Protein AF-A0A1F7ZJE5-F1 (afdb_monomer_lite)

InterPro domains:
  IPR000971 Globin [PF00042] (288-391)
  IPR000971 Globin [PS01033] (261-398)
  IPR001287 Nitrite reductase, copper-type [PR00695] (32-48)
  IPR001287 Nitrite reductase, copper-type [PR00695] (50-67)
  IPR001287 Nitrite reductase, copper-type [PR00695] (67-86)
  IPR001287 Nitrite reductase, copper-type [PR00695] (92-107)
  IPR001287 Nitrite reductase, copper-type [PR00695] (109-125)
  IPR001433 Oxidoreductase FAD/NAD(P)-binding [PF00175] (507-615)
  IPR008972 Cupredoxin [G3DSA:2.60.40.420] (1-125)
  IPR008972 Cupredoxin [G3DSA:2.60.40.420] (126-265)
  IPR008972 Cupredoxin [SSF49503] (9-144)
  IPR008972 Cupredoxin [SSF49503] (128-263)
  IPR009050 Globin-like superfamily [SSF46458] (262-403)
  IPR011707 Multicopper oxidase-like, N-terminal [PF07732] (26-127)
  IPR012292 Globin/Protoglobin [G3DSA:1.10.490.10] (266-405)
  IPR017938 Riboflavin synthase-like beta-barrel [SSF63380] (410-495)
  IPR039261 Ferredoxin-NADP reductase (FNR), nucleotide-binding domain [G3DSA:3.40.50.80] (499-636)
  IPR039261 Ferredoxin-NADP reductase (FNR), nucleotide-binding domain [SSF52343] (497-635)

Radius of gyration: 34.37 Å; chains: 1; bounding box: 77×62×98 Å

Structure (mmCIF, N/CA/C/O backbone):
data_AF-A0A1F7ZJE5-F1
#
_entry.id   AF-A0A1F7ZJE5-F1
#
loop_
_atom_site.group_PDB
_atom_site.id
_atom_site.type_symbol
_atom_site.label_atom_id
_atom_site.label_alt_id
_atom_site.label_comp_id
_atom_site.label_asym_id
_atom_site.label_entity_id
_atom_site.label_seq_id
_atom_site.pdbx_PDB_ins_code
_atom_site.Cartn_x
_atom_site.Cartn_y
_atom_site.Cartn_z
_atom_site.occupancy
_atom_site.B_iso_or_equiv
_atom_site.auth_seq_id
_atom_site.auth_comp_id
_atom_site.auth_asym_id
_atom_site.auth_atom_id
_atom_site.pdbx_PDB_model_num
ATOM 1 N N . MET A 1 1 ? -39.476 -27.841 46.274 1.00 41.72 1 MET A N 1
ATOM 2 C CA . MET A 1 1 ? -38.457 -27.472 47.278 1.00 41.72 1 MET A CA 1
ATOM 3 C C . MET A 1 1 ? -37.090 -27.907 46.777 1.00 41.72 1 MET A C 1
ATOM 5 O O . MET A 1 1 ? -36.769 -29.074 46.918 1.00 41.72 1 MET A O 1
ATOM 9 N N . ASN A 1 2 ? -36.353 -27.003 46.124 1.00 31.95 2 ASN A N 1
ATOM 10 C CA . ASN A 1 2 ? -34.924 -26.750 46.360 1.00 31.95 2 ASN A CA 1
ATOM 11 C C . ASN A 1 2 ? -34.517 -25.512 45.534 1.00 31.95 2 ASN A C 1
ATOM 13 O O . ASN A 1 2 ? -33.763 -25.589 44.571 1.00 31.95 2 ASN A O 1
ATOM 17 N N . THR A 1 3 ? -35.102 -24.352 45.848 1.00 40.00 3 THR A N 1
ATOM 18 C CA . THR A 1 3 ? -34.646 -23.053 45.331 1.00 40.00 3 THR A CA 1
ATOM 19 C C . THR A 1 3 ? -33.412 -22.635 46.124 1.00 40.00 3 THR A C 1
ATOM 21 O O . THR A 1 3 ? -33.461 -21.704 46.925 1.00 40.00 3 THR A O 1
ATOM 24 N N . ALA A 1 4 ? -32.319 -23.377 45.962 1.00 42.41 4 ALA A N 1
ATOM 25 C CA . ALA A 1 4 ? -31.013 -22.858 46.320 1.00 42.41 4 ALA A CA 1
ATOM 26 C C . ALA A 1 4 ? -30.714 -21.743 45.313 1.00 42.41 4 ALA A C 1
ATOM 28 O O . ALA A 1 4 ? -30.684 -21.988 44.106 1.00 42.41 4 ALA A O 1
ATOM 29 N N . PHE A 1 5 ? -30.595 -20.508 45.796 1.00 44.56 5 PHE A N 1
ATOM 30 C CA . PHE A 1 5 ? -30.102 -19.400 44.989 1.00 44.56 5 PHE A CA 1
ATOM 31 C C . PHE A 1 5 ? -28.786 -19.843 44.331 1.00 44.56 5 PHE A C 1
ATOM 33 O O . PHE A 1 5 ? -27.850 -20.217 45.040 1.00 44.56 5 PHE A O 1
ATOM 40 N N . ARG A 1 6 ? -28.726 -19.843 42.989 1.00 61.62 6 ARG A N 1
ATOM 41 C CA . ARG A 1 6 ? -27.434 -19.831 42.293 1.00 61.62 6 ARG A CA 1
ATOM 42 C C . ARG A 1 6 ? -26.726 -18.543 42.747 1.00 61.62 6 ARG A C 1
ATOM 44 O O . ARG A 1 6 ? -27.387 -17.538 42.998 1.00 61.62 6 ARG A O 1
ATOM 51 N N . SER A 1 7 ? -25.440 -18.683 43.036 1.00 76.31 7 SER A N 1
ATOM 52 C CA . SER A 1 7 ? -24.510 -17.760 43.703 1.00 76.31 7 SER A CA 1
ATOM 53 C C . SER A 1 7 ? -24.896 -16.273 43.812 1.00 76.31 7 SER A C 1
ATOM 55 O O . SER A 1 7 ? -25.358 -15.641 42.864 1.00 76.31 7 SER A O 1
ATOM 57 N N . LEU A 1 8 ? -24.589 -15.674 44.969 1.00 86.69 8 LEU A N 1
ATOM 58 C CA . LEU A 1 8 ? -24.499 -14.218 45.100 1.00 86.69 8 LEU A CA 1
ATOM 59 C C . LEU A 1 8 ? -23.219 -13.750 44.389 1.00 86.69 8 LEU A C 1
ATOM 61 O O . LEU A 1 8 ? -22.121 -14.090 44.829 1.00 86.69 8 LEU A O 1
ATOM 65 N N . TYR A 1 9 ? -23.357 -13.001 43.297 1.00 91.00 9 TYR A N 1
ATOM 66 C CA . TYR A 1 9 ? -22.237 -12.474 42.517 1.00 91.00 9 TYR A CA 1
ATOM 67 C C . TYR A 1 9 ? -22.015 -11.000 42.858 1.00 91.00 9 TYR A C 1
ATOM 69 O O . TYR A 1 9 ? -22.922 -10.184 42.705 1.00 91.00 9 TYR A O 1
ATOM 77 N N . HIS A 1 10 ? -20.834 -10.650 43.358 1.00 95.00 10 HIS A N 1
ATOM 78 C CA . HIS A 1 10 ? -20.525 -9.284 43.776 1.00 95.00 10 HIS A CA 1
ATOM 79 C C . HIS A 1 10 ? -19.921 -8.489 42.621 1.00 95.00 10 HIS A C 1
ATOM 81 O O . HIS A 1 10 ? -18.966 -8.938 41.993 1.00 95.00 10 HIS A O 1
ATOM 87 N N . VAL A 1 11 ? -20.480 -7.307 42.367 1.00 96.38 11 VAL A N 1
ATOM 88 C CA . VAL A 1 11 ? -19.949 -6.343 41.400 1.00 96.38 11 VAL A CA 1
ATOM 89 C C . VAL A 1 11 ? -19.759 -5.031 42.136 1.00 96.38 11 VAL A C 1
ATOM 91 O O . VAL A 1 11 ? -20.735 -4.458 42.615 1.00 96.38 11 VAL A O 1
ATOM 94 N N . ASP A 1 12 ? -18.518 -4.570 42.225 1.00 97.12 12 ASP A N 1
ATOM 95 C CA . ASP A 1 12 ? -18.175 -3.279 42.807 1.00 97.12 12 ASP A CA 1
ATOM 96 C C . ASP A 1 12 ? -17.773 -2.320 41.680 1.00 97.12 12 ASP A C 1
ATOM 98 O O . ASP A 1 12 ? -16.834 -2.590 40.922 1.00 97.12 12 ASP A O 1
ATOM 102 N N . LEU A 1 13 ? -18.503 -1.212 41.564 1.00 97.56 13 LEU A N 1
ATOM 103 C CA . LEU A 1 13 ? -18.223 -0.134 40.624 1.00 97.56 13 LEU A CA 1
ATOM 104 C C . LEU A 1 13 ? -17.925 1.161 41.371 1.00 97.56 13 LEU A C 1
ATOM 106 O O . LEU A 1 13 ? -18.622 1.532 42.313 1.00 97.56 13 LEU A O 1
ATOM 110 N N . THR A 1 14 ? -16.921 1.877 40.896 1.00 97.75 14 THR A N 1
ATOM 111 C CA . THR A 1 14 ? -16.556 3.206 41.365 1.00 97.75 14 THR A CA 1
ATOM 112 C C . THR A 1 14 ? -16.645 4.162 40.189 1.00 97.75 14 THR A C 1
ATOM 114 O O . THR A 1 14 ? -16.024 3.898 39.157 1.00 97.75 14 THR A O 1
ATOM 117 N N . THR A 1 15 ? -17.402 5.248 40.329 1.00 97.50 15 THR A N 1
ATOM 118 C CA . THR A 1 15 ? -17.444 6.310 39.316 1.00 97.50 15 THR A CA 1
ATOM 119 C C . THR A 1 15 ? -16.413 7.377 39.622 1.00 97.50 15 THR A C 1
ATOM 121 O O . THR A 1 15 ? -16.245 7.748 40.782 1.00 97.50 15 THR A O 1
ATOM 124 N N . VAL A 1 16 ? -15.684 7.813 38.596 1.00 95.00 16 VAL A N 1
ATOM 125 C CA . VAL A 1 16 ? -14.618 8.816 38.713 1.00 95.00 16 VAL A CA 1
ATOM 126 C C . VAL A 1 16 ? -14.537 9.607 37.412 1.00 95.00 16 VAL A C 1
ATOM 128 O O . VAL A 1 16 ? -14.600 8.999 36.334 1.00 95.00 16 VAL A O 1
ATOM 131 N N . SER A 1 17 ? -14.331 10.918 37.521 1.00 93.81 17 SER A N 1
ATOM 132 C CA . SER A 1 17 ? -13.913 11.773 36.408 1.00 93.81 17 SER A CA 1
ATOM 133 C C . SER A 1 17 ? -12.407 11.688 36.218 1.00 93.81 17 SER A C 1
ATOM 135 O O . SER A 1 17 ? -11.637 11.693 37.182 1.00 93.81 17 SER A O 1
ATOM 137 N N . LYS A 1 18 ? -11.968 11.542 34.970 1.00 93.31 18 LYS A N 1
ATOM 138 C CA . LYS A 1 18 ? -10.559 11.354 34.649 1.00 93.31 18 LYS A CA 1
ATOM 139 C C . LYS A 1 18 ? -10.213 11.986 33.314 1.00 93.31 18 LYS A C 1
ATOM 141 O O . LYS A 1 18 ? -10.747 11.607 32.276 1.00 93.31 18 LYS A O 1
ATOM 146 N N . LEU A 1 19 ? -9.236 12.884 33.341 1.00 94.31 19 LEU A N 1
ATOM 147 C CA . LEU A 1 19 ? -8.637 13.427 32.132 1.00 94.31 19 LEU A CA 1
ATOM 148 C C . LEU A 1 19 ? -7.791 12.352 31.435 1.00 94.31 19 LEU A C 1
ATOM 150 O O . LEU A 1 19 ? -6.767 11.907 31.961 1.00 94.31 19 LEU A O 1
ATOM 154 N N . GLU A 1 20 ? -8.208 11.942 30.243 1.00 93.38 20 GLU A N 1
ATOM 155 C CA . GLU A 1 20 ? -7.522 10.933 29.437 1.00 93.38 20 GLU A CA 1
ATOM 156 C C . GLU A 1 20 ? -7.354 11.387 27.992 1.00 93.38 20 GLU A C 1
ATOM 158 O O . GLU A 1 20 ? -8.080 12.249 27.507 1.00 93.38 20 GLU A O 1
ATOM 163 N N . GLN A 1 21 ? -6.414 10.764 27.283 1.00 91.81 21 GLN A N 1
ATOM 164 C CA . GLN A 1 21 ? -6.278 10.957 25.844 1.00 91.81 21 GLN A CA 1
ATOM 165 C C . GLN A 1 21 ? -7.549 10.464 25.132 1.00 91.81 21 GLN A C 1
ATOM 167 O O . GLN A 1 21 ? -8.020 9.352 25.405 1.00 91.81 21 GLN A O 1
ATOM 172 N N . LEU A 1 22 ? -8.115 11.294 24.254 1.00 87.88 22 LEU A N 1
ATOM 173 C CA . LEU A 1 22 ? -9.284 10.956 23.439 1.00 87.88 22 LEU A CA 1
ATOM 174 C C . LEU A 1 22 ? -8.879 10.776 21.974 1.00 87.88 22 LEU A C 1
ATOM 176 O O . LEU A 1 22 ? -9.071 9.691 21.424 1.00 87.88 22 LEU A O 1
ATOM 180 N N . THR A 1 23 ? -8.271 11.808 21.392 1.00 83.00 23 THR A N 1
ATOM 181 C CA . THR A 1 23 ? -7.675 11.799 20.045 1.00 83.00 23 THR A CA 1
ATOM 182 C C . THR A 1 23 ? -6.157 11.864 20.153 1.00 83.00 23 THR A C 1
ATOM 184 O O . THR A 1 23 ? -5.635 12.018 21.253 1.00 83.00 23 THR A O 1
ATOM 187 N N . ASN A 1 24 ? -5.407 11.792 19.058 1.00 76.19 24 ASN A N 1
ATOM 188 C CA . ASN A 1 24 ? -3.957 12.047 19.112 1.00 76.19 24 ASN A CA 1
ATOM 189 C C . ASN A 1 24 ? -3.592 13.497 19.523 1.00 76.19 24 ASN A C 1
ATOM 191 O O . ASN A 1 24 ? -2.474 13.742 19.980 1.00 76.19 24 ASN A O 1
ATOM 195 N N . GLN A 1 25 ? -4.523 14.448 19.391 1.00 78.69 25 GLN A N 1
ATOM 196 C CA . GLN A 1 25 ? -4.305 15.861 19.706 1.00 78.69 25 GLN A CA 1
ATOM 197 C C . GLN A 1 25 ? -4.806 16.263 21.092 1.00 78.69 25 GLN A C 1
ATOM 199 O O . GLN A 1 25 ? -4.142 17.043 21.778 1.00 78.69 25 GLN A O 1
ATOM 204 N N . TYR A 1 26 ? -5.959 15.737 21.513 1.00 85.31 26 TYR A N 1
ATOM 205 C CA . TYR A 1 26 ? -6.689 16.275 22.655 1.00 85.31 26 TYR A CA 1
ATOM 206 C C . TYR A 1 26 ? -6.946 15.244 23.748 1.00 85.31 26 TYR A C 1
ATOM 208 O O . TYR A 1 26 ? -7.262 14.070 23.511 1.00 85.31 26 TYR A O 1
ATOM 216 N N . LYS A 1 27 ? -6.858 15.733 24.981 1.00 93.38 27 LYS A N 1
ATOM 217 C CA . LYS A 1 27 ? -7.378 15.077 26.171 1.00 93.38 27 LYS A CA 1
ATOM 218 C C . LYS A 1 27 ? -8.803 15.534 26.435 1.00 93.38 27 LYS A C 1
ATOM 220 O O . LYS A 1 27 ? -9.181 16.652 26.104 1.00 93.38 27 LYS A O 1
ATOM 225 N N . TYR A 1 28 ? -9.567 14.659 27.064 1.00 94.75 28 TYR A N 1
ATOM 226 C CA . TYR A 1 28 ? -10.968 14.867 27.381 1.00 94.75 28 TYR A CA 1
ATOM 227 C C . TYR A 1 28 ? -11.245 14.310 28.777 1.00 94.75 28 TYR A C 1
ATOM 229 O O . TYR A 1 28 ? -10.708 13.258 29.148 1.00 94.75 28 TYR A O 1
ATOM 237 N N . GLU A 1 29 ? -12.047 15.016 29.568 1.00 95.00 29 GLU A N 1
ATOM 238 C CA . GLU A 1 29 ? -12.470 14.526 30.877 1.00 95.00 29 GLU A CA 1
ATOM 239 C C . GLU A 1 29 ? -13.547 13.454 30.708 1.00 95.00 29 GLU A C 1
ATOM 241 O O . GLU A 1 29 ? -14.695 13.735 30.383 1.00 95.00 29 GLU A O 1
ATOM 246 N N . LYS A 1 30 ? -13.167 12.193 30.909 1.00 95.44 30 LYS A N 1
ATOM 247 C CA . LYS A 1 30 ? -14.076 11.054 30.795 1.00 95.44 30 LYS A CA 1
ATOM 248 C C . LYS A 1 30 ? -14.684 10.724 32.146 1.00 95.44 30 LYS A C 1
ATOM 250 O O . LYS A 1 30 ? -13.997 10.727 33.167 1.00 95.44 30 LYS A O 1
ATOM 255 N N . TRP A 1 31 ? -15.944 10.321 32.131 1.00 96.06 31 TRP A N 1
ATOM 256 C CA . TRP A 1 31 ? -16.635 9.753 33.280 1.00 96.06 31 TRP A CA 1
ATOM 257 C C . TRP A 1 31 ? -16.587 8.237 33.176 1.00 96.06 31 TRP A C 1
ATOM 259 O O . TRP A 1 31 ? -17.037 7.638 32.198 1.00 96.06 31 TRP A O 1
ATOM 269 N N . THR A 1 32 ? -15.997 7.599 34.178 1.00 96.44 32 THR A N 1
ATOM 270 C CA . THR A 1 32 ? -15.589 6.196 34.074 1.00 96.44 32 THR A CA 1
ATOM 271 C C . THR A 1 32 ? -16.292 5.318 35.092 1.00 96.44 32 THR A C 1
ATOM 273 O O . THR A 1 32 ? -16.620 5.761 36.189 1.00 96.44 32 THR A O 1
ATOM 276 N N . PHE A 1 33 ? -16.482 4.043 34.752 1.00 97.19 33 PHE A N 1
ATOM 277 C CA . PHE A 1 33 ? -16.673 2.994 35.750 1.00 97.19 33 PHE A CA 1
ATOM 278 C C . PHE A 1 33 ? -15.320 2.303 35.951 1.00 97.19 33 PHE A C 1
ATOM 280 O O . PHE A 1 33 ? -14.770 1.738 35.012 1.00 97.19 33 PHE A O 1
ATOM 287 N N . ASN A 1 34 ? -14.783 2.326 37.170 1.00 96.00 34 ASN A N 1
ATOM 288 C CA . ASN A 1 34 ? -13.498 1.720 37.544 1.00 96.00 34 ASN A CA 1
ATOM 289 C C . ASN A 1 34 ? -12.285 2.248 36.747 1.00 96.00 34 ASN A C 1
ATOM 291 O O . ASN A 1 34 ? -11.383 1.477 36.422 1.00 96.00 34 ASN A O 1
ATOM 295 N N . ASN A 1 35 ? -12.217 3.564 36.499 1.00 94.31 35 ASN A N 1
ATOM 296 C CA . ASN A 1 35 ? -11.089 4.240 35.835 1.00 94.31 35 ASN A CA 1
ATOM 297 C C . ASN A 1 35 ? -10.827 3.801 34.384 1.00 94.31 35 ASN A C 1
ATOM 299 O O . ASN A 1 35 ? -9.696 3.942 33.906 1.00 94.31 35 ASN A O 1
ATOM 303 N N . SER A 1 36 ? -11.835 3.260 33.696 1.00 94.50 36 SER A N 1
ATOM 304 C CA . SER A 1 36 ? -11.740 2.859 32.294 1.00 94.50 36 SER A CA 1
ATOM 305 C C . SER A 1 36 ? -12.967 3.266 31.485 1.00 94.50 36 SER A C 1
ATOM 307 O O . SER A 1 36 ? -14.086 3.317 32.003 1.00 94.50 36 SER A O 1
ATOM 309 N N . VAL A 1 37 ? -12.740 3.482 30.190 1.00 96.00 37 VAL A N 1
ATOM 310 C CA . VAL A 1 37 ? -13.779 3.556 29.161 1.00 96.00 37 VAL A CA 1
ATOM 311 C C . VAL A 1 37 ? -13.460 2.505 28.084 1.00 96.00 37 VAL A C 1
ATOM 313 O O . VAL A 1 37 ? -12.378 2.562 27.506 1.00 96.00 37 VAL A O 1
ATOM 316 N N . PRO A 1 38 ? -14.347 1.530 27.810 1.00 97.38 38 PRO A N 1
ATOM 317 C CA . PRO A 1 38 ? -15.589 1.271 28.527 1.00 97.38 38 PRO A CA 1
ATOM 318 C C . PRO A 1 38 ? -15.339 0.859 29.986 1.00 97.38 38 PRO A C 1
ATOM 320 O O . PRO A 1 38 ? -14.225 0.515 30.394 1.00 97.38 38 PRO A O 1
ATOM 323 N N . GLY A 1 39 ? -16.414 0.833 30.766 1.00 97.50 39 GLY A N 1
ATOM 324 C CA . GLY A 1 39 ? -16.443 0.189 32.070 1.00 97.50 39 GLY A CA 1
ATOM 325 C C . GLY A 1 39 ? -16.103 -1.309 32.000 1.00 97.50 39 GLY A C 1
ATOM 326 O O . GLY A 1 39 ? -16.094 -1.914 30.918 1.00 97.50 39 GLY A O 1
ATOM 327 N N . PRO A 1 40 ? -15.843 -1.944 33.155 1.00 97.44 40 PRO A N 1
ATOM 328 C CA . PRO A 1 40 ? -15.407 -3.334 33.232 1.00 97.44 40 PRO A CA 1
ATOM 329 C C . PRO A 1 40 ? -16.392 -4.303 32.567 1.00 97.44 40 PRO A C 1
ATOM 331 O O . PRO A 1 40 ? -17.608 -4.179 32.701 1.00 97.44 40 PRO A O 1
ATOM 334 N N . PHE A 1 41 ? -15.872 -5.327 31.893 1.00 98.06 41 PHE A N 1
ATOM 335 C CA . PHE A 1 41 ? -16.710 -6.408 31.380 1.00 98.06 41 PHE A CA 1
ATOM 336 C C . PHE A 1 41 ? -17.235 -7.259 32.541 1.00 98.06 41 PHE A C 1
ATOM 338 O O . PHE A 1 41 ? -16.449 -7.859 33.278 1.00 98.06 41 PHE A O 1
ATOM 345 N N . ILE A 1 42 ? -18.555 -7.335 32.705 1.00 97.62 42 ILE A N 1
ATOM 346 C CA . ILE A 1 42 ? -19.174 -8.113 33.781 1.00 97.62 42 ILE A CA 1
ATOM 347 C C . ILE A 1 42 ? -19.630 -9.460 33.222 1.00 97.62 42 ILE A C 1
ATOM 349 O O . ILE A 1 42 ? -20.339 -9.514 32.222 1.00 97.62 42 ILE A O 1
ATOM 353 N N . ARG A 1 43 ? -19.263 -10.569 33.872 1.00 96.00 43 ARG A N 1
ATOM 354 C CA . ARG A 1 43 ? -19.715 -11.912 33.481 1.00 96.00 43 ARG A CA 1
ATOM 355 C C . ARG A 1 43 ? -20.419 -12.595 34.642 1.00 96.00 43 ARG A C 1
ATOM 357 O O . ARG A 1 43 ? -19.831 -12.780 35.700 1.00 96.00 43 ARG A O 1
ATOM 364 N N . ALA A 1 44 ? -21.659 -13.003 34.414 1.00 95.69 44 ALA A N 1
ATOM 365 C CA . ALA A 1 44 ? -22.482 -13.724 35.380 1.00 95.69 44 ALA A CA 1
ATOM 366 C C . ALA A 1 44 ? -23.339 -14.771 34.658 1.00 95.69 44 ALA A C 1
ATOM 368 O O . ALA A 1 44 ? -23.306 -14.858 33.430 1.00 95.69 44 ALA A O 1
ATOM 369 N N . ARG A 1 45 ? -24.107 -15.581 35.390 1.00 95.38 45 ARG A N 1
ATOM 370 C CA . ARG A 1 45 ? -24.966 -16.617 34.804 1.00 95.38 45 ARG A CA 1
ATOM 371 C C . ARG A 1 45 ? -26.440 -16.341 35.051 1.00 95.38 45 ARG A C 1
ATOM 373 O O . ARG A 1 45 ? -26.834 -15.797 36.081 1.00 95.38 45 ARG A O 1
ATOM 380 N N . VAL A 1 46 ? -27.284 -16.784 34.121 1.00 95.75 46 VAL A N 1
ATOM 381 C CA . VAL A 1 46 ? -28.733 -16.778 34.322 1.00 95.75 46 VAL A CA 1
ATOM 382 C C . VAL A 1 46 ? -29.104 -17.505 35.625 1.00 95.75 46 VAL A C 1
ATOM 384 O O . VAL A 1 46 ? -28.656 -18.622 35.910 1.00 95.75 46 VAL A O 1
ATOM 387 N N . GLY A 1 47 ? -29.927 -16.848 36.437 1.00 94.31 47 GLY A N 1
ATOM 388 C CA . GLY A 1 47 ? -30.335 -17.302 37.762 1.00 94.31 47 GLY A CA 1
ATOM 389 C C . GLY A 1 47 ? -29.482 -16.781 38.923 1.00 94.31 47 GLY A C 1
ATOM 390 O O . GLY A 1 47 ? -29.970 -16.859 40.055 1.00 94.31 47 GLY A O 1
ATOM 391 N N . ASP A 1 48 ? -28.285 -16.233 38.676 1.00 95.12 48 ASP A N 1
ATOM 392 C CA . ASP A 1 48 ? -27.484 -15.577 39.716 1.00 95.12 48 ASP A CA 1
ATOM 393 C C . ASP A 1 48 ? -28.191 -14.327 40.255 1.00 95.12 48 ASP A C 1
ATOM 395 O O . ASP A 1 48 ? -29.023 -13.696 39.589 1.00 95.12 48 ASP A O 1
ATOM 399 N N . VAL A 1 49 ? -27.834 -13.951 41.483 1.00 96.25 49 VAL A N 1
ATOM 400 C CA . VAL A 1 49 ? -28.204 -12.658 42.061 1.00 96.25 49 VAL A CA 1
ATOM 401 C C . VAL A 1 49 ? -26.965 -11.777 42.090 1.00 96.25 49 VAL A C 1
ATOM 403 O O . VAL A 1 49 ? -26.040 -12.024 42.862 1.00 96.25 49 VAL A O 1
ATOM 406 N N . VAL A 1 50 ? -26.960 -10.729 41.272 1.00 96.31 50 VAL A N 1
ATOM 407 C CA . VAL A 1 50 ? -25.903 -9.719 41.250 1.00 96.31 50 VAL A CA 1
ATOM 408 C C . VAL A 1 50 ? -26.124 -8.759 42.408 1.00 96.31 50 VAL A C 1
ATOM 410 O O . VAL A 1 50 ? -27.138 -8.068 42.461 1.00 96.31 50 VAL A O 1
ATOM 413 N N . ASN A 1 51 ? -25.184 -8.719 43.345 1.00 96.50 51 ASN A N 1
ATOM 414 C CA . ASN A 1 51 ? -25.097 -7.720 44.399 1.00 96.50 51 ASN A CA 1
ATOM 415 C C . ASN A 1 51 ? -24.187 -6.586 43.923 1.00 96.50 51 ASN A C 1
ATOM 417 O O . ASN A 1 51 ? -22.978 -6.618 44.164 1.00 96.50 51 ASN A O 1
ATOM 421 N N . LEU A 1 52 ? -24.790 -5.616 43.239 1.00 97.19 52 LEU A N 1
ATOM 422 C CA . LEU A 1 52 ? -24.113 -4.449 42.697 1.00 97.19 52 LEU A CA 1
ATOM 423 C C . LEU A 1 52 ? -23.933 -3.405 43.796 1.00 97.19 52 LEU A C 1
ATOM 425 O O . LEU A 1 52 ? -24.917 -2.915 44.354 1.00 97.19 52 LEU A O 1
ATOM 429 N N . ARG A 1 53 ? -22.686 -3.051 44.083 1.00 98.00 53 ARG A N 1
ATOM 430 C CA . ARG A 1 53 ? -22.311 -1.908 44.905 1.00 98.00 53 ARG A CA 1
ATOM 431 C C . ARG A 1 53 ? -21.713 -0.845 43.995 1.00 98.00 53 ARG A C 1
ATOM 433 O O . ARG A 1 53 ? -20.799 -1.137 43.235 1.00 98.00 53 ARG A O 1
ATOM 440 N N . ILE A 1 54 ? -22.230 0.371 44.086 1.00 98.12 54 ILE A N 1
ATOM 441 C CA . ILE A 1 54 ? -21.711 1.524 43.357 1.00 98.12 54 ILE A CA 1
ATOM 442 C C . ILE A 1 54 ? -21.309 2.607 44.352 1.00 98.12 54 ILE A C 1
ATOM 444 O O . ILE A 1 54 ? -22.050 2.875 45.303 1.00 98.12 54 ILE A O 1
ATOM 448 N N . THR A 1 55 ? -20.137 3.190 44.137 1.00 98.25 55 THR A N 1
ATOM 449 C CA . THR A 1 55 ? -19.589 4.294 44.924 1.00 98.25 55 THR A CA 1
ATOM 450 C C . THR A 1 55 ? -19.241 5.441 43.987 1.00 98.25 55 THR A C 1
ATOM 452 O O . THR A 1 55 ? -18.572 5.209 42.982 1.00 98.25 55 THR A O 1
ATOM 455 N N . ASN A 1 56 ? -19.661 6.662 44.309 1.00 97.94 56 ASN A N 1
ATOM 456 C CA . ASN A 1 56 ? -19.344 7.822 43.483 1.00 97.94 56 ASN A CA 1
ATOM 457 C C . ASN A 1 56 ? -18.176 8.628 44.053 1.00 97.94 56 ASN A C 1
ATOM 459 O O . ASN A 1 56 ? -18.287 9.188 45.141 1.00 97.94 56 ASN A O 1
ATOM 463 N N . HIS A 1 57 ? -17.066 8.670 43.321 1.00 96.69 57 HIS A N 1
ATOM 464 C CA . HIS A 1 57 ? -15.888 9.493 43.602 1.00 96.69 57 HIS A CA 1
ATOM 465 C C . HIS A 1 57 ? -15.678 10.571 42.523 1.00 96.69 57 HIS A C 1
ATOM 467 O O . HIS A 1 57 ? -14.558 11.036 42.336 1.00 96.69 57 HIS A O 1
ATOM 473 N N . ASP A 1 58 ? -16.715 10.932 41.770 1.00 91.69 58 ASP A N 1
ATOM 474 C CA . ASP A 1 58 ? -16.652 12.065 40.856 1.00 91.69 58 ASP A CA 1
ATOM 475 C C . ASP A 1 58 ? -16.687 13.386 41.643 1.00 91.69 58 ASP A C 1
ATOM 477 O O . ASP A 1 58 ? -17.726 13.787 42.170 1.00 91.69 58 ASP A O 1
ATOM 481 N N . GLU A 1 59 ? -15.532 14.048 41.713 1.00 87.88 59 GLU A N 1
ATOM 482 C CA . GLU A 1 59 ? -15.319 15.314 42.429 1.00 87.88 59 GLU A CA 1
ATOM 483 C C . GLU A 1 59 ? -15.997 16.519 41.746 1.00 87.88 59 GLU A C 1
ATOM 485 O O . GLU A 1 59 ? -16.046 17.607 42.318 1.00 87.88 59 GLU A O 1
ATOM 490 N N . SER A 1 60 ? -16.559 16.349 40.539 1.00 84.88 60 SER A N 1
ATOM 491 C CA . SER A 1 60 ? -17.376 17.382 39.884 1.00 84.88 60 SER A CA 1
ATOM 492 C C . SER A 1 60 ? -18.743 17.582 40.559 1.00 84.88 60 SER A C 1
ATOM 494 O O . SER A 1 60 ? -19.467 18.533 40.250 1.00 84.88 60 SER A O 1
ATOM 496 N N . GLY A 1 61 ? -19.121 16.680 41.473 1.00 87.38 61 GLY A N 1
ATOM 497 C CA . GLY A 1 61 ? -20.427 16.659 42.126 1.00 87.38 61 GLY A CA 1
ATOM 498 C C . GLY A 1 61 ? -21.526 16.000 41.286 1.00 87.38 61 GLY A C 1
ATOM 499 O O . GLY A 1 61 ? -22.686 15.971 41.713 1.00 87.38 61 GLY A O 1
ATOM 500 N N . MET A 1 62 ? -21.198 15.459 40.106 1.00 93.75 62 MET A N 1
ATOM 501 C CA . MET A 1 62 ? -22.171 14.817 39.224 1.00 93.75 62 MET A CA 1
ATOM 502 C C . MET A 1 62 ? -22.697 13.496 39.815 1.00 93.75 62 MET A C 1
ATOM 504 O O . MET A 1 62 ? -21.922 12.604 40.170 1.00 93.75 62 MET A O 1
ATOM 508 N N . PRO A 1 63 ? -24.029 13.319 39.937 1.00 96.81 63 PRO A N 1
ATOM 509 C CA . PRO A 1 63 ? -24.599 12.048 40.361 1.00 96.81 63 PRO A CA 1
ATOM 510 C C . PRO A 1 63 ? -24.506 10.992 39.255 1.00 96.81 63 PRO A C 1
ATOM 512 O O . PRO A 1 63 ? -24.748 11.274 38.082 1.00 96.81 63 PRO A O 1
ATOM 515 N N . HIS A 1 64 ? -24.261 9.741 39.648 1.00 97.81 64 HIS A N 1
ATOM 516 C CA . HIS A 1 64 ? -24.186 8.599 38.733 1.00 97.81 64 HIS A CA 1
ATOM 517 C C . HIS A 1 64 ? -25.049 7.427 39.196 1.00 97.81 64 HIS A C 1
ATOM 519 O O . HIS A 1 64 ? -25.391 7.307 40.372 1.00 97.81 64 HIS A O 1
ATOM 525 N N . ASN A 1 65 ? -25.414 6.545 38.267 1.00 97.19 65 ASN A N 1
ATOM 526 C CA . ASN A 1 65 ? -26.134 5.304 38.548 1.00 97.19 65 ASN A CA 1
ATOM 527 C C . ASN A 1 65 ? -25.804 4.223 37.507 1.00 97.19 65 ASN A C 1
ATOM 529 O O . ASN A 1 65 ? -24.954 4.429 36.642 1.00 97.19 65 ASN A O 1
ATOM 533 N N . ILE A 1 66 ? -26.483 3.076 37.593 1.00 96.00 66 ILE A N 1
ATOM 534 C CA . ILE A 1 66 ? -26.489 2.070 36.532 1.00 96.00 66 ILE A CA 1
ATOM 535 C C . ILE A 1 66 ? -27.918 1.784 36.069 1.00 96.00 66 ILE A C 1
ATOM 537 O O . ILE A 1 66 ? -28.773 1.401 36.865 1.00 96.00 66 ILE A O 1
ATOM 541 N N . ASP A 1 67 ? -28.140 1.911 34.768 1.00 96.88 67 ASP A N 1
ATOM 542 C CA . ASP A 1 67 ? -29.173 1.211 34.013 1.00 96.88 67 ASP A CA 1
ATOM 543 C C . ASP A 1 67 ? -28.496 0.041 33.293 1.00 96.88 67 ASP A C 1
ATOM 545 O O . ASP A 1 67 ? -27.656 0.238 32.415 1.00 96.88 67 ASP A O 1
ATOM 549 N N . CYS A 1 68 ? -28.792 -1.186 33.717 1.00 97.06 68 CYS A N 1
ATOM 550 C CA . CYS A 1 68 ? -28.296 -2.393 33.070 1.00 97.06 68 CYS A CA 1
ATOM 551 C C . CYS A 1 68 ? -29.449 -3.118 32.395 1.00 97.06 68 CYS A C 1
ATOM 553 O O . CYS A 1 68 ? -30.403 -3.540 33.052 1.00 97.06 68 CYS A O 1
ATOM 555 N N . HIS A 1 69 ? -29.317 -3.369 31.093 1.00 96.31 69 HIS A N 1
ATOM 556 C CA . HIS A 1 69 ? -30.378 -3.998 30.305 1.00 96.31 69 HIS A CA 1
ATOM 557 C C . HIS A 1 69 ? -30.585 -5.484 30.656 1.00 96.31 69 HIS A C 1
ATOM 559 O O . HIS A 1 69 ? -31.586 -6.080 30.266 1.00 96.31 69 HIS A O 1
ATOM 565 N N . ALA A 1 70 ? -29.685 -6.079 31.451 1.00 96.31 70 ALA A N 1
ATOM 566 C CA . ALA A 1 70 ? -29.867 -7.405 32.044 1.00 96.31 70 ALA A CA 1
ATOM 567 C C . ALA A 1 70 ? -30.779 -7.401 33.290 1.00 96.31 70 ALA A C 1
ATOM 569 O O . ALA A 1 70 ? -31.242 -8.460 33.731 1.00 96.31 70 ALA A O 1
ATOM 570 N N . PHE A 1 71 ? -31.016 -6.237 33.907 1.00 96.25 71 PHE A N 1
ATOM 571 C CA . PHE A 1 71 ? -31.807 -6.112 35.128 1.00 96.25 71 PHE A CA 1
ATOM 572 C C . PHE A 1 71 ? -33.273 -5.849 34.783 1.00 96.25 71 PHE A C 1
ATOM 574 O O . PHE A 1 71 ? -33.649 -4.795 34.281 1.00 96.25 71 PHE A O 1
ATOM 581 N N . VAL A 1 72 ? -34.135 -6.815 35.101 1.00 88.50 72 VAL A N 1
ATOM 582 C CA . VAL A 1 72 ? -35.574 -6.702 34.841 1.00 88.50 72 VAL A CA 1
ATOM 583 C C . VAL A 1 72 ? -36.220 -5.771 35.871 1.00 88.50 72 VAL A C 1
ATOM 585 O O . VAL A 1 72 ? -36.442 -6.153 37.020 1.00 88.50 72 VAL A O 1
ATOM 588 N N . GLY A 1 73 ? -36.535 -4.548 35.451 1.00 86.00 73 GLY A N 1
ATOM 589 C CA . GLY A 1 73 ? -37.236 -3.542 36.245 1.00 86.00 73 GLY A CA 1
ATOM 590 C C . GLY A 1 73 ? -37.193 -2.160 35.580 1.00 86.00 73 GLY A C 1
ATOM 591 O O . GLY A 1 73 ? -36.429 -1.966 34.635 1.00 86.00 73 GLY A O 1
ATOM 592 N N . PRO A 1 74 ? -38.003 -1.189 36.038 1.00 86.19 74 PRO A N 1
ATOM 593 C CA . PRO A 1 74 ? -37.988 0.165 35.486 1.00 86.19 74 PRO A CA 1
ATOM 594 C C . PRO A 1 74 ? -36.590 0.797 35.548 1.00 86.19 74 PRO A C 1
ATOM 596 O O . PRO A 1 74 ? -35.958 0.803 36.607 1.00 86.19 74 PRO A O 1
ATOM 599 N N . GLY A 1 75 ? -36.121 1.314 34.407 1.00 87.88 75 GLY A N 1
ATOM 600 C CA . GLY A 1 75 ? -34.815 1.971 34.266 1.00 87.88 75 GLY A CA 1
ATOM 601 C C . GLY A 1 75 ? -33.612 1.090 34.624 1.00 87.88 75 GLY A C 1
ATOM 602 O O . GLY A 1 75 ? -32.626 1.624 35.126 1.00 87.88 75 GLY A O 1
ATOM 603 N N . GLY A 1 76 ? -33.742 -0.240 34.523 1.00 93.62 76 GLY A N 1
ATOM 604 C CA . GLY A 1 76 ? -32.649 -1.207 34.705 1.00 93.62 76 GLY A CA 1
ATOM 605 C C . GLY A 1 76 ? -31.855 -1.072 36.006 1.00 93.62 76 GLY A C 1
ATOM 606 O O . GLY A 1 76 ? -30.662 -1.356 36.036 1.00 93.62 76 GLY A O 1
ATOM 607 N N . GLY A 1 77 ? -32.504 -0.638 37.093 1.00 93.19 77 GLY A N 1
ATOM 608 C CA . GLY A 1 77 ? -31.878 -0.487 38.413 1.00 93.19 77 GLY A CA 1
ATOM 609 C C . GLY A 1 77 ? -31.337 0.910 38.739 1.00 93.19 77 GLY A C 1
ATOM 610 O O . GLY A 1 77 ? -30.881 1.122 39.867 1.00 93.19 77 GLY A O 1
ATOM 611 N N . SER A 1 78 ? -31.464 1.873 37.827 1.00 94.81 78 SER A N 1
ATOM 612 C CA . SER A 1 78 ? -30.970 3.254 37.976 1.00 94.81 78 SER A CA 1
ATOM 613 C C . SER A 1 78 ? -31.455 3.923 39.261 1.00 94.81 78 SER A C 1
ATOM 615 O O . SER A 1 78 ? -30.649 4.355 40.079 1.00 94.81 78 SER A O 1
ATOM 617 N N . ALA A 1 79 ? -32.763 3.907 39.527 1.00 93.12 79 ALA A N 1
ATOM 618 C CA . ALA A 1 79 ? -33.334 4.516 40.733 1.00 93.12 79 ALA A CA 1
ATOM 619 C C . ALA A 1 79 ? -32.782 3.936 42.054 1.00 93.12 79 ALA A C 1
ATOM 621 O O . ALA A 1 79 ? -32.711 4.642 43.059 1.00 93.12 79 ALA A O 1
ATOM 622 N N . LEU A 1 80 ? -32.384 2.657 42.068 1.00 94.69 80 LEU A N 1
ATOM 623 C CA . LEU A 1 80 ? -31.827 1.988 43.252 1.00 94.69 80 LEU A CA 1
ATOM 624 C C . LEU A 1 80 ? -30.322 2.229 43.417 1.00 94.69 80 LEU A C 1
ATOM 626 O O . LEU A 1 80 ? -29.779 2.008 44.500 1.00 94.69 80 LEU A O 1
ATOM 630 N N . THR A 1 81 ? -29.656 2.653 42.346 1.00 96.38 81 THR A N 1
ATOM 631 C CA . THR A 1 81 ? -28.199 2.775 42.254 1.00 96.38 81 THR A CA 1
ATOM 632 C C . THR A 1 81 ? -27.724 4.222 42.138 1.00 96.38 81 THR A C 1
ATOM 634 O O . THR A 1 81 ? -26.522 4.441 42.181 1.00 96.38 81 THR A O 1
ATOM 637 N N . THR A 1 82 ? -28.622 5.213 42.058 1.00 97.50 82 THR A N 1
ATOM 638 C CA . THR A 1 82 ? -28.243 6.636 42.036 1.00 97.50 82 THR A CA 1
ATOM 639 C C . THR A 1 82 ? -27.481 7.047 43.283 1.00 97.50 82 THR A C 1
ATOM 641 O O . THR A 1 82 ? -28.050 7.044 44.373 1.00 97.50 82 THR A O 1
ATOM 644 N N . VAL A 1 83 ? -26.224 7.439 43.105 1.00 97.62 83 VAL A N 1
ATOM 645 C CA . VAL A 1 83 ? -25.294 7.884 44.143 1.00 97.62 83 VAL A CA 1
ATOM 646 C C . VAL A 1 83 ? -24.804 9.299 43.841 1.00 97.62 83 VAL A C 1
ATOM 648 O O . VAL A 1 83 ? -24.312 9.579 42.746 1.00 97.62 83 VAL A O 1
ATOM 651 N N . ASN A 1 84 ? -24.939 10.192 44.821 1.00 97.44 84 ASN A N 1
ATOM 652 C CA . ASN A 1 84 ? -24.269 11.497 44.792 1.00 97.44 84 ASN A CA 1
ATOM 653 C C . ASN A 1 84 ? -22.783 11.338 45.140 1.00 97.44 84 ASN A C 1
ATOM 655 O O . ASN A 1 84 ? -22.381 10.280 45.622 1.00 97.44 84 ASN A O 1
ATOM 659 N N . GLU A 1 85 ? -21.980 12.379 44.927 1.00 96.06 85 GLU A N 1
ATOM 660 C CA . GLU A 1 85 ? -20.567 12.405 45.325 1.00 96.06 85 GLU A CA 1
ATOM 661 C C . GLU A 1 85 ? -20.368 11.919 46.776 1.00 96.06 85 GLU A C 1
ATOM 663 O O . GLU A 1 85 ? -21.068 12.332 47.705 1.00 96.06 85 GLU A O 1
ATOM 668 N N . GLY A 1 86 ? -19.436 10.983 46.965 1.00 95.94 86 GLY A N 1
ATOM 669 C CA . GLY A 1 86 ? -19.119 10.358 48.249 1.00 95.94 86 GLY A CA 1
ATOM 670 C C . GLY A 1 86 ? -20.119 9.295 48.721 1.00 95.94 86 GLY A C 1
ATOM 671 O O . GLY A 1 86 ? -19.850 8.593 49.700 1.00 95.94 86 GLY A O 1
ATOM 672 N N . GLU A 1 87 ? -21.264 9.124 48.053 1.00 97.94 87 GLU A N 1
ATOM 673 C CA . GLU A 1 87 ? -22.241 8.105 48.422 1.00 97.94 87 GLU A CA 1
ATOM 674 C C . GLU A 1 87 ? -21.854 6.714 47.912 1.00 97.94 87 GLU A C 1
ATOM 676 O O . GLU A 1 87 ? -21.261 6.521 46.850 1.00 97.94 87 GLU A O 1
ATOM 681 N N . THR A 1 88 ? -22.268 5.705 48.676 1.00 98.25 88 THR A N 1
ATOM 682 C CA . THR A 1 88 ? -22.234 4.299 48.278 1.00 98.25 88 THR A CA 1
ATOM 683 C C . THR A 1 88 ? -23.631 3.716 48.406 1.00 98.25 88 THR A C 1
ATOM 685 O O . THR A 1 88 ? -24.249 3.815 49.469 1.00 98.25 88 THR A O 1
ATOM 688 N N . LYS A 1 89 ? -24.107 3.023 47.371 1.00 98.00 89 LYS A N 1
ATOM 689 C CA . LYS A 1 89 ? -25.340 2.229 47.435 1.00 98.00 89 LYS A CA 1
ATOM 690 C C . LYS A 1 89 ? -25.096 0.796 47.010 1.00 98.00 89 LYS A C 1
ATOM 692 O O . LYS A 1 89 ? -24.137 0.472 46.317 1.00 98.00 89 LYS A O 1
ATOM 697 N N . THR A 1 90 ? -25.966 -0.092 47.474 1.00 97.31 90 THR A N 1
ATOM 698 C CA . THR A 1 90 ? -25.944 -1.505 47.101 1.00 97.31 90 THR A CA 1
ATOM 699 C C . THR A 1 90 ? -27.352 -1.964 46.773 1.00 97.31 90 THR A C 1
ATOM 701 O O . THR A 1 90 ? -28.276 -1.751 47.557 1.00 97.31 90 THR A O 1
ATOM 704 N N . ALA A 1 91 ? -27.501 -2.625 45.631 1.00 95.56 91 ALA A N 1
ATOM 705 C CA . ALA A 1 91 ? -28.753 -3.201 45.172 1.00 95.56 91 ALA A CA 1
ATOM 706 C C . ALA A 1 91 ? -28.526 -4.630 44.665 1.00 95.56 91 ALA A C 1
ATOM 708 O O . ALA A 1 91 ? -27.426 -5.005 44.257 1.00 95.56 91 ALA A O 1
ATOM 709 N N . ARG A 1 92 ? -29.575 -5.454 44.735 1.00 95.38 92 ARG A N 1
ATOM 710 C CA . ARG A 1 92 ? -29.531 -6.855 44.306 1.00 95.38 92 ARG A CA 1
ATOM 711 C C . ARG A 1 92 ? -30.478 -7.088 43.146 1.00 95.38 92 ARG A C 1
ATOM 713 O O . ARG A 1 92 ? -31.669 -6.816 43.268 1.00 95.38 92 ARG A O 1
ATOM 720 N N . PHE A 1 93 ? -29.957 -7.667 42.074 1.00 96.19 93 PHE A N 1
ATOM 721 C CA . PHE A 1 93 ? -30.698 -7.935 40.849 1.00 96.19 93 PHE A CA 1
ATOM 722 C C . PHE A 1 93 ? -30.582 -9.408 40.493 1.00 96.19 93 PHE A C 1
ATOM 724 O O . PHE A 1 93 ? -29.485 -9.949 40.381 1.00 96.19 93 PHE A O 1
ATOM 731 N N . LYS A 1 94 ? -31.720 -10.082 40.334 1.00 95.50 94 LYS A N 1
ATOM 732 C CA . LYS A 1 94 ? -31.736 -11.466 39.860 1.00 95.50 94 LYS A CA 1
ATOM 733 C C . LYS A 1 94 ? -31.665 -11.471 38.337 1.00 95.50 94 LYS A C 1
ATOM 735 O O . LYS A 1 94 ? -32.530 -10.880 37.696 1.00 95.50 94 LYS A O 1
ATOM 740 N N . LEU A 1 95 ? -30.691 -12.179 37.775 1.00 96.69 95 LEU A N 1
ATOM 741 C CA . LEU A 1 95 ? -30.532 -12.319 36.331 1.00 96.69 95 LEU A CA 1
ATOM 742 C C . LEU A 1 95 ? -31.535 -13.340 35.798 1.00 96.69 95 LEU A C 1
ATOM 744 O O . LEU A 1 95 ? -31.497 -14.513 36.173 1.00 96.69 95 LEU A O 1
ATOM 748 N N . GLN A 1 96 ? -32.464 -12.890 34.958 1.00 94.81 96 GLN A N 1
ATOM 749 C CA . GLN A 1 96 ? -33.555 -13.731 34.449 1.00 94.81 96 GLN A CA 1
ATOM 750 C C . GLN A 1 96 ? -33.324 -14.196 33.014 1.00 94.81 96 GLN A C 1
ATOM 752 O O . GLN A 1 96 ? -33.714 -15.311 32.677 1.00 94.81 96 GLN A O 1
ATOM 757 N N . ASN A 1 97 ? -32.665 -13.367 32.203 1.00 94.81 97 ASN A N 1
ATOM 758 C CA . ASN A 1 97 ? -32.484 -13.597 30.777 1.00 94.81 97 ASN A CA 1
ATOM 759 C C . ASN A 1 97 ? -30.986 -13.677 30.454 1.00 94.81 97 ASN A C 1
ATOM 761 O O . ASN A 1 97 ? -30.240 -12.793 30.880 1.00 94.81 97 ASN A O 1
ATOM 765 N N . PRO A 1 98 ? -30.531 -14.717 29.739 1.00 97.12 98 PRO A N 1
ATOM 766 C CA . PRO A 1 98 ? -29.181 -14.756 29.202 1.00 97.12 98 PRO A CA 1
ATOM 767 C C . PRO A 1 98 ? -29.056 -13.868 27.963 1.00 97.12 98 PRO A C 1
ATOM 769 O O . PRO A 1 98 ? -30.039 -13.626 27.266 1.00 97.12 98 PRO A O 1
ATOM 772 N N . GLY A 1 99 ? -27.844 -13.394 27.697 1.00 97.81 99 GLY A N 1
ATOM 773 C CA . GLY A 1 99 ? -27.563 -12.456 26.614 1.00 97.81 99 GLY A CA 1
ATOM 774 C C . GLY A 1 99 ? -26.325 -11.614 26.877 1.00 97.81 99 GLY A C 1
ATOM 775 O O . GLY A 1 99 ? -25.713 -11.693 27.946 1.00 97.81 99 GLY A O 1
ATOM 776 N N . LEU A 1 100 ? -25.955 -10.805 25.891 1.00 98.44 100 LEU A N 1
ATOM 777 C CA . LEU A 1 100 ? -24.964 -9.743 26.043 1.00 98.44 100 LEU A CA 1
ATOM 778 C C . LEU A 1 100 ? -25.711 -8.419 26.197 1.00 98.44 100 LEU A C 1
ATOM 780 O O . LEU A 1 100 ? -26.485 -8.049 25.334 1.00 98.44 100 LEU A O 1
ATOM 784 N N . PHE A 1 101 ? -25.530 -7.712 27.302 1.00 97.88 101 PHE A N 1
ATOM 785 C CA . PHE A 1 101 ? -26.326 -6.529 27.619 1.00 97.88 101 PHE A CA 1
ATOM 786 C C . PHE A 1 101 ? -25.429 -5.327 27.841 1.00 97.88 101 PHE A C 1
ATOM 788 O O . PHE A 1 101 ? -24.372 -5.450 28.459 1.00 97.88 101 PHE A O 1
ATOM 795 N N . ILE A 1 102 ? -25.872 -4.157 27.389 1.00 97.44 102 ILE A N 1
ATOM 796 C CA . ILE A 1 102 ? -25.248 -2.902 27.791 1.00 97.44 102 ILE A CA 1
ATOM 797 C C . ILE A 1 102 ? -25.663 -2.575 29.228 1.00 97.44 102 ILE A C 1
ATOM 799 O O . ILE A 1 102 ? -26.781 -2.855 29.671 1.00 97.44 102 ILE A O 1
ATOM 803 N N . TYR A 1 103 ? -24.737 -1.981 29.967 1.00 97.88 103 TYR A N 1
ATOM 804 C CA . TYR A 1 103 ? -25.063 -1.142 31.104 1.00 97.88 103 TYR A CA 1
ATOM 805 C C . TYR A 1 103 ? -24.485 0.252 30.887 1.00 97.88 103 TYR A C 1
ATOM 807 O O . TYR A 1 103 ? -23.421 0.398 30.288 1.00 97.88 103 TYR A O 1
ATOM 815 N N . HIS A 1 104 ? -25.177 1.277 31.363 1.00 97.88 104 HIS A N 1
ATOM 816 C CA . HIS A 1 104 ? -24.730 2.661 31.266 1.00 97.88 104 HIS A CA 1
ATOM 817 C C . HIS A 1 104 ? -25.281 3.497 32.421 1.00 97.88 104 HIS A C 1
ATOM 819 O O . HIS A 1 104 ? -26.177 3.065 33.144 1.00 97.88 104 HIS A O 1
ATOM 825 N N . CYS A 1 105 ? -24.758 4.707 32.609 1.00 96.69 105 CYS A N 1
ATOM 826 C CA . CYS A 1 105 ? -25.392 5.670 33.506 1.00 96.69 105 CYS A CA 1
ATOM 827 C C . CYS A 1 105 ? -26.653 6.249 32.841 1.00 96.69 105 CYS A C 1
ATOM 829 O O . CYS A 1 105 ? -26.657 6.551 31.649 1.00 96.69 105 CYS A O 1
ATOM 831 N N . ALA A 1 106 ? -27.731 6.384 33.607 1.00 94.38 106 ALA A N 1
ATOM 832 C CA . ALA A 1 106 ? -29.035 6.893 33.183 1.00 94.38 106 ALA A CA 1
ATOM 833 C C . ALA A 1 106 ? -29.518 8.067 34.053 1.00 94.38 106 ALA A C 1
ATOM 835 O O . ALA A 1 106 ? -30.717 8.338 34.152 1.00 94.38 106 ALA A O 1
ATOM 836 N N . VAL A 1 107 ? -28.596 8.767 34.717 1.00 94.44 107 VAL A N 1
ATOM 837 C CA . VAL A 1 107 ? -28.892 10.083 35.295 1.00 94.44 107 VAL A CA 1
ATOM 838 C C . VAL A 1 107 ? -29.129 11.082 34.156 1.00 94.44 107 VAL A C 1
ATOM 840 O O . VAL A 1 107 ? -28.500 11.007 33.104 1.00 94.44 107 VAL A O 1
ATOM 843 N N . GLY A 1 108 ? -30.110 11.970 34.326 1.00 87.31 108 GLY A N 1
ATOM 844 C CA . GLY A 1 108 ? -30.471 12.943 33.298 1.00 87.31 108 GLY A CA 1
ATOM 845 C C . GLY A 1 108 ? -29.489 14.123 33.244 1.00 87.31 108 GLY A C 1
ATOM 846 O O . GLY A 1 108 ? -29.226 14.689 34.304 1.00 87.31 108 GLY A O 1
ATOM 847 N N . PRO A 1 109 ? -29.037 14.560 32.048 1.00 91.81 109 PRO A N 1
ATOM 848 C CA . PRO A 1 109 ? -29.366 14.026 30.717 1.00 91.81 109 PRO A CA 1
ATOM 849 C C . PRO A 1 109 ? -28.538 12.785 30.331 1.00 91.81 109 PRO A C 1
ATOM 851 O O . PRO A 1 109 ? -27.318 12.850 30.215 1.00 91.81 109 PRO A O 1
ATOM 854 N N . VAL A 1 110 ? -29.211 11.665 30.043 1.00 92.56 110 VAL A N 1
ATOM 855 C CA . VAL A 1 110 ? -28.579 10.341 29.842 1.00 92.56 110 VAL A CA 1
ATOM 856 C C . VAL A 1 110 ? -27.509 10.342 28.748 1.00 92.56 110 VAL A C 1
ATOM 858 O O . VAL A 1 110 ? -26.425 9.796 28.946 1.00 92.56 110 VAL A O 1
ATOM 861 N N . GLY A 1 111 ? -27.792 10.992 27.614 1.00 91.38 111 GLY A N 1
ATOM 862 C CA . GLY A 1 111 ? -26.871 11.042 26.476 1.00 91.38 111 GLY A CA 1
ATOM 863 C C . GLY A 1 111 ? -25.511 11.648 26.824 1.00 91.38 111 GLY A C 1
ATOM 864 O O . GLY A 1 111 ? -24.504 11.197 26.297 1.00 91.38 111 GLY A O 1
ATOM 865 N N . VAL A 1 112 ? -25.462 12.591 27.770 1.00 93.12 112 VAL A N 1
ATOM 866 C CA . VAL A 1 112 ? -24.216 13.235 28.214 1.00 93.12 112 VAL A CA 1
ATOM 867 C C . VAL A 1 112 ? -23.363 12.242 28.984 1.00 93.12 112 VAL A C 1
ATOM 869 O O . VAL A 1 112 ? -22.179 12.111 28.706 1.00 93.12 112 VAL A O 1
ATOM 872 N N . HIS A 1 113 ? -23.956 11.482 29.904 1.00 95.75 113 HIS A N 1
ATOM 873 C CA . HIS A 1 113 ? -23.198 10.481 30.648 1.00 95.75 113 HIS A CA 1
ATOM 874 C C . HIS A 1 113 ? -22.627 9.402 29.717 1.00 95.75 113 HIS A C 1
ATOM 876 O O . HIS A 1 113 ? -21.467 9.020 29.861 1.00 95.75 113 HIS A O 1
ATOM 882 N N . ILE A 1 114 ? -23.418 8.946 28.739 1.00 96.19 114 ILE A N 1
ATOM 883 C CA . ILE A 1 114 ? -22.966 7.984 27.725 1.00 96.19 114 ILE A CA 1
ATOM 884 C C . ILE A 1 114 ? -21.823 8.576 26.893 1.00 96.19 114 ILE A C 1
ATOM 886 O O . ILE A 1 114 ? -20.771 7.950 26.791 1.00 96.19 114 ILE A O 1
ATOM 890 N N . ALA A 1 115 ? -22.000 9.789 26.365 1.00 94.75 115 ALA A N 1
ATOM 891 C CA . ALA A 1 115 ? -20.998 10.491 25.563 1.00 94.75 115 ALA A CA 1
ATOM 892 C C . ALA A 1 115 ? -19.693 10.775 26.326 1.00 94.75 115 ALA A C 1
ATOM 894 O O . ALA A 1 115 ? -18.645 10.913 25.712 1.00 94.75 115 ALA A O 1
ATOM 895 N N . ASN A 1 116 ? -19.738 10.829 27.660 1.00 95.25 116 ASN A N 1
ATOM 896 C CA . ASN A 1 116 ? -18.556 10.983 28.507 1.00 95.25 116 ASN A CA 1
ATOM 897 C C . ASN A 1 116 ? -17.882 9.646 28.875 1.00 95.25 116 ASN A C 1
ATOM 899 O O . ASN A 1 116 ? -16.872 9.654 29.572 1.00 95.25 116 ASN A O 1
ATOM 903 N N . GLY A 1 117 ? -18.390 8.500 28.406 1.00 95.69 117 GLY A N 1
ATOM 904 C CA . GLY A 1 117 ? -17.752 7.190 28.599 1.00 95.69 117 GLY A CA 1
ATOM 905 C C . GLY A 1 117 ? -18.440 6.251 29.596 1.00 95.69 117 GLY A C 1
ATOM 906 O O . GLY A 1 117 ? -17.924 5.163 29.865 1.00 95.69 117 GLY A O 1
ATOM 907 N N . MET A 1 118 ? -19.608 6.621 30.139 1.00 97.19 118 MET A N 1
ATOM 908 C CA . MET A 1 118 ? -20.300 5.841 31.177 1.00 97.19 118 MET A CA 1
ATOM 909 C C . MET A 1 118 ? -21.112 4.671 30.611 1.00 97.19 118 MET A C 1
ATOM 911 O O . MET A 1 118 ? -22.336 4.632 30.748 1.00 97.19 118 MET A O 1
ATOM 915 N N . TYR A 1 119 ? -20.441 3.695 30.006 1.00 98.06 119 TYR A N 1
ATOM 916 C CA . TYR A 1 119 ? -21.063 2.495 29.445 1.00 98.06 119 TYR A CA 1
ATOM 917 C C . TYR A 1 119 ? -20.154 1.263 29.569 1.00 98.06 119 TYR A C 1
ATOM 919 O O . TYR A 1 119 ? -18.937 1.377 29.706 1.00 98.06 119 TYR A O 1
ATOM 927 N N . GLY A 1 120 ? -20.733 0.067 29.499 1.00 98.25 120 GLY A N 1
ATOM 928 C CA . GLY A 1 120 ? -20.006 -1.198 29.462 1.00 98.25 120 GLY A CA 1
ATOM 929 C C . GLY A 1 120 ? -20.896 -2.383 29.079 1.00 98.25 120 GLY A C 1
ATOM 930 O O . GLY A 1 120 ? -22.093 -2.219 28.843 1.00 98.25 120 GLY A O 1
ATOM 931 N N . LEU A 1 121 ? -20.321 -3.590 29.028 1.00 98.44 121 LEU A N 1
ATOM 932 C CA . LEU A 1 121 ? -21.052 -4.827 28.728 1.00 98.44 121 LEU A CA 1
ATOM 933 C C . LEU A 1 121 ? -21.139 -5.784 29.920 1.00 98.44 121 LEU A C 1
ATOM 935 O O . LEU A 1 121 ? -20.160 -6.037 30.626 1.00 98.44 121 LEU A O 1
ATOM 939 N N . MET A 1 122 ? -22.317 -6.387 30.079 1.00 98.19 122 MET A N 1
ATOM 940 C CA . MET A 1 122 ? -22.568 -7.545 30.926 1.00 98.19 122 MET A CA 1
ATOM 941 C C . MET A 1 122 ? -22.950 -8.750 30.062 1.00 98.19 122 MET A C 1
ATOM 943 O O . MET A 1 122 ? -23.983 -8.744 29.399 1.00 98.19 122 MET A O 1
ATOM 947 N N . TYR A 1 123 ? -22.163 -9.820 30.121 1.00 98.38 123 TYR A N 1
ATOM 948 C CA . TYR A 1 123 ? -22.529 -11.108 29.543 1.00 98.38 123 TYR A CA 1
ATOM 949 C C . TYR A 1 123 ? -23.184 -12.005 30.596 1.00 98.38 123 TYR A C 1
ATOM 951 O O . TYR A 1 123 ? -22.541 -12.436 31.559 1.00 98.38 123 TYR A O 1
ATOM 959 N N . VAL A 1 124 ? -24.471 -12.291 30.401 1.00 98.00 124 VAL A N 1
ATOM 960 C CA . VAL A 1 124 ? -25.245 -13.237 31.206 1.00 98.00 124 VAL A CA 1
ATOM 961 C C . VAL A 1 124 ? -25.268 -14.580 30.489 1.00 98.00 124 VAL A C 1
ATOM 963 O O . VAL A 1 124 ? -26.006 -14.782 29.526 1.00 98.00 124 VAL A O 1
ATOM 966 N N . GLN A 1 125 ? -24.460 -15.515 30.976 1.00 96.88 125 GLN A N 1
ATOM 967 C CA . GLN A 1 125 ? -24.317 -16.845 30.397 1.00 96.88 125 GLN A CA 1
ATOM 968 C C . GLN A 1 125 ? -25.645 -17.622 30.461 1.00 96.88 125 GLN A C 1
ATOM 970 O O . GLN A 1 125 ? -26.261 -17.681 31.537 1.00 96.88 125 GLN A O 1
ATOM 975 N N . PRO A 1 126 ? -26.067 -18.276 29.363 1.00 96.00 126 PRO A N 1
ATOM 976 C CA . PRO A 1 126 ? -27.170 -19.231 29.389 1.00 96.00 126 PRO A CA 1
ATOM 977 C C . PRO A 1 126 ? -26.831 -20.470 30.231 1.00 96.00 126 PRO A C 1
ATOM 979 O O . PRO A 1 126 ? -25.698 -20.674 30.675 1.00 96.00 126 PRO A O 1
ATOM 982 N N . GLU A 1 127 ? -27.833 -21.310 30.502 1.00 90.88 127 GLU A N 1
ATOM 983 C CA . GLU A 1 127 ? -27.631 -22.544 31.275 1.00 90.88 127 GLU A CA 1
ATOM 984 C C . GLU A 1 127 ? -26.617 -23.479 30.599 1.00 90.88 127 GLU A C 1
ATOM 986 O O . GLU A 1 127 ? -25.713 -23.993 31.261 1.00 90.88 127 GLU A O 1
ATOM 991 N N . HIS A 1 128 ? -26.709 -23.597 29.274 1.00 90.69 128 HIS A N 1
ATOM 992 C CA . HIS A 1 128 ? -25.684 -24.179 28.416 1.00 90.69 128 HIS A CA 1
ATOM 993 C C . HIS A 1 128 ? -24.981 -23.048 27.680 1.00 90.69 128 HIS A C 1
ATOM 995 O O . HIS A 1 128 ? -25.582 -22.423 26.814 1.00 90.69 128 HIS A O 1
ATOM 1001 N N . ASP A 1 129 ? -23.746 -22.757 28.084 1.00 92.62 129 ASP A N 1
ATOM 1002 C CA . ASP A 1 129 ? -22.990 -21.620 27.562 1.00 92.62 129 ASP A CA 1
ATOM 1003 C C . ASP A 1 129 ? -22.623 -21.793 26.080 1.00 92.62 129 ASP A C 1
ATOM 1005 O O . ASP A 1 129 ? -22.657 -22.902 25.535 1.00 92.62 129 ASP A O 1
ATOM 1009 N N . LEU A 1 130 ? -22.245 -20.687 25.443 1.00 95.12 130 LEU A N 1
ATOM 1010 C CA . LEU A 1 130 ? -21.749 -20.684 24.074 1.00 95.12 130 LEU A CA 1
ATOM 1011 C C . LEU A 1 130 ? -20.507 -21.581 23.937 1.00 95.12 130 LEU A C 1
ATOM 1013 O O . LEU A 1 130 ? -19.735 -21.716 24.893 1.00 95.12 130 LEU A O 1
ATOM 1017 N N . PRO A 1 131 ? -20.253 -22.157 22.744 1.00 94.75 131 PRO A N 1
ATOM 1018 C CA . PRO A 1 131 ? -19.037 -22.921 22.497 1.00 94.75 131 PRO A CA 1
ATOM 1019 C C . PRO A 1 131 ? -17.790 -22.126 22.890 1.00 94.75 131 PRO A C 1
ATOM 1021 O O . PRO A 1 131 ? -17.714 -20.918 22.629 1.00 94.75 131 PRO A O 1
ATOM 1024 N N . ALA A 1 132 ? -16.832 -22.813 23.513 1.00 95.56 132 ALA A N 1
ATOM 1025 C CA . ALA A 1 132 ? -15.558 -22.223 23.895 1.00 95.56 132 ALA A CA 1
ATOM 1026 C C . ALA A 1 132 ? -14.766 -21.785 22.655 1.00 95.56 132 ALA A C 1
ATOM 1028 O O . ALA A 1 132 ? -14.851 -22.412 21.596 1.00 95.56 132 ALA A O 1
ATOM 1029 N N . VAL A 1 133 ? -13.989 -20.720 22.826 1.00 97.44 133 VAL A N 1
ATOM 1030 C CA . VAL A 1 133 ? -13.026 -20.214 21.846 1.00 97.44 133 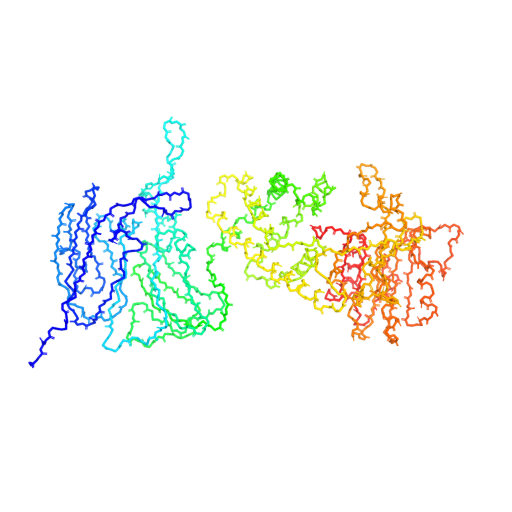VAL A CA 1
ATOM 1031 C C . VAL A 1 133 ? -11.659 -20.069 22.507 1.00 97.44 133 VAL A C 1
ATOM 1033 O O . VAL A 1 133 ? -11.567 -20.052 23.735 1.00 97.44 133 VAL A O 1
ATOM 1036 N N . ASP A 1 134 ? -10.605 -19.946 21.707 1.00 97.94 134 ASP A N 1
ATOM 1037 C CA . ASP A 1 134 ? -9.233 -19.828 22.209 1.00 97.94 134 ASP A CA 1
ATOM 1038 C C . ASP A 1 134 ? -8.950 -18.436 22.790 1.00 97.94 134 ASP A C 1
ATOM 1040 O O . ASP A 1 134 ? -8.222 -18.308 23.776 1.00 97.94 134 ASP A O 1
ATOM 1044 N N . LYS A 1 135 ? -9.545 -17.384 22.206 1.00 96.88 135 LYS A N 1
ATOM 1045 C CA . LYS A 1 135 ? -9.406 -15.999 22.679 1.00 96.88 135 LYS A CA 1
ATOM 1046 C C . LYS A 1 135 ? -10.718 -15.235 22.663 1.00 96.88 135 LYS A C 1
ATOM 1048 O O . LYS A 1 135 ? -11.498 -15.331 21.721 1.00 96.88 135 LYS A O 1
ATOM 1053 N N . GLU A 1 136 ? -10.914 -14.413 23.686 1.00 97.69 136 GLU A N 1
ATOM 1054 C CA . GLU A 1 136 ? -12.049 -13.504 23.806 1.00 97.69 136 GLU A CA 1
ATOM 1055 C C . GLU A 1 136 ? -11.567 -12.050 23.890 1.00 97.69 136 GLU A C 1
ATOM 1057 O O . GLU A 1 136 ? -10.594 -11.750 24.584 1.00 97.69 136 GLU A O 1
ATOM 1062 N N . TYR A 1 137 ? -12.275 -11.147 23.214 1.00 97.31 137 TYR A N 1
ATOM 1063 C CA . TYR A 1 137 ? -12.037 -9.707 23.249 1.00 97.31 137 TYR A CA 1
ATOM 1064 C C . TYR A 1 137 ? -13.303 -8.940 23.594 1.00 97.31 137 TYR A C 1
ATOM 1066 O O . TYR A 1 137 ? -14.414 -9.364 23.280 1.00 97.31 137 TYR A O 1
ATOM 1074 N N . TYR A 1 138 ? -13.106 -7.780 24.210 1.00 97.38 138 TYR A N 1
ATOM 1075 C CA . TYR A 1 138 ? -14.155 -6.854 24.601 1.00 97.38 138 TYR A CA 1
ATOM 1076 C C . TYR A 1 138 ? -13.917 -5.517 23.905 1.00 97.38 138 TYR A C 1
ATOM 1078 O O . TYR A 1 138 ? -12.870 -4.889 24.089 1.00 97.38 138 TYR A O 1
ATOM 1086 N N . VAL A 1 139 ? -14.872 -5.127 23.064 1.00 97.00 139 VAL A N 1
ATOM 1087 C CA . VAL A 1 139 ? -14.789 -3.918 22.248 1.00 97.00 139 VAL A CA 1
ATOM 1088 C C . VAL A 1 139 ? -16.096 -3.151 22.358 1.00 97.00 139 VAL A C 1
ATOM 1090 O O . VAL A 1 139 ? -17.171 -3.723 22.187 1.00 97.00 139 VAL A O 1
ATOM 1093 N N . MET A 1 140 ? -16.011 -1.851 22.618 1.00 97.06 140 MET A N 1
ATOM 1094 C CA . MET A 1 140 ? -17.158 -0.957 22.535 1.00 97.06 140 MET A CA 1
ATOM 1095 C C . MET A 1 140 ? -16.874 0.231 21.636 1.00 97.06 140 MET A C 1
ATOM 1097 O O . MET A 1 140 ? -15.836 0.866 21.781 1.00 97.06 140 MET A O 1
ATOM 1101 N N . GLN A 1 141 ? -17.812 0.531 20.743 1.00 95.88 141 GLN A N 1
ATOM 1102 C CA . GLN A 1 141 ? -17.853 1.794 20.015 1.00 95.88 141 GLN A CA 1
ATOM 1103 C C . GLN A 1 141 ? -18.568 2.857 20.855 1.00 95.88 141 GLN A C 1
ATOM 1105 O O . GLN A 1 141 ? -19.553 2.544 21.529 1.00 95.88 141 GLN A O 1
ATOM 1110 N N . SER A 1 142 ? -18.125 4.107 20.765 1.00 94.81 142 SER A N 1
ATOM 1111 C CA . SER A 1 142 ? -18.876 5.263 21.259 1.00 94.81 142 SER A CA 1
ATOM 1112 C C . SER A 1 142 ? -18.536 6.540 20.513 1.00 94.81 142 SER A C 1
ATOM 1114 O O . SER A 1 142 ? -17.468 6.657 19.915 1.00 94.81 142 SER A O 1
ATOM 1116 N N . GLU A 1 143 ? -19.410 7.524 20.650 1.00 92.94 143 GLU A N 1
ATOM 1117 C CA . GLU A 1 143 ? -19.191 8.892 20.198 1.00 92.94 143 GLU A CA 1
ATOM 1118 C C . GLU A 1 143 ? -18.770 9.789 21.362 1.00 92.94 143 GLU A C 1
ATOM 1120 O O . GLU A 1 143 ? -19.302 9.666 22.466 1.00 92.94 143 GLU A O 1
ATOM 1125 N N . PHE A 1 144 ? -17.865 10.723 21.088 1.00 94.44 144 PHE A N 1
ATOM 1126 C CA . PHE A 1 144 ? -17.543 11.840 21.969 1.00 94.44 144 PHE A CA 1
ATOM 1127 C C . PHE A 1 144 ? -17.834 13.159 21.252 1.00 94.44 144 PHE A C 1
ATOM 1129 O O . PHE A 1 144 ? -17.708 13.263 20.030 1.00 94.44 144 PHE A O 1
ATOM 1136 N N . TYR A 1 145 ? -18.234 14.151 22.042 1.00 94.62 145 TYR A N 1
ATOM 1137 C CA . TYR A 1 145 ? -18.662 15.466 21.581 1.00 94.62 145 TYR A CA 1
ATOM 1138 C C . TYR A 1 145 ? -17.878 16.499 22.364 1.00 94.62 145 TYR A C 1
ATOM 1140 O O . TYR A 1 145 ? -18.000 16.544 23.589 1.00 94.62 145 TYR A O 1
ATOM 1148 N N . HIS A 1 146 ? -17.079 17.310 21.692 1.00 93.38 146 HIS A N 1
ATOM 1149 C CA . HIS A 1 146 ? -16.229 18.281 22.348 1.00 93.38 146 HIS A CA 1
ATOM 1150 C C . HIS A 1 146 ? -16.232 19.628 21.631 1.00 93.38 146 HIS A C 1
ATOM 1152 O O . HIS A 1 146 ? -16.395 19.715 20.418 1.00 93.38 146 HIS A O 1
ATOM 1158 N N . GLU A 1 147 ? -16.068 20.699 22.398 1.00 91.19 147 GLU A N 1
ATOM 1159 C CA . GLU A 1 147 ? -15.894 22.034 21.837 1.00 91.19 147 GLU A CA 1
ATOM 1160 C C . GLU A 1 147 ? -14.521 22.134 21.149 1.00 91.19 147 GLU A C 1
ATOM 1162 O O . GLU A 1 147 ? -13.593 21.380 21.482 1.00 91.19 147 GLU A O 1
ATOM 1167 N N . PRO A 1 148 ? -14.351 23.055 20.186 1.00 83.25 148 PRO A N 1
ATOM 1168 C CA . PRO A 1 148 ? -13.030 23.401 19.680 1.00 83.25 148 PRO A CA 1
ATOM 1169 C C . PRO A 1 148 ? -12.107 23.826 20.833 1.00 83.25 148 PRO A C 1
ATOM 1171 O O . PRO A 1 148 ? -12.579 24.438 21.793 1.00 83.25 148 PRO A O 1
ATOM 1174 N N . PRO A 1 149 ? -10.797 23.544 20.762 1.00 81.69 149 PRO A N 1
ATOM 1175 C CA . PRO A 1 149 ? -9.888 23.911 21.835 1.00 81.69 149 PRO A CA 1
ATOM 1176 C C . PRO A 1 149 ? -9.809 25.435 21.980 1.00 81.69 149 PRO A C 1
ATOM 1178 O O . PRO A 1 149 ? -9.576 26.160 21.008 1.00 81.69 149 PRO A O 1
ATOM 1181 N N . GLU A 1 150 ? -9.980 25.921 23.205 1.00 79.62 150 GLU A N 1
ATOM 1182 C CA . GLU A 1 150 ? -9.855 27.344 23.506 1.00 79.62 150 GLU A CA 1
ATOM 1183 C C . GLU A 1 150 ? -8.377 27.758 23.546 1.00 79.62 150 GLU A C 1
ATOM 1185 O O . GLU A 1 150 ? -7.500 26.986 23.954 1.00 79.62 150 GLU A O 1
ATOM 1190 N N . ALA A 1 151 ? -8.098 28.983 23.096 1.00 79.62 151 ALA A N 1
ATOM 1191 C CA . ALA A 1 151 ? -6.799 29.613 23.286 1.00 79.62 151 ALA A CA 1
ATOM 1192 C C . ALA A 1 151 ? -6.771 30.320 24.646 1.00 79.62 151 ALA A C 1
ATOM 1194 O O . ALA A 1 151 ? -7.728 31.013 24.994 1.00 79.62 151 ALA A O 1
ATOM 1195 N N . ASP A 1 152 ? -5.683 30.162 25.396 1.00 77.50 152 ASP A N 1
ATOM 1196 C CA . ASP A 1 152 ? -5.462 30.929 26.620 1.00 77.50 152 ASP A CA 1
ATOM 1197 C C . ASP A 1 152 ? -5.185 32.420 26.332 1.00 77.50 152 ASP A C 1
ATOM 1199 O O . ASP A 1 152 ? -5.084 32.851 25.178 1.00 77.50 152 ASP A O 1
ATOM 1203 N N . ASP A 1 153 ? -5.060 33.225 27.392 1.00 79.50 153 ASP A N 1
ATOM 1204 C CA . ASP A 1 153 ? -4.822 34.675 27.303 1.00 79.50 153 ASP A CA 1
ATOM 1205 C C . ASP A 1 153 ? -3.524 35.040 26.541 1.00 79.50 153 ASP A C 1
ATOM 1207 O O . ASP A 1 153 ? -3.388 36.166 26.054 1.00 79.50 153 ASP A O 1
ATOM 1211 N N . ASP A 1 154 ? -2.589 34.090 26.402 1.00 78.00 154 ASP A N 1
ATOM 1212 C CA . ASP A 1 154 ? -1.326 34.220 25.666 1.00 78.00 154 ASP A CA 1
ATOM 1213 C C . ASP A 1 154 ? -1.409 33.651 24.229 1.00 78.00 154 ASP A C 1
ATOM 1215 O O . ASP A 1 154 ? -0.433 33.701 23.471 1.00 78.00 154 ASP A O 1
ATOM 1219 N N . GLY A 1 155 ? -2.575 33.139 23.821 1.00 75.81 155 GLY A N 1
ATOM 1220 C CA . GLY A 1 155 ? -2.841 32.579 22.498 1.00 75.81 155 GLY A CA 1
ATOM 1221 C C . GLY A 1 155 ? -2.397 31.123 22.311 1.00 75.81 155 GLY A C 1
ATOM 1222 O O . GLY A 1 155 ? -2.367 30.653 21.171 1.00 75.81 155 GLY A O 1
ATOM 1223 N N . GLN A 1 156 ? -2.035 30.398 23.377 1.00 75.94 156 GLN A N 1
ATOM 1224 C CA . GLN A 1 156 ? -1.738 28.965 23.300 1.00 75.94 156 GLN A CA 1
ATOM 1225 C C . GLN A 1 156 ? -3.022 28.141 23.327 1.00 75.94 156 GLN A C 1
ATOM 1227 O O . GLN A 1 156 ? -3.875 28.296 24.195 1.00 75.94 156 GLN A O 1
ATOM 1232 N N . ILE A 1 157 ? -3.136 27.224 22.372 1.00 81.69 157 ILE A N 1
ATOM 1233 C CA . ILE A 1 157 ? -4.286 26.329 22.244 1.00 81.69 157 ILE A CA 1
ATOM 1234 C C . ILE A 1 157 ? -4.209 25.240 23.322 1.00 81.69 157 ILE A C 1
ATOM 1236 O O . ILE A 1 157 ? -3.199 24.538 23.432 1.00 81.69 157 ILE A O 1
ATOM 1240 N N . SER A 1 158 ? -5.284 25.074 24.096 1.00 84.44 158 SER A N 1
ATOM 1241 C CA . SER A 1 158 ? -5.394 24.015 25.101 1.00 84.44 158 SER A CA 1
ATOM 1242 C C . SER A 1 158 ? -5.305 22.624 24.464 1.00 84.44 158 SER A C 1
ATOM 1244 O O . SER A 1 158 ? -5.944 22.324 23.459 1.00 84.44 158 SER A O 1
ATOM 1246 N N . SER A 1 159 ? -4.548 21.728 25.102 1.00 86.44 159 SER A N 1
ATOM 1247 C CA . SER A 1 159 ? -4.524 20.297 24.751 1.00 86.44 159 SER A CA 1
ATOM 1248 C C . SER A 1 159 ? -5.688 19.510 25.360 1.00 86.44 159 SER A C 1
ATOM 1250 O O . SER A 1 159 ? -5.756 18.293 25.212 1.00 86.44 159 SER A O 1
ATOM 1252 N N . THR A 1 160 ? -6.577 20.181 26.093 1.00 91.88 160 THR A N 1
ATOM 1253 C CA . THR A 1 160 ? -7.774 19.604 26.706 1.00 91.88 160 THR A CA 1
ATOM 1254 C C . THR A 1 160 ? -9.004 20.280 26.127 1.00 91.88 160 THR A C 1
ATOM 1256 O O . THR A 1 160 ? -9.053 21.508 26.070 1.00 91.88 160 THR A O 1
ATOM 1259 N N . VAL A 1 161 ? -9.976 19.475 25.714 1.00 92.75 161 VAL A N 1
ATOM 1260 C CA . VAL A 1 161 ? -11.255 19.927 25.163 1.00 92.75 161 VAL A CA 1
ATOM 1261 C C . VAL A 1 161 ? -12.395 19.521 26.094 1.00 92.75 161 VAL A C 1
ATOM 1263 O O . VAL A 1 161 ? -12.335 18.477 26.749 1.00 92.75 161 VAL A O 1
ATOM 1266 N N . GLU A 1 162 ? -13.420 20.364 26.167 1.00 92.81 162 GLU A N 1
ATOM 1267 C CA . GLU A 1 162 ? -14.591 20.178 27.031 1.00 92.81 162 GLU A CA 1
ATOM 1268 C C . GLU A 1 162 ? -15.788 19.641 26.243 1.00 92.81 162 GLU A C 1
ATOM 1270 O O . GLU A 1 162 ? -15.811 19.725 25.020 1.00 92.81 162 GLU A O 1
ATOM 1275 N N . PHE A 1 163 ? -16.799 19.100 26.927 1.00 94.44 163 PHE A N 1
ATOM 1276 C CA . PHE A 1 163 ? -18.006 18.570 26.284 1.00 94.44 163 PHE A CA 1
ATOM 1277 C C . PHE A 1 163 ? -18.787 19.641 25.504 1.00 94.44 163 PHE A C 1
ATOM 1279 O O . PHE A 1 163 ? -19.166 20.667 26.070 1.00 94.44 163 PHE A O 1
ATOM 1286 N N . SER A 1 164 ? -19.144 19.355 24.245 1.00 95.00 164 SER A N 1
ATOM 1287 C CA . SER A 1 164 ? -19.991 20.254 23.448 1.00 95.00 164 SER A CA 1
ATOM 1288 C C . SER A 1 164 ? -21.475 19.909 23.540 1.00 95.00 164 SER A C 1
ATOM 1290 O O . SER A 1 164 ? -21.973 18.966 22.915 1.00 95.00 164 SER A O 1
ATOM 1292 N N . TRP A 1 165 ? -22.228 20.747 24.255 1.00 92.12 165 TRP A N 1
ATOM 1293 C CA . TRP A 1 165 ? -23.692 20.670 24.275 1.00 92.12 165 TRP A CA 1
ATOM 1294 C C . TRP A 1 165 ? -24.327 20.907 22.897 1.00 92.12 165 TRP A C 1
ATOM 1296 O O . TRP A 1 165 ? -25.203 20.126 22.516 1.00 92.12 165 TRP A O 1
ATOM 1306 N N . PRO A 1 166 ? -23.938 21.940 22.120 1.00 91.00 166 PRO A N 1
ATOM 1307 C CA . PRO A 1 166 ? -24.483 22.159 20.783 1.00 91.00 166 PRO A CA 1
ATOM 1308 C C . PRO A 1 166 ? -24.231 21.004 19.810 1.00 91.00 166 PRO A C 1
ATOM 1310 O O . PRO A 1 166 ? -25.087 20.735 18.963 1.00 91.00 166 PRO A O 1
ATOM 1313 N N . HIS A 1 167 ? -23.076 20.337 19.888 1.00 89.44 167 HIS A N 1
ATOM 1314 C CA . HIS A 1 167 ? -22.766 19.195 19.026 1.00 89.44 167 HIS A CA 1
ATOM 1315 C C . HIS A 1 167 ? -23.583 17.973 19.434 1.00 89.44 167 HIS A C 1
ATOM 1317 O O . HIS A 1 167 ? -24.256 17.382 18.589 1.00 89.44 167 HIS A O 1
ATOM 1323 N N . ALA A 1 168 ? -23.640 17.678 20.736 1.00 88.44 168 ALA A N 1
ATOM 1324 C CA . ALA A 1 168 ? -24.451 16.589 21.270 1.00 88.44 168 ALA A CA 1
ATOM 1325 C C . ALA A 1 168 ? -25.946 16.751 20.947 1.00 88.44 168 ALA A C 1
ATOM 1327 O O . ALA A 1 168 ? -26.595 15.796 20.532 1.00 88.44 168 ALA A O 1
ATOM 1328 N N . LEU A 1 169 ? -26.493 17.968 21.065 1.00 87.19 169 LEU A N 1
ATOM 1329 C CA . LEU A 1 169 ? -27.893 18.265 20.729 1.00 87.19 169 LEU A CA 1
ATOM 1330 C C . LEU A 1 169 ? -28.209 18.120 19.236 1.00 87.19 169 LEU A C 1
ATOM 1332 O O . LEU A 1 169 ? -29.364 17.891 18.882 1.00 87.19 169 LEU A O 1
ATOM 1336 N N . ARG A 1 170 ? -27.211 18.294 18.364 1.00 88.12 170 ARG A N 1
ATOM 1337 C CA . ARG A 1 170 ? -27.346 18.102 16.912 1.00 88.12 170 ARG A CA 1
ATOM 1338 C C . ARG A 1 170 ? -26.927 16.705 16.457 1.00 88.12 170 ARG A C 1
ATOM 1340 O O . ARG A 1 170 ? -26.930 16.465 15.254 1.00 88.12 170 ARG A O 1
ATOM 1347 N N . GLU A 1 171 ? -26.563 15.825 17.393 1.00 86.75 171 GLU A N 1
ATOM 1348 C CA . GLU A 1 171 ? -26.070 14.469 17.119 1.00 86.75 171 GLU A CA 1
ATOM 1349 C C . GLU A 1 171 ? -24.845 14.464 16.179 1.00 86.75 171 GLU A C 1
ATOM 1351 O O . GLU A 1 171 ? -24.607 13.523 15.426 1.00 86.75 171 GLU A O 1
ATOM 1356 N N . ALA A 1 172 ? -24.059 15.544 16.213 1.00 82.56 172 ALA A N 1
ATOM 1357 C CA . ALA A 1 172 ? -22.866 15.731 15.399 1.00 82.56 172 ALA A CA 1
ATOM 1358 C C . ALA A 1 172 ? -21.628 15.338 16.213 1.00 82.56 172 ALA A C 1
ATOM 1360 O O . ALA A 1 172 ? -21.023 16.189 16.853 1.00 82.56 172 ALA A O 1
ATOM 1361 N N . ALA A 1 173 ? -21.308 14.044 16.248 1.00 83.69 173 ALA A N 1
ATOM 1362 C CA . ALA A 1 173 ? -20.149 13.541 16.983 1.00 83.69 173 ALA A CA 1
ATOM 1363 C C . ALA A 1 173 ? -18.836 14.094 16.410 1.00 83.69 173 ALA A C 1
ATOM 1365 O O . ALA A 1 173 ? -18.627 14.044 15.197 1.00 83.69 173 ALA A O 1
ATOM 1366 N N . ASP A 1 174 ? -17.942 14.554 17.285 1.00 87.06 174 ASP A N 1
ATOM 1367 C CA . ASP A 1 174 ? -16.617 15.050 16.896 1.00 87.06 174 ASP A CA 1
ATOM 1368 C C . ASP A 1 174 ? -15.638 13.895 16.672 1.00 87.06 174 ASP A C 1
ATOM 1370 O O . ASP A 1 174 ? -14.802 13.937 15.771 1.00 87.06 174 ASP A O 1
ATOM 1374 N N . VAL A 1 175 ? -15.781 12.811 17.441 1.00 84.94 175 VAL A N 1
ATOM 1375 C CA . VAL A 1 175 ? -15.001 11.589 17.238 1.00 84.94 175 VAL A CA 1
ATOM 1376 C C . VAL A 1 175 ? -15.808 10.340 17.584 1.00 84.94 175 VAL A C 1
ATOM 1378 O O . VAL A 1 175 ? -16.558 10.301 18.561 1.00 84.94 175 VAL A O 1
ATOM 1381 N N . VAL A 1 176 ? -15.630 9.289 16.780 1.00 87.94 176 VAL A N 1
ATOM 1382 C CA . VAL A 1 176 ? -16.121 7.936 17.063 1.00 87.94 176 VAL A CA 1
ATOM 1383 C C . VAL A 1 176 ? -14.923 7.056 17.370 1.00 87.94 176 VAL A C 1
ATOM 1385 O O . VAL A 1 176 ? -14.028 6.904 16.543 1.00 87.94 176 VAL A O 1
ATOM 1388 N N . VAL A 1 177 ? -14.909 6.461 18.557 1.00 89.12 177 VAL A N 1
ATOM 1389 C CA . VAL A 1 177 ? -13.770 5.687 19.056 1.00 89.12 177 VAL A CA 1
ATOM 1390 C C . VAL A 1 177 ? -14.178 4.268 19.413 1.00 89.12 177 VAL A C 1
ATOM 1392 O O . VAL A 1 177 ? -15.342 3.986 19.706 1.00 89.12 177 VAL A O 1
ATOM 1395 N N . PHE A 1 178 ? -13.190 3.377 19.446 1.00 93.00 178 PHE A N 1
ATOM 1396 C CA . PHE A 1 178 ? -13.335 2.045 20.018 1.00 93.00 178 PHE A CA 1
ATOM 1397 C C . PHE A 1 178 ? -12.544 1.979 21.312 1.00 93.00 178 PHE A C 1
ATOM 1399 O O . PHE A 1 178 ? -11.383 2.351 21.339 1.00 93.00 178 PHE A O 1
ATOM 1406 N N . ASN A 1 179 ? -13.150 1.490 22.386 1.00 95.25 179 ASN A N 1
ATOM 1407 C CA . ASN A 1 179 ? -12.523 1.417 23.704 1.00 95.25 179 ASN A CA 1
ATOM 1408 C C . ASN A 1 179 ? -11.983 2.765 24.220 1.00 95.25 179 ASN A C 1
ATOM 1410 O O . ASN A 1 179 ? -10.922 2.832 24.837 1.00 95.25 179 ASN A O 1
ATOM 1414 N N . GLY A 1 180 ? -12.752 3.831 23.976 1.00 91.44 180 GLY A N 1
ATOM 1415 C CA . GLY A 1 180 ? -12.600 5.121 24.644 1.00 91.44 180 GLY A CA 1
ATOM 1416 C C . GLY A 1 180 ? -11.567 6.087 24.056 1.00 91.44 180 GLY A C 1
ATOM 1417 O O . GLY A 1 180 ? -11.515 7.214 24.540 1.00 91.44 180 GLY A O 1
ATOM 1418 N N . SER A 1 181 ? -10.764 5.711 23.056 1.00 90.12 181 SER A N 1
ATOM 1419 C CA . SER A 1 181 ? -9.863 6.637 22.339 1.00 90.12 181 SER A CA 1
ATOM 1420 C C . SER A 1 181 ? -9.564 6.174 20.908 1.00 90.12 181 SER A C 1
ATOM 1422 O O . SER A 1 181 ? -9.714 4.992 20.597 1.00 90.12 181 SER A O 1
ATOM 1424 N N . GLU A 1 182 ? -9.135 7.093 20.034 1.00 82.50 182 GLU A N 1
ATOM 1425 C CA . GLU A 1 182 ? -8.806 6.796 18.625 1.00 82.50 182 GLU A CA 1
ATOM 1426 C C . GLU A 1 182 ? -7.747 5.693 18.484 1.00 82.50 182 GLU A C 1
ATOM 1428 O O . GLU A 1 182 ? -7.853 4.813 17.632 1.00 82.50 182 GLU A O 1
ATOM 1433 N N . GLU A 1 183 ? -6.740 5.698 19.359 1.00 75.62 183 GLU A N 1
ATOM 1434 C CA . GLU A 1 183 ? -5.596 4.790 19.265 1.00 75.62 183 GLU A CA 1
ATOM 1435 C C . GLU A 1 183 ? -5.747 3.510 20.101 1.00 75.62 183 GLU A C 1
ATOM 1437 O O . GLU A 1 183 ? -4.869 2.650 20.055 1.00 75.62 183 GLU A O 1
ATOM 1442 N N . ALA A 1 184 ? -6.845 3.313 20.842 1.00 81.62 184 ALA A N 1
ATOM 1443 C CA . ALA A 1 184 ? -6.948 2.220 21.817 1.00 81.62 184 ALA A CA 1
ATOM 1444 C C . ALA A 1 184 ? -6.716 0.822 21.210 1.00 81.62 184 ALA A C 1
ATOM 1446 O O . ALA A 1 184 ? -6.026 -0.012 21.804 1.00 81.62 184 ALA A O 1
ATOM 1447 N N . LEU A 1 185 ? -7.264 0.558 20.017 1.00 82.06 185 LEU A N 1
ATOM 1448 C CA . LEU A 1 185 ? -7.073 -0.716 19.307 1.00 82.06 185 LEU A CA 1
ATOM 1449 C C . LEU A 1 185 ? -5.777 -0.766 18.480 1.00 82.06 185 LEU A C 1
ATOM 1451 O O . LEU A 1 185 ? -5.402 -1.840 18.010 1.00 82.06 185 LEU A O 1
ATOM 1455 N N . THR A 1 186 ? -5.070 0.355 18.342 1.00 73.12 186 THR A N 1
ATOM 1456 C CA . THR A 1 186 ? -3.749 0.436 17.701 1.00 73.12 186 THR A CA 1
ATOM 1457 C C . THR A 1 186 ? -2.635 0.211 18.722 1.00 73.12 186 THR A C 1
ATOM 1459 O O . THR A 1 186 ? -1.729 -0.584 18.477 1.00 73.12 186 THR A O 1
ATOM 1462 N N . GLU A 1 187 ? -2.726 0.833 19.901 1.00 77.31 187 GLU A N 1
ATOM 1463 C CA . GLU A 1 187 ? -1.802 0.614 21.019 1.00 77.31 187 GLU A CA 1
ATOM 1464 C C . GLU A 1 187 ? -1.939 -0.800 21.599 1.00 77.31 187 GLU A C 1
ATOM 1466 O O . GLU A 1 187 ? -0.949 -1.446 21.962 1.00 77.31 187 GLU A O 1
ATOM 1471 N N . LYS A 1 188 ? -3.179 -1.304 21.683 1.00 84.25 188 LYS A N 1
ATOM 1472 C CA . LYS A 1 188 ? -3.507 -2.638 22.205 1.00 84.25 188 LYS A CA 1
ATOM 1473 C C . LYS A 1 188 ? -4.274 -3.452 21.158 1.00 84.25 188 LYS A C 1
ATOM 1475 O O . LYS A 1 188 ? -5.465 -3.718 21.335 1.00 84.25 188 LYS A O 1
ATOM 1480 N N . PRO A 1 189 ? -3.603 -3.894 20.080 1.00 83.44 189 PRO A N 1
ATOM 1481 C CA . PRO A 1 189 ? -4.260 -4.632 19.013 1.00 83.44 189 PRO A CA 1
ATOM 1482 C C . PRO A 1 189 ? -4.744 -6.002 19.490 1.00 83.44 189 PRO A C 1
ATOM 1484 O O . PRO A 1 189 ? -4.133 -6.649 20.349 1.00 83.44 189 PRO A O 1
ATOM 1487 N N . LEU A 1 190 ? -5.839 -6.469 18.892 1.00 90.38 190 LEU A N 1
ATOM 1488 C CA . LEU A 1 190 ? -6.437 -7.772 19.182 1.00 90.38 190 LEU A CA 1
ATOM 1489 C C . LEU A 1 190 ? -5.592 -8.880 18.520 1.00 90.38 190 LEU A C 1
ATOM 1491 O O . LEU A 1 190 ? -5.691 -9.118 17.320 1.00 90.38 190 LEU A O 1
ATOM 1495 N N . LYS A 1 191 ? -4.703 -9.526 19.288 1.00 88.62 191 LYS A N 1
ATOM 1496 C CA . LYS A 1 191 ? -3.704 -10.486 18.769 1.00 88.62 191 LYS A CA 1
ATOM 1497 C C . LYS A 1 191 ? -4.111 -11.959 18.877 1.00 88.62 191 LYS A C 1
ATOM 1499 O O . LYS A 1 191 ? -4.094 -12.528 19.973 1.00 88.62 191 LYS A O 1
ATOM 1504 N N . ALA A 1 192 ? -4.282 -12.627 17.743 1.00 89.94 192 ALA A N 1
ATOM 1505 C CA . ALA A 1 192 ? -4.495 -14.072 17.668 1.00 89.94 192 ALA A CA 1
ATOM 1506 C C . ALA A 1 192 ? -3.342 -14.815 16.966 1.00 89.94 192 ALA A C 1
ATOM 1508 O O . ALA A 1 192 ? -2.561 -14.220 16.227 1.00 89.94 192 ALA A O 1
ATOM 1509 N N . THR A 1 193 ? -3.223 -16.111 17.237 1.00 91.19 193 THR A N 1
ATOM 1510 C CA . THR A 1 193 ? -2.298 -17.041 16.574 1.00 91.19 193 THR A CA 1
ATOM 1511 C C . THR A 1 193 ? -3.029 -17.738 15.425 1.00 91.19 193 THR A C 1
ATOM 1513 O O . THR A 1 193 ? -4.253 -17.865 15.452 1.00 91.19 193 THR A O 1
ATOM 1516 N N . LEU A 1 194 ? -2.290 -18.215 14.419 1.00 87.19 194 LEU A N 1
ATOM 1517 C CA . LEU A 1 194 ? -2.859 -19.054 13.363 1.00 87.19 194 LEU A CA 1
ATOM 1518 C C . LEU A 1 194 ? -3.610 -20.255 13.970 1.00 87.19 194 LEU A C 1
ATOM 1520 O O . LEU A 1 194 ? -3.171 -20.840 14.957 1.00 87.19 194 LEU A O 1
ATOM 1524 N N . ASP A 1 195 ? -4.741 -20.586 13.360 1.00 88.44 195 ASP A N 1
ATOM 1525 C CA . ASP A 1 195 ? -5.741 -21.587 13.735 1.00 88.44 195 ASP A CA 1
ATOM 1526 C C . ASP A 1 195 ? -6.558 -21.338 15.010 1.00 88.44 195 ASP A C 1
ATOM 1528 O O . ASP A 1 195 ? -7.540 -22.058 15.225 1.00 88.44 195 ASP A O 1
ATOM 1532 N N . GLU A 1 196 ? -6.262 -20.294 15.792 1.00 95.12 196 GLU A N 1
ATOM 1533 C CA . GLU A 1 196 ? -7.090 -19.922 16.943 1.00 95.12 196 GLU A CA 1
ATOM 1534 C C . GLU A 1 196 ? -8.498 -19.481 16.513 1.00 95.12 196 GLU A C 1
ATOM 1536 O O . GLU A 1 196 ? -8.724 -18.818 15.492 1.00 95.12 196 GLU A O 1
ATOM 1541 N N . THR A 1 197 ? -9.472 -19.834 17.341 1.00 96.31 197 THR A N 1
ATOM 1542 C CA . THR A 1 197 ? -10.820 -19.285 17.325 1.00 96.31 197 THR A CA 1
ATOM 1543 C C . THR A 1 197 ? -10.896 -18.063 18.231 1.00 96.31 197 THR A C 1
ATOM 1545 O O . THR A 1 197 ? -10.438 -18.077 19.372 1.00 96.31 197 THR A O 1
ATOM 1548 N N . VAL A 1 198 ? -11.483 -16.990 17.713 1.00 96.31 198 VAL A N 1
ATOM 1549 C CA . VAL A 1 198 ? -11.576 -15.698 18.397 1.00 96.31 198 VAL A CA 1
ATOM 1550 C C . VAL A 1 198 ? -13.039 -15.320 18.549 1.00 96.31 198 VAL A C 1
ATOM 1552 O O . VAL A 1 198 ? -13.779 -15.391 17.571 1.00 96.31 198 VAL A O 1
ATOM 1555 N N . ARG A 1 199 ? -13.437 -14.866 19.736 1.00 97.88 199 ARG A N 1
ATOM 1556 C CA . ARG A 1 199 ? -14.734 -14.236 20.000 1.00 97.88 199 ARG A CA 1
ATOM 1557 C C . ARG A 1 199 ? -14.549 -12.767 20.334 1.00 97.88 199 ARG A C 1
ATOM 1559 O O . ARG A 1 199 ? -13.716 -12.425 21.167 1.00 97.88 199 ARG A O 1
ATOM 1566 N N . ILE A 1 200 ? -15.364 -11.907 19.741 1.00 97.50 200 ILE A N 1
ATOM 1567 C CA . ILE A 1 200 ? -15.455 -10.498 20.119 1.00 97.50 200 ILE A CA 1
ATOM 1568 C C . ILE A 1 200 ? -16.842 -10.258 20.709 1.00 97.50 200 ILE A C 1
ATOM 1570 O O . ILE A 1 200 ? -17.852 -10.481 20.042 1.00 97.50 200 ILE A O 1
ATOM 1574 N N . PHE A 1 201 ? -16.877 -9.802 21.959 1.00 98.38 201 PHE A N 1
ATOM 1575 C CA . PHE A 1 201 ? -18.048 -9.194 22.576 1.00 98.38 201 PHE A CA 1
ATOM 1576 C C . PHE A 1 201 ? -18.049 -7.721 22.191 1.00 98.38 201 PHE A C 1
ATOM 1578 O O . PHE A 1 201 ? -17.218 -6.950 22.680 1.00 98.38 201 PHE A O 1
ATOM 1585 N N . PHE A 1 202 ? -18.943 -7.360 21.277 1.00 98.12 202 PHE A N 1
ATOM 1586 C CA . PHE A 1 202 ? -19.005 -6.028 20.705 1.00 98.12 202 PHE A CA 1
ATOM 1587 C C . PHE A 1 202 ? -20.253 -5.292 21.193 1.00 98.12 202 PHE A C 1
ATOM 1589 O O . PHE A 1 202 ? -21.363 -5.819 21.124 1.00 98.12 202 PHE A O 1
ATOM 1596 N N . GLY A 1 203 ? -20.078 -4.061 21.660 1.00 97.62 203 GLY A N 1
ATOM 1597 C CA . GLY A 1 203 ? -21.170 -3.179 22.064 1.00 97.62 203 GLY A CA 1
ATOM 1598 C C . GLY A 1 203 ? -21.083 -1.824 21.380 1.00 97.62 203 GLY A C 1
ATOM 1599 O O . GLY A 1 203 ? -20.001 -1.375 21.010 1.00 97.62 203 GLY A O 1
ATOM 1600 N N . ASN A 1 204 ? -22.217 -1.151 21.241 1.00 97.31 204 ASN A N 1
ATOM 1601 C CA . ASN A 1 204 ? -22.260 0.236 20.803 1.00 97.31 204 ASN A CA 1
ATOM 1602 C C . ASN A 1 204 ? -22.891 1.088 21.906 1.00 97.31 204 ASN A C 1
ATOM 1604 O O . ASN A 1 204 ? -24.104 1.051 22.109 1.00 97.31 204 ASN A O 1
ATOM 1608 N N . GLY A 1 205 ? -22.056 1.830 22.634 1.00 94.75 205 GLY A N 1
ATOM 1609 C CA . GLY A 1 205 ? -22.515 2.749 23.672 1.00 94.75 205 GLY A CA 1
ATOM 1610 C C . GLY A 1 205 ? -23.373 3.879 23.100 1.00 94.75 205 GLY A C 1
ATOM 1611 O O . GLY A 1 205 ? -24.324 4.297 23.753 1.00 94.75 205 GLY A O 1
ATOM 1612 N N . GLY A 1 206 ? -23.100 4.304 21.862 1.00 89.75 206 GLY A N 1
ATOM 1613 C CA . GLY A 1 206 ? -23.759 5.436 21.216 1.00 89.75 206 GLY A CA 1
ATOM 1614 C C . GLY A 1 206 ? -23.200 6.795 21.674 1.00 89.75 206 GLY A C 1
ATOM 1615 O O . GLY A 1 206 ? -21.995 6.882 21.937 1.00 89.75 206 GLY A O 1
ATOM 1616 N N . PRO A 1 207 ? -24.045 7.840 21.795 1.00 89.44 207 PRO A N 1
ATOM 1617 C CA . PRO A 1 207 ? -25.496 7.741 21.947 1.00 89.44 207 PRO A CA 1
ATOM 1618 C C . PRO A 1 207 ? -26.319 7.640 20.648 1.00 89.44 207 PRO A C 1
ATOM 1620 O O . PRO A 1 207 ? -27.450 7.169 20.741 1.00 89.44 207 PRO A O 1
ATOM 1623 N N . ASN A 1 208 ? -25.807 8.012 19.465 1.00 87.94 208 ASN A N 1
ATOM 1624 C CA . ASN A 1 208 ? -26.666 8.241 18.286 1.00 87.94 208 ASN A CA 1
ATOM 1625 C C . ASN A 1 208 ? -26.290 7.426 17.033 1.00 87.94 208 ASN A C 1
ATOM 1627 O O . ASN A 1 208 ? -27.163 6.989 16.277 1.00 87.94 208 ASN A O 1
ATOM 1631 N N . LEU A 1 209 ? -25.007 7.174 16.796 1.00 85.56 209 LEU A N 1
ATOM 1632 C CA . LEU A 1 209 ? -24.493 6.551 15.582 1.00 85.56 209 LEU A CA 1
ATOM 1633 C C . LEU A 1 209 ? -24.500 5.026 15.660 1.00 85.56 209 LEU A C 1
ATOM 1635 O O . LEU A 1 209 ? -24.036 4.391 16.605 1.00 85.56 209 LEU A O 1
ATOM 1639 N N . THR A 1 210 ? -24.992 4.409 14.591 1.00 87.69 210 THR A N 1
ATOM 1640 C CA . THR A 1 210 ? -24.986 2.954 14.431 1.00 87.69 210 THR A CA 1
ATOM 1641 C C . THR A 1 210 ? -23.605 2.463 14.005 1.00 87.69 210 THR A C 1
ATOM 1643 O O . THR A 1 210 ? -23.008 2.993 13.071 1.00 87.69 210 THR A O 1
ATOM 1646 N N . SER A 1 211 ? -23.116 1.398 14.639 1.00 84.50 211 SER A N 1
ATOM 1647 C CA . SER A 1 211 ? -21.921 0.694 14.182 1.00 84.50 211 SER A CA 1
ATOM 1648 C C . SER A 1 211 ? -22.278 -0.271 13.056 1.00 84.50 211 SER A C 1
ATOM 1650 O O . SER A 1 211 ? -23.287 -0.970 13.131 1.00 84.50 211 SER A O 1
ATOM 1652 N N . SER A 1 212 ? -21.462 -0.334 12.009 1.00 83.50 212 SER A N 1
ATOM 1653 C CA . SER A 1 212 ? -21.531 -1.388 10.992 1.00 83.50 212 SER A CA 1
ATOM 1654 C C . SER A 1 212 ? -20.119 -1.837 10.660 1.00 83.50 212 SER A C 1
ATOM 1656 O O . SER A 1 212 ? -19.409 -1.160 9.918 1.00 83.50 212 SER A O 1
ATOM 1658 N N . PHE A 1 213 ? -19.700 -2.965 11.229 1.00 77.19 213 PHE A N 1
ATOM 1659 C CA . PHE A 1 213 ? -18.330 -3.453 11.098 1.00 77.19 213 PHE A CA 1
ATOM 1660 C C . PHE A 1 213 ? -18.280 -4.821 10.410 1.00 77.19 213 PHE A C 1
ATOM 1662 O O . PHE A 1 213 ? -19.210 -5.627 10.477 1.00 77.19 213 PHE A O 1
ATOM 1669 N N . HIS A 1 214 ? -17.178 -5.059 9.711 1.00 82.31 214 HIS A N 1
ATOM 1670 C CA . HIS A 1 214 ? -16.812 -6.326 9.080 1.00 82.31 214 HIS A CA 1
ATOM 1671 C C . HIS A 1 214 ? -15.344 -6.627 9.410 1.00 82.31 214 HIS A C 1
ATOM 1673 O O . HIS A 1 214 ? -14.757 -5.934 10.227 1.00 82.31 214 HIS A O 1
ATOM 1679 N N . VAL A 1 215 ? -14.725 -7.656 8.838 1.00 73.38 215 VAL A N 1
ATOM 1680 C CA . VAL A 1 215 ? -13.269 -7.860 8.941 1.00 73.38 215 VAL A CA 1
ATOM 1681 C C . VAL A 1 215 ? -12.753 -8.145 7.541 1.00 73.38 215 VAL A C 1
ATOM 1683 O O . VAL A 1 215 ? -13.205 -9.089 6.898 1.00 73.38 215 VAL A O 1
ATOM 1686 N N . ILE A 1 216 ? -11.838 -7.316 7.036 1.00 62.03 216 ILE A N 1
ATOM 1687 C CA . ILE A 1 216 ? -11.363 -7.446 5.654 1.00 62.03 216 ILE A CA 1
ATOM 1688 C C . ILE A 1 216 ? -10.696 -8.814 5.450 1.00 62.03 216 ILE A C 1
ATOM 1690 O O . ILE A 1 216 ? -9.844 -9.241 6.234 1.00 62.03 216 ILE A O 1
ATOM 1694 N N . GLY A 1 217 ? -11.090 -9.503 4.377 1.00 61.78 217 GLY A N 1
ATOM 1695 C CA . GLY A 1 217 ? -10.539 -10.803 3.989 1.00 61.78 217 GLY A CA 1
ATOM 1696 C C . GLY A 1 217 ? -11.171 -12.014 4.682 1.00 61.78 217 GLY A C 1
ATOM 1697 O O . GLY A 1 217 ? -10.723 -13.134 4.446 1.00 61.78 217 GLY A O 1
ATOM 1698 N N . THR A 1 218 ? -12.204 -11.837 5.513 1.00 72.19 218 THR A N 1
ATOM 1699 C CA . THR A 1 218 ? -12.920 -12.962 6.134 1.00 72.19 218 THR A CA 1
ATOM 1700 C C . THR A 1 218 ? -14.390 -12.641 6.422 1.00 72.19 218 THR A C 1
ATOM 1702 O O . THR A 1 218 ? -14.837 -11.506 6.306 1.00 72.19 218 THR A O 1
ATOM 1705 N N . CYS A 1 219 ? -15.166 -13.665 6.772 1.00 83.31 219 CYS A N 1
ATOM 1706 C CA . CYS A 1 219 ? -16.528 -13.531 7.289 1.00 83.31 219 CYS A CA 1
ATOM 1707 C C . CYS A 1 219 ? -16.562 -14.008 8.743 1.00 83.31 219 CYS A C 1
ATOM 1709 O O . CYS A 1 219 ? -15.801 -14.898 9.135 1.00 83.31 219 CYS A O 1
ATOM 1711 N N . PHE A 1 220 ? -17.499 -13.492 9.535 1.00 94.06 220 PHE A N 1
ATOM 1712 C CA . PHE A 1 220 ? -17.757 -14.030 10.864 1.00 94.06 220 PHE A CA 1
ATOM 1713 C C . PHE A 1 220 ? -18.341 -15.440 10.751 1.00 94.06 220 PHE A C 1
ATOM 1715 O O . PHE A 1 220 ? -19.324 -15.682 10.042 1.00 94.06 220 PHE A O 1
ATOM 1722 N N . LYS A 1 221 ? -17.727 -16.384 11.465 1.00 94.19 221 LYS A N 1
ATOM 1723 C CA . LYS A 1 221 ? -18.134 -17.789 11.483 1.00 94.19 221 LYS A CA 1
ATOM 1724 C C . LYS A 1 221 ? -19.476 -17.957 12.184 1.00 94.19 221 LYS A C 1
ATOM 1726 O O . LYS A 1 221 ? -20.340 -18.631 11.636 1.00 94.19 221 LYS A O 1
ATOM 1731 N N . ASN A 1 222 ? -19.630 -17.345 13.357 1.00 97.12 222 ASN A N 1
ATOM 1732 C CA . ASN A 1 222 ? -20.890 -17.270 14.091 1.00 97.12 222 ASN A CA 1
ATOM 1733 C C . ASN A 1 222 ? -21.166 -15.807 14.439 1.00 97.12 222 ASN A C 1
ATOM 1735 O O . ASN A 1 222 ? -20.251 -15.102 14.859 1.00 97.12 222 ASN A O 1
ATOM 1739 N N . VAL A 1 223 ? -22.415 -15.374 14.312 1.00 97.62 223 VAL A N 1
ATOM 1740 C CA . VAL A 1 223 ? -22.888 -14.064 14.764 1.00 97.62 223 VAL A CA 1
ATOM 1741 C C . VAL A 1 223 ? -24.143 -14.249 15.599 1.00 97.62 223 VAL A C 1
ATOM 1743 O O . VAL A 1 223 ? -25.171 -14.709 15.099 1.00 97.62 223 VAL A O 1
ATOM 1746 N N . TYR A 1 224 ? -24.048 -13.847 16.859 1.00 97.50 224 TYR A N 1
ATOM 1747 C CA . TYR A 1 224 ? -25.149 -13.753 17.808 1.00 97.50 224 TYR A CA 1
ATOM 1748 C C . TYR A 1 224 ? -25.620 -12.297 17.816 1.00 97.50 224 TYR A C 1
ATOM 1750 O O . TYR A 1 224 ? -24.911 -11.400 18.290 1.00 97.50 224 TYR A O 1
ATOM 1758 N N . ARG A 1 225 ? -26.753 -12.040 17.163 1.00 93.62 225 ARG A N 1
ATOM 1759 C CA . ARG A 1 225 ? -27.259 -10.686 16.896 1.00 93.62 225 ARG A CA 1
ATOM 1760 C C . ARG A 1 225 ? -28.120 -10.189 18.044 1.00 93.62 225 ARG A C 1
ATOM 1762 O O . ARG A 1 225 ? -28.699 -10.994 18.761 1.00 93.62 225 ARG A O 1
ATOM 1769 N N . ASP A 1 226 ? -28.227 -8.870 18.166 1.00 92.62 226 ASP A N 1
ATOM 1770 C CA . ASP A 1 226 ? -29.242 -8.204 18.989 1.00 92.62 226 ASP A CA 1
ATOM 1771 C C . ASP A 1 226 ? -29.301 -8.735 20.430 1.00 92.62 226 ASP A C 1
ATOM 1773 O O . ASP A 1 226 ? -30.375 -8.980 20.976 1.00 92.62 226 ASP A O 1
ATOM 1777 N N . SER A 1 227 ? -28.124 -8.954 21.030 1.00 90.75 227 SER A N 1
ATOM 1778 C CA . SER A 1 227 ? -27.956 -9.499 22.386 1.00 90.75 227 SER A CA 1
ATOM 1779 C C . SER A 1 227 ? -28.407 -10.959 22.595 1.00 90.75 227 SER A C 1
ATOM 1781 O O . SER A 1 227 ? -28.228 -11.495 23.693 1.00 90.75 227 SER A O 1
ATOM 1783 N N . ASP A 1 228 ? -28.953 -11.623 21.572 1.00 95.06 228 ASP A N 1
ATOM 1784 C CA . ASP A 1 228 ? -29.518 -12.972 21.643 1.00 95.06 228 ASP A CA 1
ATOM 1785 C C . ASP A 1 228 ? -28.440 -14.058 21.563 1.00 95.06 228 ASP A C 1
ATOM 1787 O O . ASP A 1 228 ? -27.735 -14.204 20.565 1.00 95.06 228 ASP A O 1
ATOM 1791 N N . VAL A 1 229 ? -28.354 -14.864 22.621 1.00 96.50 229 VAL A N 1
ATOM 1792 C CA . VAL A 1 229 ? -27.445 -16.018 22.742 1.00 96.50 229 VAL A CA 1
ATOM 1793 C C . VAL A 1 229 ? -28.191 -17.349 22.868 1.00 96.50 229 VAL A C 1
ATOM 1795 O O . VAL A 1 229 ? -27.581 -18.379 23.148 1.00 96.50 229 VAL A O 1
ATOM 1798 N N . LEU A 1 230 ? -29.516 -17.326 22.712 1.00 94.50 230 LEU A N 1
ATOM 1799 C CA . LEU A 1 230 ? -30.389 -18.495 22.777 1.00 94.50 230 LEU A CA 1
ATOM 1800 C C . LEU A 1 230 ? -30.705 -19.038 21.386 1.00 94.50 230 LEU A C 1
ATOM 1802 O O . LEU A 1 230 ? -30.783 -20.257 21.210 1.00 94.50 230 LEU A O 1
ATOM 1806 N N . SER A 1 231 ? -30.889 -18.156 20.403 1.00 94.31 231 SER A N 1
ATOM 1807 C CA . SER A 1 231 ? -31.087 -18.579 19.018 1.00 94.31 231 SER A CA 1
ATOM 1808 C C . SER A 1 231 ? -29.794 -19.130 18.406 1.00 94.31 231 SER A C 1
ATOM 1810 O O . SER A 1 231 ? -28.694 -18.705 18.772 1.00 94.31 231 SER A O 1
ATOM 1812 N N . PRO A 1 232 ? -29.890 -20.054 17.430 1.00 94.75 232 PRO A N 1
ATOM 1813 C CA . PRO A 1 232 ? -28.733 -20.456 16.638 1.00 94.75 232 PRO A CA 1
ATOM 1814 C C . PRO A 1 232 ? -28.059 -19.236 15.986 1.00 94.75 232 PRO A C 1
ATOM 1816 O O . PRO A 1 232 ? -28.766 -18.392 15.426 1.00 94.75 232 PRO A O 1
ATOM 1819 N N . PRO A 1 233 ? -26.717 -19.134 16.008 1.00 96.75 233 PRO A N 1
ATOM 1820 C CA . PRO A 1 233 ? -26.034 -17.992 15.420 1.00 96.75 233 PRO A CA 1
ATOM 1821 C C . PRO A 1 233 ? -26.172 -17.991 13.899 1.00 96.75 233 PRO A C 1
ATOM 1823 O O . PRO A 1 233 ? -26.153 -19.042 13.250 1.00 96.75 233 PRO A O 1
ATOM 1826 N N . ALA A 1 234 ? -26.218 -16.796 13.315 1.00 96.50 234 ALA A N 1
ATOM 1827 C CA . ALA A 1 234 ? -26.022 -16.652 11.880 1.00 96.50 234 ALA A CA 1
ATOM 1828 C C . ALA A 1 234 ? -24.584 -17.057 11.518 1.00 96.50 234 ALA A C 1
ATOM 1830 O O . ALA A 1 234 ? -23.654 -16.814 12.285 1.00 96.50 234 ALA A O 1
ATOM 1831 N N . GLN A 1 235 ? -24.395 -17.668 10.350 1.00 95.75 235 GLN A N 1
ATOM 1832 C CA . GLN A 1 235 ? -23.093 -18.166 9.907 1.00 95.75 235 GLN A CA 1
ATOM 1833 C C . GLN A 1 235 ? -22.652 -17.482 8.618 1.00 95.75 235 GLN A C 1
ATOM 1835 O O . GLN A 1 235 ? -23.488 -17.150 7.781 1.00 95.75 235 GLN A O 1
ATOM 1840 N N . CYS A 1 236 ? -21.338 -17.309 8.449 1.00 89.00 236 CYS A N 1
ATOM 1841 C CA . CYS A 1 236 ? -20.732 -16.682 7.269 1.00 89.00 236 CYS A CA 1
ATOM 1842 C C . CYS A 1 236 ? -21.280 -15.266 6.997 1.00 89.00 236 CYS A C 1
ATOM 1844 O O . CYS A 1 236 ? -21.639 -14.910 5.876 1.00 89.00 236 CYS A O 1
ATOM 1846 N N . VAL A 1 237 ? -21.387 -14.455 8.050 1.00 90.50 237 VAL A N 1
ATOM 1847 C CA . VAL A 1 237 ? -21.885 -13.078 7.949 1.00 90.50 237 VAL A CA 1
ATOM 1848 C C . VAL A 1 237 ? -20.711 -12.147 7.671 1.00 90.50 237 VAL A C 1
ATOM 1850 O O . VAL A 1 237 ? -19.737 -12.139 8.418 1.00 90.50 237 VAL A O 1
ATOM 1853 N N . GLN A 1 238 ? -20.810 -11.358 6.604 1.00 82.25 238 GLN A N 1
ATOM 1854 C CA . GLN A 1 238 ? -19.763 -10.413 6.205 1.00 82.25 238 GLN A CA 1
ATOM 1855 C C . GLN A 1 238 ? -19.737 -9.174 7.101 1.00 82.25 238 GLN A C 1
ATOM 1857 O O . GLN A 1 238 ? -18.689 -8.818 7.624 1.00 82.25 238 GLN A O 1
ATOM 1862 N N . THR A 1 239 ? -20.901 -8.562 7.317 1.00 81.00 239 THR A N 1
ATOM 1863 C CA . THR A 1 239 ? -21.044 -7.295 8.043 1.00 81.00 239 THR A CA 1
ATOM 1864 C C . THR A 1 239 ? -22.119 -7.426 9.110 1.00 81.00 239 THR A C 1
ATOM 1866 O O . THR A 1 239 ? -23.167 -8.034 8.870 1.00 81.00 239 THR A O 1
ATOM 1869 N N . VAL A 1 240 ? -21.869 -6.846 10.282 1.00 87.69 240 VAL A N 1
ATOM 1870 C CA . VAL A 1 240 ? -22.822 -6.799 11.394 1.00 87.69 240 VAL A CA 1
ATOM 1871 C C . VAL A 1 240 ? -23.107 -5.349 11.752 1.00 87.69 240 VAL A C 1
ATOM 1873 O O . VAL A 1 240 ? -22.188 -4.548 11.912 1.00 87.69 240 VAL A O 1
ATOM 1876 N N . THR A 1 241 ? -24.391 -5.030 11.876 1.00 90.00 241 THR A N 1
ATOM 1877 C CA . THR A 1 241 ? -24.881 -3.713 12.280 1.00 90.00 241 THR A CA 1
ATOM 1878 C C . THR A 1 241 ? -25.305 -3.762 13.743 1.00 90.00 241 THR A C 1
ATOM 1880 O O . THR A 1 241 ? -26.025 -4.676 14.139 1.00 90.00 241 THR A O 1
ATOM 1883 N N . VAL A 1 242 ? -24.856 -2.792 14.539 1.00 95.44 242 VAL A N 1
ATOM 1884 C CA . VAL A 1 242 ? -25.122 -2.690 15.977 1.00 95.44 242 VAL A CA 1
ATOM 1885 C C . VAL A 1 242 ? -25.598 -1.265 16.288 1.00 95.44 242 VAL A C 1
ATOM 1887 O O . VAL A 1 242 ? -24.786 -0.332 16.256 1.00 95.44 242 VAL A O 1
ATOM 1890 N N . PRO A 1 243 ? -26.902 -1.054 16.547 1.00 95.12 243 PRO A N 1
ATOM 1891 C CA . PRO A 1 243 ? -27.433 0.273 16.859 1.00 95.12 243 PRO A CA 1
ATOM 1892 C C . PRO A 1 243 ? -26.915 0.779 18.219 1.00 95.12 243 PRO A C 1
ATOM 1894 O O . PRO A 1 243 ? -26.452 -0.037 19.022 1.00 95.12 243 PRO A O 1
ATOM 1897 N N . PRO A 1 244 ? -26.994 2.093 18.505 1.00 94.56 244 PRO A N 1
ATOM 1898 C CA . PRO A 1 244 ? -26.739 2.628 19.843 1.00 94.56 244 PRO A CA 1
ATOM 1899 C C . PRO A 1 244 ? -27.541 1.883 20.912 1.00 94.56 244 PRO A C 1
ATOM 1901 O O . PRO A 1 244 ? -28.711 1.560 20.703 1.00 94.56 244 PRO A O 1
ATOM 1904 N N . GLY A 1 245 ? -26.917 1.575 22.047 1.00 94.38 245 GLY A N 1
ATOM 1905 C CA . GLY A 1 245 ? -27.542 0.758 23.089 1.00 94.38 245 GLY A CA 1
ATOM 1906 C C . GLY A 1 245 ? -27.549 -0.751 22.788 1.00 94.38 245 GLY A C 1
ATOM 1907 O O . GLY A 1 245 ? -27.957 -1.538 23.640 1.00 94.38 245 GLY A O 1
ATOM 1908 N N . GLY A 1 246 ? -27.097 -1.174 21.604 1.00 96.31 246 GLY A N 1
ATOM 1909 C CA . GLY A 1 246 ? -27.107 -2.563 21.148 1.00 96.31 246 GLY A CA 1
ATOM 1910 C C . GLY A 1 246 ? -25.781 -3.301 21.334 1.00 96.31 246 GLY A C 1
ATOM 1911 O O . GLY A 1 246 ? -24.716 -2.711 21.529 1.00 96.31 246 GLY A O 1
ATOM 1912 N N . SER A 1 247 ? -25.829 -4.630 21.223 1.00 97.94 247 SER A N 1
ATOM 1913 C CA . SER A 1 247 ? -24.638 -5.478 21.296 1.00 97.94 247 SER A CA 1
ATOM 1914 C C . SER A 1 247 ? -24.729 -6.707 20.386 1.00 97.94 247 SER A C 1
ATOM 1916 O O . SER A 1 247 ? -25.810 -7.119 19.961 1.00 97.94 247 SER A O 1
ATOM 1918 N N . THR A 1 248 ? -23.577 -7.302 20.083 1.00 97.94 248 THR A N 1
ATOM 1919 C CA . THR A 1 248 ? -23.460 -8.547 19.319 1.00 97.94 248 THR A CA 1
ATOM 1920 C C . THR A 1 248 ? -22.237 -9.340 19.773 1.00 97.94 248 THR A C 1
ATOM 1922 O O . THR A 1 248 ? -21.270 -8.788 20.302 1.00 97.94 248 THR A O 1
ATOM 1925 N N . ILE A 1 249 ? -22.264 -10.651 19.549 1.00 98.38 249 ILE A N 1
ATOM 1926 C CA . ILE A 1 249 ? -21.091 -11.514 19.696 1.00 98.38 249 ILE A CA 1
ATOM 1927 C C . ILE A 1 249 ? -20.738 -12.069 18.322 1.00 98.38 249 ILE A C 1
ATOM 1929 O O . ILE A 1 249 ? -21.603 -12.609 17.630 1.00 98.38 249 ILE A O 1
ATOM 1933 N N . VAL A 1 250 ? -19.466 -11.979 17.944 1.00 97.25 250 VAL A N 1
ATOM 1934 C CA . VAL A 1 250 ? -18.961 -12.564 16.698 1.00 97.25 250 VAL A CA 1
ATOM 1935 C C . VAL A 1 250 ? -17.825 -13.538 16.974 1.00 97.25 250 VAL A C 1
ATOM 1937 O O . VAL A 1 250 ? -16.912 -13.228 17.735 1.00 97.25 250 VAL A O 1
ATOM 1940 N N . ASP A 1 251 ? -17.870 -14.702 16.327 1.00 97.12 251 ASP A N 1
ATOM 1941 C CA . ASP A 1 251 ? -16.799 -15.697 16.349 1.00 97.12 251 ASP A CA 1
ATOM 1942 C C . ASP A 1 251 ? -16.086 -15.735 14.995 1.00 97.12 251 ASP A C 1
ATOM 1944 O O . ASP A 1 251 ? -16.716 -15.682 13.937 1.00 97.12 251 ASP A O 1
ATOM 1948 N N . MET A 1 252 ? -14.773 -15.925 15.012 1.00 93.25 252 MET A N 1
ATOM 1949 C CA . MET A 1 252 ? -13.929 -16.064 13.827 1.00 93.25 252 MET A CA 1
ATOM 1950 C C . MET A 1 252 ? -12.938 -17.212 14.003 1.00 93.25 252 MET A C 1
ATOM 1952 O O . MET A 1 252 ? -12.628 -17.610 15.125 1.00 93.25 252 MET A O 1
ATOM 1956 N N . LYS A 1 253 ? -12.414 -17.735 12.890 1.00 91.12 253 LYS A N 1
ATOM 1957 C CA . LYS A 1 253 ? -11.277 -18.663 12.896 1.00 91.12 253 LYS A CA 1
ATOM 1958 C C . LYS A 1 253 ? -10.121 -18.056 12.107 1.00 91.12 253 LYS A C 1
ATOM 1960 O O . LYS A 1 253 ? -10.309 -17.673 10.954 1.00 91.12 253 LYS A O 1
ATOM 1965 N N . MET A 1 254 ? -8.949 -17.980 12.725 1.00 86.44 254 MET A N 1
ATOM 1966 C CA . MET A 1 254 ? -7.762 -17.347 12.151 1.00 86.44 254 MET A CA 1
ATOM 1967 C C . MET A 1 254 ? -7.038 -18.322 11.224 1.00 86.44 254 MET A C 1
ATOM 1969 O O . MET A 1 254 ? -6.140 -19.031 11.648 1.00 86.44 254 MET A O 1
ATOM 1973 N N . VAL A 1 255 ? -7.451 -18.422 9.961 1.00 81.88 255 VAL A N 1
ATOM 1974 C CA . VAL A 1 255 ? -6.909 -19.433 9.024 1.00 81.88 255 VAL A CA 1
ATOM 1975 C C . VAL A 1 255 ? -5.817 -18.907 8.087 1.00 81.88 255 VAL A C 1
ATOM 1977 O O . VAL A 1 255 ? -5.173 -19.698 7.405 1.00 81.88 255 VAL A O 1
ATOM 1980 N N . VAL A 1 256 ? -5.593 -17.591 8.055 1.00 68.69 256 VAL A N 1
ATOM 1981 C CA . VAL A 1 256 ? -4.552 -16.935 7.249 1.00 68.69 256 VAL A CA 1
ATOM 1982 C C . VAL A 1 256 ? -3.792 -15.950 8.145 1.00 68.69 256 VAL A C 1
ATOM 1984 O O . VAL A 1 256 ? -4.441 -15.199 8.872 1.00 68.69 256 VAL A O 1
ATOM 1987 N N . PRO A 1 257 ? -2.446 -15.940 8.140 1.00 61.50 257 PRO A N 1
ATOM 1988 C CA . PRO A 1 257 ? -1.671 -14.960 8.897 1.00 61.50 257 PRO A CA 1
ATOM 1989 C C . PRO A 1 257 ? -1.718 -13.577 8.223 1.00 61.50 257 PRO A C 1
ATOM 1991 O O . PRO A 1 257 ? -1.552 -13.479 7.010 1.00 61.50 257 PRO A O 1
ATOM 1994 N N . GLY A 1 258 ? -1.899 -12.506 9.001 1.00 60.75 258 GLY A N 1
ATOM 1995 C CA . GLY A 1 258 ? -1.881 -11.126 8.501 1.00 60.75 258 GLY A CA 1
ATOM 1996 C C . GLY A 1 258 ? -2.574 -10.127 9.433 1.00 60.75 258 GLY A C 1
ATOM 1997 O O . GLY A 1 258 ? -3.153 -10.510 10.450 1.00 60.75 258 GLY A O 1
ATOM 1998 N N . THR A 1 259 ? -2.514 -8.838 9.085 1.00 60.31 259 THR A N 1
ATOM 1999 C CA . THR A 1 259 ? -3.264 -7.767 9.764 1.00 60.31 259 THR A CA 1
ATOM 2000 C C . THR A 1 259 ? -4.592 -7.548 9.046 1.00 60.31 259 THR A C 1
ATOM 2002 O O . THR A 1 259 ? -4.602 -7.187 7.872 1.00 60.31 259 THR A O 1
ATOM 2005 N N . HIS A 1 260 ? -5.712 -7.713 9.746 1.00 58.06 260 HIS A N 1
ATOM 2006 C CA . HIS A 1 260 ? -7.043 -7.440 9.201 1.00 58.06 260 HIS A CA 1
ATOM 2007 C C . HIS A 1 260 ? -7.509 -6.026 9.618 1.00 58.06 260 HIS A C 1
ATOM 2009 O O . HIS A 1 260 ? -7.613 -5.757 10.813 1.00 58.06 260 HIS A O 1
ATOM 2015 N N . LYS A 1 261 ? -7.745 -5.114 8.655 1.00 57.75 261 LYS A N 1
ATOM 2016 C CA . LYS A 1 261 ? -8.111 -3.687 8.878 1.00 57.75 261 LYS A CA 1
ATOM 2017 C C . LYS A 1 261 ? -9.635 -3.413 8.783 1.00 57.75 261 LYS A C 1
ATOM 2019 O O . LYS A 1 261 ? -10.373 -4.249 8.266 1.00 57.75 261 LYS A O 1
ATOM 2024 N N . LEU A 1 262 ? -10.070 -2.228 9.247 1.00 44.41 262 LEU A N 1
ATOM 2025 C CA . LEU A 1 262 ? -11.396 -1.561 9.128 1.00 44.41 262 LEU A CA 1
ATOM 2026 C C . LEU A 1 262 ? -11.139 -0.029 8.967 1.00 44.41 262 LEU A C 1
ATOM 2028 O O . LEU A 1 262 ? -10.175 0.413 9.578 1.00 44.41 262 LEU A O 1
ATOM 2032 N N . THR A 1 263 ? -11.826 0.833 8.176 1.00 59.25 263 THR A N 1
ATOM 2033 C CA . THR A 1 263 ? -13.276 1.181 8.126 1.00 59.25 263 THR A CA 1
ATOM 2034 C C . THR A 1 263 ? -13.747 1.843 6.786 1.00 59.25 263 THR A C 1
ATOM 2036 O O . THR A 1 263 ? -12.951 2.473 6.091 1.00 59.25 263 THR A O 1
ATOM 2039 N N . PRO A 1 264 ? -15.058 1.818 6.442 1.00 59.19 264 PRO A N 1
ATOM 2040 C CA . PRO A 1 264 ? -15.643 2.562 5.303 1.00 59.19 264 PRO A CA 1
ATOM 2041 C C . PRO A 1 264 ? -15.597 4.101 5.401 1.00 59.19 264 PRO A C 1
ATOM 2043 O O . PRO A 1 264 ? -15.647 4.789 4.382 1.00 59.19 264 PRO A O 1
ATOM 2046 N N . GLN A 1 265 ? -15.516 4.655 6.614 1.00 62.28 265 GLN A N 1
ATOM 2047 C CA . GLN A 1 265 ? -15.507 6.105 6.841 1.00 62.28 265 GLN A CA 1
ATOM 2048 C C . GLN A 1 265 ? -14.219 6.750 6.314 1.00 62.28 265 GLN A C 1
ATOM 2050 O O . GLN A 1 265 ? -14.284 7.770 5.632 1.00 62.28 265 GLN A O 1
ATOM 2055 N N . GLN A 1 266 ? -13.063 6.119 6.539 1.00 67.38 266 GLN A N 1
ATOM 2056 C CA . GLN A 1 266 ? -11.779 6.593 6.010 1.00 67.38 266 GLN A CA 1
ATOM 2057 C C . GLN A 1 266 ? -11.761 6.587 4.474 1.00 67.38 266 GLN A C 1
ATOM 2059 O O . GLN A 1 266 ? -11.306 7.551 3.864 1.00 67.38 266 GLN A O 1
ATOM 2064 N N . ILE A 1 267 ? -12.334 5.557 3.839 1.00 69.88 267 ILE A N 1
ATOM 2065 C CA . ILE A 1 267 ? -12.489 5.504 2.375 1.00 69.88 267 ILE A CA 1
ATOM 2066 C C . ILE A 1 267 ? -13.319 6.693 1.879 1.00 69.88 267 ILE A C 1
ATOM 2068 O O . ILE A 1 267 ? -12.933 7.363 0.921 1.00 69.88 267 ILE A O 1
ATOM 2072 N N . GLN A 1 268 ? -14.437 6.993 2.545 1.00 69.38 268 GLN A N 1
ATOM 2073 C CA . GLN A 1 268 ? -15.290 8.114 2.164 1.00 69.38 268 GLN A CA 1
ATOM 2074 C C . GLN A 1 268 ? -14.582 9.467 2.333 1.00 69.38 268 GLN A C 1
ATOM 2076 O O . GLN A 1 268 ? -14.703 10.311 1.447 1.00 69.38 268 GLN A O 1
ATOM 2081 N N . ILE A 1 269 ? -13.814 9.652 3.413 1.00 77.38 269 ILE A N 1
ATOM 2082 C CA . ILE A 1 269 ? -13.027 10.868 3.681 1.00 77.38 269 ILE A CA 1
ATOM 2083 C C . ILE A 1 269 ? -11.938 11.067 2.620 1.00 77.38 269 ILE A C 1
ATOM 2085 O O . ILE A 1 269 ? -11.796 12.161 2.065 1.00 77.38 269 ILE A O 1
ATOM 2089 N N . VAL A 1 270 ? -11.195 10.006 2.285 1.00 81.44 270 VAL A N 1
ATOM 2090 C CA . VAL A 1 270 ? -10.195 10.044 1.207 1.00 81.44 270 VAL A CA 1
ATOM 2091 C C . VAL A 1 270 ? -10.877 10.454 -0.095 1.00 81.44 270 VAL A C 1
ATOM 2093 O O . VAL A 1 270 ? -10.469 11.432 -0.715 1.00 81.44 270 VAL A O 1
ATOM 2096 N N . LYS A 1 271 ? -11.985 9.800 -0.465 1.00 78.62 271 LYS A N 1
ATOM 2097 C CA . LYS A 1 271 ? -12.724 10.105 -1.700 1.00 78.62 271 LYS A CA 1
ATOM 2098 C C . LYS A 1 271 ? -13.252 11.539 -1.744 1.00 78.62 271 LYS A C 1
ATOM 2100 O O . LYS A 1 271 ? -13.151 12.184 -2.784 1.00 78.62 271 LYS A O 1
ATOM 2105 N N . SER A 1 272 ? -13.793 12.062 -0.642 1.00 78.44 272 SER A N 1
ATOM 2106 C CA . SER A 1 272 ? -14.334 13.427 -0.601 1.00 78.44 272 SER A CA 1
ATOM 2107 C C . SER A 1 272 ? -13.262 14.515 -0.652 1.00 78.44 272 SER A C 1
ATOM 2109 O O . SER A 1 272 ? -13.578 15.651 -0.996 1.00 78.44 272 SER A O 1
ATOM 2111 N N . THR A 1 273 ? -12.007 14.188 -0.330 1.00 80.56 273 THR A N 1
ATOM 2112 C CA . THR A 1 273 ? -10.898 15.155 -0.302 1.00 80.56 273 THR A CA 1
ATOM 2113 C C . THR A 1 273 ? -10.024 15.131 -1.560 1.00 80.56 273 THR A C 1
ATOM 2115 O O . THR A 1 273 ? -9.263 16.075 -1.774 1.00 80.56 273 THR A O 1
ATOM 2118 N N . ILE A 1 274 ? -10.191 14.145 -2.456 1.00 81.81 274 ILE A N 1
ATOM 2119 C CA . ILE A 1 274 ? -9.485 14.068 -3.754 1.00 81.81 274 ILE A CA 1
ATOM 2120 C C . ILE A 1 274 ? -9.535 15.391 -4.546 1.00 81.81 274 ILE A C 1
ATOM 2122 O O . ILE A 1 274 ? -8.463 15.853 -4.936 1.00 81.81 274 ILE A O 1
ATOM 2126 N N . PRO A 1 275 ? -10.691 16.067 -4.738 1.00 82.62 275 PRO A N 1
ATOM 2127 C CA . PRO A 1 275 ? -10.736 17.296 -5.540 1.00 82.62 275 PRO A CA 1
ATOM 2128 C C . PRO A 1 275 ? -9.868 18.433 -4.980 1.00 82.62 275 PRO A C 1
ATOM 2130 O O . PRO A 1 275 ? -9.312 19.227 -5.739 1.00 82.62 275 PRO A O 1
ATOM 2133 N N . ALA A 1 276 ? -9.723 18.511 -3.652 1.00 80.12 276 ALA A N 1
ATOM 2134 C CA . ALA A 1 276 ? -8.848 19.491 -3.013 1.00 80.12 276 ALA A CA 1
ATOM 2135 C C . ALA A 1 276 ? -7.369 19.153 -3.261 1.00 80.12 276 ALA A C 1
ATOM 2137 O O . ALA A 1 276 ? -6.576 20.035 -3.590 1.00 80.12 276 ALA A O 1
ATOM 2138 N N . LEU A 1 277 ? -6.994 17.873 -3.183 1.00 75.88 277 LEU A N 1
ATOM 2139 C CA . LEU A 1 277 ? -5.635 17.444 -3.515 1.00 75.88 277 LEU A CA 1
ATOM 2140 C C . LEU A 1 277 ? -5.302 17.655 -5.001 1.00 75.88 277 LEU A C 1
ATOM 2142 O O . LEU A 1 277 ? -4.181 18.057 -5.301 1.00 75.88 277 LEU A O 1
ATOM 2146 N N . GLU A 1 278 ? -6.249 17.436 -5.918 1.00 77.69 278 GLU A N 1
ATOM 2147 C CA . GLU A 1 278 ? -6.065 17.699 -7.355 1.00 77.69 278 GLU A CA 1
ATOM 2148 C C . GLU A 1 278 ? -5.822 19.189 -7.630 1.00 77.69 278 GLU A C 1
ATOM 2150 O O . GLU A 1 278 ? -4.892 19.548 -8.355 1.00 77.69 278 GLU A O 1
ATOM 2155 N N . ALA A 1 279 ? -6.605 20.070 -6.998 1.00 82.50 279 ALA A N 1
ATOM 2156 C CA . ALA A 1 279 ? -6.467 21.517 -7.159 1.00 82.50 279 ALA A CA 1
ATOM 2157 C C . ALA A 1 279 ? -5.115 22.055 -6.651 1.00 82.50 279 ALA A C 1
ATOM 2159 O O . ALA A 1 279 ? -4.583 23.023 -7.199 1.00 82.50 279 ALA A O 1
ATOM 2160 N N . HIS A 1 280 ? -4.543 21.420 -5.623 1.00 84.56 280 HIS A N 1
ATOM 2161 C CA . HIS A 1 280 ? -3.326 21.876 -4.943 1.00 84.56 280 HIS A CA 1
ATOM 2162 C C . HIS A 1 280 ? -2.102 20.973 -5.164 1.00 84.56 280 HIS A C 1
ATOM 2164 O O . HIS A 1 280 ? -1.050 21.175 -4.553 1.00 84.56 280 HIS A O 1
ATOM 2170 N N . GLY A 1 281 ? -2.200 20.004 -6.070 1.00 77.62 281 GLY A N 1
ATOM 2171 C CA . GLY A 1 281 ? -1.227 18.929 -6.230 1.00 77.62 281 GLY A CA 1
ATOM 2172 C C . GLY A 1 281 ? 0.215 19.359 -6.452 1.00 77.62 281 GLY A C 1
ATOM 2173 O O . GLY A 1 281 ? 1.137 18.836 -5.823 1.00 77.62 281 GLY A O 1
ATOM 2174 N N . VAL A 1 282 ? 0.424 20.351 -7.316 1.00 79.38 282 VAL A N 1
ATOM 2175 C CA . VAL A 1 282 ? 1.762 20.889 -7.601 1.00 79.38 282 VAL A CA 1
ATOM 2176 C C . VAL A 1 282 ? 2.365 21.538 -6.353 1.00 79.38 282 VAL A C 1
ATOM 2178 O O . VAL A 1 282 ? 3.536 21.316 -6.052 1.00 79.38 282 VAL A O 1
ATOM 2181 N N . ALA A 1 283 ? 1.572 22.293 -5.589 1.00 85.00 283 ALA A N 1
ATOM 2182 C CA . ALA A 1 283 ? 2.028 22.931 -4.356 1.00 85.00 283 ALA A CA 1
ATOM 2183 C C . ALA A 1 283 ? 2.377 21.896 -3.274 1.00 85.00 283 ALA A C 1
ATOM 2185 O O . ALA A 1 283 ? 3.466 21.960 -2.703 1.00 85.00 283 ALA A O 1
ATOM 2186 N N . ILE A 1 284 ? 1.505 20.900 -3.064 1.00 85.31 284 ILE A N 1
ATOM 2187 C CA . ILE A 1 284 ? 1.726 19.792 -2.119 1.00 85.31 284 ILE A CA 1
ATOM 2188 C C . ILE A 1 284 ? 3.025 19.066 -2.453 1.00 85.31 284 ILE A C 1
ATOM 2190 O O . ILE A 1 284 ? 3.890 18.895 -1.600 1.00 85.31 284 ILE A O 1
ATOM 2194 N N . THR A 1 285 ? 3.199 18.665 -3.709 1.00 81.38 285 THR A N 1
ATOM 2195 C CA . THR A 1 285 ? 4.362 17.870 -4.114 1.00 81.38 285 THR A CA 1
ATOM 2196 C C . THR A 1 285 ? 5.662 18.669 -4.117 1.00 81.38 285 THR A C 1
ATOM 2198 O O . THR A 1 285 ? 6.716 18.122 -3.791 1.00 81.38 285 THR A O 1
ATOM 2201 N N . THR A 1 286 ? 5.598 19.974 -4.388 1.00 83.62 286 THR A N 1
ATOM 2202 C CA . THR A 1 286 ? 6.751 20.880 -4.269 1.00 83.62 286 THR A CA 1
ATOM 2203 C C . THR A 1 286 ? 7.220 20.970 -2.818 1.00 83.62 286 THR A C 1
ATOM 2205 O O . THR A 1 286 ? 8.400 20.751 -2.533 1.00 83.62 286 THR A O 1
ATOM 2208 N N . LEU A 1 287 ? 6.291 21.225 -1.892 1.00 87.62 287 LEU A N 1
ATOM 2209 C CA . LEU A 1 287 ? 6.585 21.314 -0.466 1.00 87.62 287 LEU A CA 1
ATOM 2210 C C . LEU A 1 287 ? 7.051 19.968 0.107 1.00 87.62 287 LEU A C 1
ATOM 2212 O O . LEU A 1 287 ? 8.021 19.922 0.862 1.00 87.62 287 LEU A O 1
ATOM 2216 N N . PHE A 1 288 ? 6.416 18.869 -0.300 1.00 88.38 288 PHE A N 1
ATOM 2217 C CA . PHE A 1 288 ? 6.824 17.509 0.048 1.00 88.38 288 PHE A CA 1
ATOM 2218 C C . PHE A 1 288 ? 8.296 17.258 -0.293 1.00 88.38 288 PHE A C 1
ATOM 2220 O O . PHE A 1 288 ? 9.067 16.881 0.588 1.00 88.38 288 PHE A O 1
ATOM 2227 N N . TYR A 1 289 ? 8.714 17.505 -1.541 1.00 84.12 289 TYR A N 1
ATOM 2228 C CA . TYR A 1 289 ? 10.102 17.275 -1.948 1.00 84.12 289 TYR A CA 1
ATOM 2229 C C . TYR A 1 289 ? 11.075 18.186 -1.198 1.00 84.12 289 TYR A C 1
ATOM 2231 O O . TYR A 1 289 ? 12.148 17.733 -0.796 1.00 84.12 289 TYR A O 1
ATOM 2239 N N . GLN A 1 290 ? 10.704 19.449 -0.974 1.00 84.75 290 GLN A N 1
ATOM 2240 C CA . GLN A 1 290 ? 11.514 20.374 -0.186 1.00 84.75 290 GLN A CA 1
ATOM 2241 C C . GLN A 1 290 ? 11.744 19.842 1.236 1.00 84.75 290 GLN A C 1
ATOM 2243 O O . GLN A 1 290 ? 12.891 19.782 1.681 1.00 84.75 290 GLN A O 1
ATOM 2248 N N . ARG A 1 291 ? 10.678 19.417 1.927 1.00 87.19 291 ARG A N 1
ATOM 2249 C CA . ARG A 1 291 ? 10.744 18.908 3.307 1.00 87.19 291 ARG A CA 1
ATOM 2250 C C . ARG A 1 291 ? 11.490 17.581 3.378 1.00 87.19 291 ARG A C 1
ATOM 2252 O O . ARG A 1 291 ? 12.442 17.472 4.151 1.00 87.19 291 ARG A O 1
ATOM 2259 N N . LEU A 1 292 ? 11.130 16.624 2.521 1.00 87.69 292 LEU A N 1
ATOM 2260 C CA . LEU A 1 292 ? 11.746 15.300 2.483 1.00 87.69 292 LEU A CA 1
ATOM 2261 C C . LEU A 1 292 ? 13.261 15.408 2.295 1.00 87.69 292 LEU A C 1
ATOM 2263 O O . LEU A 1 292 ? 14.014 14.828 3.060 1.00 87.69 292 LEU A O 1
ATOM 2267 N N . LEU A 1 293 ? 13.735 16.190 1.325 1.00 86.62 293 LEU A N 1
ATOM 2268 C CA . LEU A 1 293 ? 15.170 16.282 1.017 1.00 86.62 293 LEU A CA 1
ATOM 2269 C C . LEU A 1 293 ? 15.953 17.182 1.979 1.00 86.62 293 LEU A C 1
ATOM 2271 O O . LEU A 1 293 ? 17.189 17.177 1.954 1.00 86.62 293 LEU A O 1
ATOM 2275 N N . GLN A 1 294 ? 15.259 18.000 2.772 1.00 87.19 294 GLN A N 1
ATOM 2276 C CA . GLN A 1 294 ? 15.859 18.758 3.864 1.00 87.19 294 GLN A CA 1
ATOM 2277 C C . GLN A 1 294 ? 16.056 17.875 5.100 1.00 87.19 294 GLN A C 1
ATOM 2279 O O . GLN A 1 294 ? 17.108 17.955 5.728 1.00 87.19 294 GLN A O 1
ATOM 2284 N N . GLN A 1 295 ? 15.067 17.039 5.427 1.00 89.06 295 GLN A N 1
ATOM 2285 C CA . GLN A 1 295 ? 15.110 16.115 6.565 1.00 89.06 295 GLN A CA 1
ATOM 2286 C C . GLN A 1 295 ? 15.961 14.871 6.271 1.00 89.06 295 GLN A C 1
ATOM 2288 O O . GLN A 1 295 ? 16.697 14.417 7.141 1.00 89.06 295 GLN A O 1
ATOM 2293 N N . HIS A 1 296 ? 15.913 14.392 5.028 1.00 86.25 296 HIS A N 1
ATOM 2294 C CA . HIS A 1 296 ? 16.587 13.194 4.530 1.00 86.25 296 HIS A CA 1
ATOM 2295 C C . HIS A 1 296 ? 17.504 13.530 3.339 1.00 86.25 296 HIS A C 1
ATOM 2297 O O . HIS A 1 296 ? 17.224 13.165 2.188 1.00 86.25 296 HIS A O 1
ATOM 2303 N N . PRO A 1 297 ? 18.599 14.285 3.559 1.00 87.44 297 PRO A N 1
ATOM 2304 C CA . PRO A 1 297 ? 19.507 14.698 2.490 1.00 87.44 297 PRO A CA 1
ATOM 2305 C C . PRO A 1 297 ? 20.161 13.519 1.752 1.00 87.44 297 PRO A C 1
ATOM 2307 O O . PRO A 1 297 ? 20.550 13.676 0.594 1.00 87.44 297 PRO A O 1
ATOM 2310 N N . GLU A 1 298 ? 20.254 12.343 2.375 1.00 85.75 298 GLU A N 1
ATOM 2311 C CA . GLU A 1 298 ? 20.721 11.094 1.772 1.00 85.75 298 GLU A CA 1
ATOM 2312 C C . GLU A 1 298 ? 19.881 10.662 0.561 1.00 85.75 298 GLU A C 1
ATOM 2314 O O . GLU A 1 298 ? 20.434 10.126 -0.405 1.00 85.75 298 GLU A O 1
ATOM 2319 N N . LEU A 1 299 ? 18.580 10.981 0.545 1.00 85.50 299 LEU A N 1
ATOM 2320 C CA . LEU A 1 299 ? 17.668 10.637 -0.550 1.00 85.50 299 LEU A CA 1
ATOM 2321 C C . LEU A 1 299 ? 17.951 11.434 -1.833 1.00 85.50 299 LEU A C 1
ATOM 2323 O O . LEU A 1 299 ? 17.502 11.046 -2.913 1.00 85.50 299 LEU A O 1
ATOM 2327 N N . LYS A 1 300 ? 18.765 12.500 -1.774 1.00 84.38 300 LYS A N 1
ATOM 2328 C CA . LYS A 1 300 ? 19.247 13.220 -2.972 1.00 84.38 300 LYS A CA 1
ATOM 2329 C C . LYS A 1 300 ? 20.101 12.346 -3.895 1.00 84.38 300 LYS A C 1
ATOM 2331 O O . LYS A 1 300 ? 20.271 12.699 -5.057 1.00 84.38 300 LYS A O 1
ATOM 2336 N N . ASN A 1 301 ? 20.635 11.230 -3.392 1.00 84.31 301 ASN A N 1
ATOM 2337 C CA . ASN A 1 301 ? 21.362 10.251 -4.203 1.00 84.31 301 ASN A CA 1
ATOM 2338 C C . ASN A 1 301 ? 20.432 9.264 -4.930 1.00 84.31 301 ASN A C 1
ATOM 2340 O O . ASN A 1 301 ? 20.887 8.551 -5.819 1.00 84.31 301 ASN A O 1
ATOM 2344 N N . ILE A 1 302 ? 19.148 9.229 -4.564 1.00 84.06 302 ILE A N 1
ATOM 2345 C CA . ILE A 1 302 ? 18.123 8.363 -5.163 1.00 84.06 302 ILE A CA 1
ATOM 2346 C C . ILE A 1 302 ? 17.246 9.177 -6.121 1.00 84.06 302 ILE A C 1
ATOM 2348 O O . ILE A 1 302 ? 16.967 8.753 -7.243 1.00 84.06 302 ILE A O 1
ATOM 2352 N N . PHE A 1 303 ? 16.827 10.374 -5.704 1.00 81.50 303 PHE A N 1
ATOM 2353 C CA . PHE A 1 303 ? 15.988 11.245 -6.520 1.00 81.50 303 PHE A CA 1
ATOM 2354 C C . PHE A 1 303 ? 16.783 12.012 -7.585 1.00 81.50 303 PHE A C 1
ATOM 2356 O O . PHE A 1 303 ? 17.907 12.462 -7.367 1.00 81.50 303 PHE A O 1
ATOM 2363 N N . ASN A 1 304 ? 16.167 12.226 -8.751 1.00 77.19 304 ASN A N 1
ATOM 2364 C CA . ASN A 1 304 ? 16.793 12.958 -9.845 1.00 77.19 304 ASN A CA 1
ATOM 2365 C C . ASN A 1 304 ? 16.752 14.476 -9.598 1.00 77.19 304 ASN A C 1
ATOM 2367 O O . ASN A 1 304 ? 15.747 15.144 -9.842 1.00 77.19 304 ASN A O 1
ATOM 2371 N N . THR A 1 305 ? 17.886 15.049 -9.198 1.00 69.38 305 THR A N 1
ATOM 2372 C CA . THR A 1 305 ? 18.018 16.489 -8.924 1.00 69.38 305 THR A CA 1
ATOM 2373 C C . THR A 1 305 ? 17.748 17.387 -10.139 1.00 69.38 305 THR A C 1
ATOM 2375 O O . THR A 1 305 ? 17.426 18.557 -9.964 1.00 69.38 305 THR A O 1
ATOM 2378 N N . ALA A 1 306 ? 17.874 16.879 -11.373 1.00 63.91 306 ALA A N 1
ATOM 2379 C CA . ALA A 1 306 ? 17.575 17.661 -12.577 1.00 63.91 306 ALA A CA 1
ATOM 2380 C C . ALA A 1 306 ? 16.063 17.868 -12.770 1.00 63.91 306 ALA A C 1
ATOM 2382 O O . ALA A 1 306 ? 15.653 18.949 -13.179 1.00 63.91 306 ALA A O 1
ATOM 2383 N N . HIS A 1 307 ? 15.239 16.872 -12.423 1.00 63.53 307 HIS A N 1
ATOM 2384 C CA . HIS A 1 307 ? 13.776 16.983 -12.505 1.00 63.53 307 HIS A CA 1
ATOM 2385 C C . HIS A 1 307 ? 13.183 17.800 -11.346 1.00 63.53 307 HIS A C 1
ATOM 2387 O O . HIS A 1 307 ? 12.100 18.367 -11.469 1.00 63.53 307 HIS A O 1
ATOM 2393 N N . GLN A 1 308 ? 13.902 17.910 -10.224 1.00 58.56 308 GLN A N 1
ATOM 2394 C CA . GLN A 1 308 ? 13.522 18.795 -9.116 1.00 58.56 308 GLN A CA 1
ATOM 2395 C C . GLN A 1 308 ? 13.608 20.276 -9.504 1.00 58.56 308 GLN A C 1
ATOM 2397 O O . GLN A 1 308 ? 12.801 21.073 -9.043 1.00 58.56 308 GLN A O 1
ATOM 2402 N N . ALA A 1 309 ? 14.549 20.641 -10.381 1.00 56.69 309 ALA A N 1
ATOM 2403 C CA . ALA A 1 309 ? 14.676 22.007 -10.884 1.00 56.69 309 ALA A CA 1
ATOM 2404 C C . ALA A 1 309 ? 13.595 22.374 -11.921 1.00 56.69 309 ALA A C 1
ATOM 2406 O O . ALA A 1 309 ? 13.325 23.558 -12.112 1.00 56.69 309 ALA A O 1
ATOM 2407 N N . THR A 1 310 ? 12.992 21.383 -12.594 1.00 58.25 310 THR A N 1
ATOM 2408 C CA . THR A 1 310 ? 11.966 21.588 -13.635 1.00 58.25 310 THR A CA 1
ATOM 2409 C C . THR A 1 310 ? 10.530 21.395 -13.141 1.00 58.25 310 THR A C 1
ATOM 2411 O O . THR A 1 310 ? 9.614 21.907 -13.776 1.00 58.25 310 THR A O 1
ATOM 2414 N N . GLY A 1 311 ? 10.313 20.689 -12.022 1.00 59.72 311 GLY A N 1
ATOM 2415 C CA . GLY A 1 311 ? 8.985 20.456 -11.433 1.00 59.72 311 GLY A CA 1
ATOM 2416 C C . GLY A 1 311 ? 8.225 19.237 -11.982 1.00 59.72 311 GLY A C 1
ATOM 2417 O O . GLY A 1 311 ? 7.144 18.923 -11.491 1.00 59.72 311 GLY A O 1
ATOM 2418 N N . GLU A 1 312 ? 8.793 18.498 -12.941 1.00 59.59 312 GLU A N 1
ATOM 2419 C CA . GLU A 1 312 ? 8.155 17.332 -13.588 1.00 59.59 312 GLU A CA 1
ATOM 2420 C C . GLU A 1 312 ? 7.995 16.123 -12.644 1.00 59.59 312 GLU A C 1
ATOM 2422 O O . GLU A 1 312 ? 7.040 15.354 -12.739 1.00 59.59 312 GLU A O 1
ATOM 2427 N N . GLN A 1 313 ? 8.922 15.943 -11.700 1.00 59.81 313 GLN A N 1
ATOM 2428 C CA . GLN A 1 313 ? 8.879 14.841 -10.735 1.00 59.81 313 GLN A CA 1
ATOM 2429 C C . GLN A 1 313 ? 7.827 15.024 -9.617 1.00 59.81 313 GLN A C 1
ATOM 2431 O O . GLN A 1 313 ? 7.144 14.047 -9.310 1.00 59.81 313 GLN A O 1
ATOM 2436 N N . PRO A 1 314 ? 7.633 16.232 -9.045 1.00 58.59 314 PRO A N 1
ATOM 2437 C CA . PRO A 1 314 ? 6.473 16.563 -8.213 1.00 58.59 314 PRO A CA 1
ATOM 2438 C C . PRO A 1 314 ? 5.134 16.041 -8.759 1.00 58.59 314 PRO A C 1
ATOM 2440 O O . PRO A 1 314 ? 4.421 15.342 -8.044 1.00 58.59 314 PRO A O 1
ATOM 2443 N N . ALA A 1 315 ? 4.839 16.254 -10.044 1.00 59.84 315 ALA A N 1
ATOM 2444 C CA . ALA A 1 315 ? 3.576 15.816 -10.649 1.00 59.84 315 ALA A CA 1
ATOM 2445 C C . ALA A 1 315 ? 3.398 14.280 -10.686 1.00 59.84 315 ALA A C 1
ATOM 2447 O O . ALA A 1 315 ? 2.291 13.776 -10.515 1.00 59.84 315 ALA A O 1
ATOM 2448 N N . ALA A 1 316 ? 4.491 13.527 -10.845 1.00 62.84 316 ALA A N 1
ATOM 2449 C CA . ALA A 1 316 ? 4.511 12.063 -10.947 1.00 62.84 316 ALA A CA 1
ATOM 2450 C C . ALA A 1 316 ? 3.948 11.332 -9.733 1.00 62.84 316 ALA A C 1
ATOM 2452 O O . ALA A 1 316 ? 3.113 10.427 -9.837 1.00 62.84 316 ALA A O 1
ATOM 2453 N N . LEU A 1 317 ? 4.479 11.713 -8.573 1.00 66.56 317 LEU A N 1
ATOM 2454 C CA . LEU A 1 317 ? 4.122 11.109 -7.305 1.00 66.56 317 LEU A CA 1
ATOM 2455 C C . LEU A 1 317 ? 2.681 11.473 -6.959 1.00 66.56 317 LEU A C 1
ATOM 2457 O O . LEU A 1 317 ? 1.921 10.606 -6.538 1.00 66.56 317 LEU A O 1
ATOM 2461 N N . ALA A 1 318 ? 2.303 12.728 -7.223 1.00 64.69 318 ALA A N 1
ATOM 2462 C CA . ALA A 1 318 ? 0.943 13.219 -7.064 1.00 64.69 318 ALA A CA 1
ATOM 2463 C C . ALA A 1 318 ? -0.050 12.355 -7.854 1.00 64.69 318 ALA A C 1
ATOM 2465 O O . ALA A 1 318 ? -0.943 11.757 -7.260 1.00 64.69 318 ALA A O 1
ATOM 2466 N N . HIS A 1 319 ? 0.181 12.183 -9.161 1.00 66.75 319 HIS A N 1
ATOM 2467 C CA . HIS A 1 319 ? -0.673 11.364 -10.022 1.00 66.75 319 HIS A CA 1
ATOM 2468 C C . HIS A 1 319 ? -0.791 9.913 -9.541 1.00 66.75 319 HIS A C 1
ATOM 2470 O O . HIS A 1 319 ? -1.873 9.340 -9.614 1.00 66.75 319 HIS A O 1
ATOM 2476 N N . SER A 1 320 ? 0.287 9.313 -9.024 1.00 68.88 320 SER A N 1
ATOM 2477 C CA . SER A 1 320 ? 0.263 7.919 -8.550 1.00 68.88 320 SER A CA 1
ATOM 2478 C C . SER A 1 320 ? -0.552 7.761 -7.262 1.00 68.88 320 SER A C 1
ATOM 2480 O O . SER A 1 320 ? -1.349 6.830 -7.140 1.00 68.88 320 SER A O 1
ATOM 2482 N N . VAL A 1 321 ? -0.405 8.699 -6.321 1.00 69.44 321 VAL A N 1
ATOM 2483 C CA . VAL A 1 321 ? -1.199 8.734 -5.083 1.00 69.44 321 VAL A CA 1
ATOM 2484 C C . VAL A 1 321 ? -2.673 9.025 -5.391 1.00 69.44 321 VAL A C 1
ATOM 2486 O O . VAL A 1 321 ? -3.552 8.412 -4.788 1.00 69.44 321 VAL A O 1
ATOM 2489 N N . TRP A 1 322 ? -2.970 9.887 -6.370 1.00 72.06 322 TRP A N 1
ATOM 2490 C CA . TRP A 1 322 ? -4.345 10.157 -6.815 1.00 72.06 322 TRP A CA 1
ATOM 2491 C C . TRP A 1 322 ? -4.977 8.979 -7.539 1.00 72.06 322 TRP A C 1
ATOM 2493 O O . TRP A 1 322 ? -6.132 8.649 -7.275 1.00 72.06 322 TRP A O 1
ATOM 2503 N N . ALA A 1 323 ? -4.228 8.322 -8.426 1.00 72.06 323 ALA A N 1
ATOM 2504 C CA . ALA A 1 323 ? -4.692 7.127 -9.115 1.00 72.06 323 ALA A CA 1
ATOM 2505 C C . ALA A 1 323 ? -5.053 6.037 -8.101 1.00 72.06 323 ALA A C 1
ATOM 2507 O O . ALA A 1 323 ? -6.101 5.408 -8.239 1.00 72.06 323 ALA A O 1
ATOM 2508 N N . TYR A 1 324 ? -4.246 5.872 -7.046 1.00 76.31 324 TYR A N 1
ATOM 2509 C CA . TYR A 1 324 ? -4.591 5.003 -5.926 1.00 76.31 324 TYR A CA 1
ATOM 2510 C C . TYR A 1 324 ? -5.862 5.462 -5.207 1.00 76.31 324 TYR A C 1
ATOM 2512 O O . TYR A 1 324 ? -6.809 4.689 -5.109 1.00 76.31 324 TYR A O 1
ATOM 2520 N N . ALA A 1 325 ? -5.919 6.718 -4.756 1.00 73.44 325 ALA A N 1
ATOM 2521 C CA . ALA A 1 325 ? -7.054 7.239 -3.994 1.00 73.44 325 ALA A CA 1
ATOM 2522 C C . ALA A 1 325 ? -8.386 7.117 -4.758 1.00 73.44 325 ALA A C 1
ATOM 2524 O O . ALA A 1 325 ? -9.416 6.790 -4.174 1.00 73.44 325 ALA A O 1
ATOM 2525 N N . THR A 1 326 ? -8.357 7.308 -6.078 1.00 76.81 326 THR A N 1
ATOM 2526 C CA . THR A 1 326 ? -9.530 7.178 -6.959 1.00 76.81 326 THR A CA 1
ATOM 2527 C C . THR A 1 326 ? -9.987 5.722 -7.113 1.00 76.81 326 THR A C 1
ATOM 2529 O O . THR A 1 326 ? -11.167 5.469 -7.338 1.00 76.81 326 THR A O 1
ATOM 2532 N N . ASN A 1 327 ? -9.073 4.759 -6.956 1.00 79.12 327 ASN A N 1
ATOM 2533 C CA . ASN A 1 327 ? -9.331 3.320 -7.067 1.00 79.12 327 ASN A CA 1
ATOM 2534 C C . ASN A 1 327 ? -9.239 2.596 -5.711 1.00 79.12 327 ASN A C 1
ATOM 2536 O O . ASN A 1 327 ? -9.051 1.383 -5.682 1.00 79.12 327 ASN A O 1
ATOM 2540 N N . ILE A 1 328 ? -9.379 3.307 -4.587 1.00 75.06 328 ILE A N 1
ATOM 2541 C CA . ILE A 1 328 ? -9.190 2.750 -3.235 1.00 75.06 328 ILE A CA 1
ATOM 2542 C C . ILE A 1 328 ? -10.156 1.592 -2.910 1.00 75.06 328 ILE A C 1
ATOM 2544 O O . ILE A 1 328 ? -9.839 0.724 -2.107 1.00 75.06 328 ILE A O 1
ATOM 2548 N N . GLU A 1 329 ? -11.320 1.538 -3.564 1.00 68.75 329 GLU A N 1
ATOM 2549 C CA . GLU A 1 329 ? -12.295 0.439 -3.434 1.00 68.75 329 GLU A CA 1
ATOM 2550 C C . GLU A 1 329 ? -12.026 -0.733 -4.398 1.00 68.75 329 GLU A C 1
ATOM 2552 O O . GLU A 1 329 ? -12.590 -1.812 -4.228 1.00 68.75 329 GLU A O 1
ATOM 2557 N N . HIS A 1 330 ? -11.166 -0.521 -5.399 1.00 76.62 330 HIS A N 1
ATOM 2558 C CA . HIS A 1 330 ? -10.858 -1.443 -6.496 1.00 76.62 330 HIS A CA 1
ATOM 2559 C C . HIS A 1 330 ? -9.338 -1.535 -6.738 1.00 76.62 330 HIS A C 1
ATOM 2561 O O . HIS A 1 330 ? -8.854 -1.219 -7.835 1.00 76.62 330 HIS A O 1
ATOM 2567 N N . PRO A 1 331 ? -8.540 -1.946 -5.731 1.00 68.69 331 PRO A N 1
ATOM 2568 C CA . PRO A 1 331 ? -7.079 -1.940 -5.820 1.00 68.69 331 PRO A CA 1
ATOM 2569 C C . PRO A 1 331 ? -6.535 -2.851 -6.935 1.00 68.69 331 PRO A C 1
ATOM 2571 O O . PRO A 1 331 ? -5.417 -2.658 -7.411 1.00 68.69 331 PRO A O 1
ATOM 2574 N N . GLU A 1 332 ? -7.318 -3.816 -7.427 1.00 70.81 332 GLU A N 1
ATOM 2575 C CA . GLU A 1 332 ? -6.971 -4.645 -8.581 1.00 70.81 332 GLU A CA 1
ATOM 2576 C C . GLU A 1 332 ? -6.709 -3.843 -9.861 1.00 70.81 332 GLU A C 1
ATOM 2578 O O . GLU A 1 332 ? -5.880 -4.265 -10.674 1.00 70.81 332 GLU A O 1
ATOM 2583 N N . ALA A 1 333 ? -7.354 -2.683 -10.022 1.00 75.75 333 ALA A N 1
ATOM 2584 C CA . ALA A 1 333 ? -7.144 -1.790 -11.159 1.00 75.75 333 ALA A CA 1
ATOM 2585 C C . ALA A 1 333 ? -5.722 -1.202 -11.181 1.00 75.75 333 ALA A C 1
ATOM 2587 O O . ALA A 1 333 ? -5.233 -0.778 -12.227 1.00 75.75 333 ALA A O 1
ATOM 2588 N N . LEU A 1 334 ? -5.030 -1.215 -10.038 1.00 77.88 334 LEU A N 1
ATOM 2589 C CA . LEU A 1 334 ? -3.703 -0.629 -9.877 1.00 77.88 334 LEU A CA 1
ATOM 2590 C C . LEU A 1 334 ? -2.570 -1.599 -10.184 1.00 77.88 334 LEU A C 1
ATOM 2592 O O . LEU A 1 334 ? -1.424 -1.166 -10.254 1.00 77.88 334 LEU A O 1
ATOM 2596 N N . LYS A 1 335 ? -2.853 -2.888 -10.410 1.00 81.94 335 LYS A N 1
ATOM 2597 C CA . LYS A 1 335 ? -1.819 -3.898 -10.696 1.00 81.94 335 LYS A CA 1
ATOM 2598 C C . LYS A 1 335 ? -0.827 -3.470 -11.791 1.00 81.94 335 LYS A C 1
ATOM 2600 O O . LYS A 1 335 ? 0.371 -3.613 -11.549 1.00 81.94 335 LYS A O 1
ATOM 2605 N N . PRO A 1 336 ? -1.253 -2.906 -12.942 1.00 81.31 336 PRO A N 1
ATOM 2606 C CA . PRO A 1 336 ? -0.308 -2.451 -13.965 1.00 81.31 336 PRO A CA 1
ATOM 2607 C C . PRO A 1 336 ? 0.586 -1.300 -13.480 1.00 81.31 336 PRO A C 1
ATOM 2609 O O . PRO A 1 336 ? 1.778 -1.272 -13.776 1.00 81.31 336 PRO A O 1
ATOM 2612 N N . ALA A 1 337 ? 0.032 -0.366 -12.700 1.00 81.62 337 ALA A N 1
ATOM 2613 C CA . ALA A 1 337 ? 0.785 0.757 -12.144 1.00 81.62 337 ALA A CA 1
ATOM 2614 C C . ALA A 1 337 ? 1.770 0.299 -11.057 1.00 81.62 337 ALA A C 1
ATOM 2616 O O . ALA A 1 337 ? 2.932 0.705 -11.078 1.00 81.62 337 ALA A O 1
ATOM 2617 N N . ILE A 1 338 ? 1.327 -0.585 -10.154 1.00 85.69 338 ILE A N 1
ATOM 2618 C CA . ILE A 1 338 ? 2.161 -1.195 -9.111 1.00 85.69 338 ILE A CA 1
ATOM 2619 C C . ILE A 1 338 ? 3.317 -1.961 -9.748 1.00 85.69 338 ILE A C 1
ATOM 2621 O O . ILE A 1 338 ? 4.451 -1.799 -9.314 1.00 85.69 338 ILE A O 1
ATOM 2625 N N . SER A 1 339 ? 3.059 -2.736 -10.805 1.00 88.38 339 SER A N 1
ATOM 2626 C CA . SER A 1 339 ? 4.110 -3.471 -11.509 1.00 88.38 339 SER A CA 1
ATOM 2627 C C . SER A 1 339 ? 5.172 -2.526 -12.074 1.00 88.38 339 SER A C 1
ATOM 2629 O O . SER A 1 339 ? 6.346 -2.631 -11.711 1.00 88.38 339 SER A O 1
ATOM 2631 N N . ARG A 1 340 ? 4.761 -1.533 -12.869 1.00 85.00 340 ARG A N 1
ATOM 2632 C CA . ARG A 1 340 ? 5.676 -0.576 -13.503 1.00 85.00 340 ARG A CA 1
ATOM 2633 C C . ARG A 1 340 ? 6.500 0.222 -12.491 1.00 85.00 340 ARG A C 1
ATOM 2635 O O . ARG A 1 340 ? 7.721 0.334 -12.617 1.00 85.00 340 ARG A O 1
ATOM 2642 N N . ILE A 1 341 ? 5.840 0.793 -11.483 1.00 86.44 341 ILE A N 1
ATOM 2643 C CA . ILE A 1 341 ? 6.499 1.608 -10.453 1.00 86.44 341 ILE A CA 1
ATOM 2644 C C . ILE A 1 341 ? 7.360 0.719 -9.545 1.00 86.44 341 ILE A C 1
ATOM 2646 O O . ILE A 1 341 ? 8.496 1.081 -9.250 1.00 86.44 341 ILE A O 1
ATOM 2650 N N . GLY A 1 342 ? 6.884 -0.470 -9.177 1.00 91.31 342 GLY A N 1
ATOM 2651 C CA . GLY A 1 342 ? 7.609 -1.420 -8.336 1.00 91.31 342 GLY A CA 1
ATOM 2652 C C . GLY A 1 342 ? 8.903 -1.917 -8.982 1.00 91.31 342 GLY A C 1
ATOM 2653 O O . GLY A 1 342 ? 9.948 -1.935 -8.334 1.00 91.31 342 GLY A O 1
ATOM 2654 N N . HIS A 1 343 ? 8.899 -2.219 -10.287 1.00 92.12 343 HIS A N 1
ATOM 2655 C CA . HIS A 1 343 ? 10.136 -2.521 -11.021 1.00 92.12 343 HIS A CA 1
ATOM 2656 C C . HIS A 1 343 ? 11.110 -1.336 -11.022 1.00 92.12 343 HIS A C 1
ATOM 2658 O O . HIS A 1 343 ? 12.322 -1.520 -10.868 1.00 92.12 343 HIS A O 1
ATOM 2664 N N . LYS A 1 344 ? 10.598 -0.104 -11.141 1.00 89.12 344 LYS A N 1
ATOM 2665 C CA . LYS A 1 344 ? 11.427 1.101 -11.058 1.00 89.12 344 LYS A CA 1
ATOM 2666 C C . LYS A 1 344 ? 12.039 1.271 -9.668 1.00 89.12 344 LYS A C 1
ATOM 2668 O O . LYS A 1 344 ? 13.239 1.528 -9.576 1.00 89.12 344 LYS A O 1
ATOM 2673 N N . HIS A 1 345 ? 11.250 1.105 -8.611 1.00 92.19 345 HIS A N 1
ATOM 2674 C CA . HIS A 1 345 ? 11.701 1.145 -7.222 1.00 92.19 345 HIS A CA 1
ATOM 2675 C C . HIS A 1 345 ? 12.775 0.088 -6.947 1.00 92.19 345 HIS A C 1
ATOM 2677 O O . HIS A 1 345 ? 13.845 0.429 -6.439 1.00 92.19 345 HIS A O 1
ATOM 2683 N N . ALA A 1 346 ? 12.561 -1.151 -7.397 1.00 93.38 346 ALA A N 1
ATOM 2684 C CA . ALA A 1 346 ? 13.547 -2.222 -7.293 1.00 93.38 346 ALA A CA 1
ATOM 2685 C C . ALA A 1 346 ? 14.876 -1.864 -7.987 1.00 93.38 346 ALA A C 1
ATOM 2687 O O . ALA A 1 346 ? 15.950 -2.053 -7.415 1.00 93.38 346 ALA A O 1
ATOM 2688 N N . SER A 1 347 ? 14.818 -1.252 -9.179 1.00 91.50 347 SER A N 1
ATOM 2689 C CA . SER A 1 347 ? 16.014 -0.793 -9.911 1.00 91.50 347 SER A CA 1
ATOM 2690 C C . SER A 1 347 ? 16.796 0.315 -9.195 1.00 91.50 347 SER A C 1
ATOM 2692 O O . SER A 1 347 ? 18.004 0.440 -9.399 1.00 91.50 347 SER A O 1
ATOM 2694 N N . LEU A 1 348 ? 16.115 1.109 -8.363 1.00 90.75 348 LEU A N 1
ATOM 2695 C CA . LEU A 1 348 ? 16.694 2.189 -7.562 1.00 90.75 348 LEU A CA 1
ATOM 2696 C C . LEU A 1 348 ? 17.134 1.714 -6.168 1.00 90.75 348 LEU A C 1
ATOM 2698 O O . LEU A 1 348 ? 17.774 2.477 -5.445 1.00 90.75 348 LEU A O 1
ATOM 2702 N N . GLY A 1 349 ? 16.817 0.470 -5.798 1.00 91.06 349 GLY A N 1
ATOM 2703 C CA . GLY A 1 349 ? 17.134 -0.095 -4.491 1.00 91.06 349 GLY A CA 1
ATOM 2704 C C . GLY A 1 349 ? 16.283 0.484 -3.361 1.00 91.06 349 GLY A C 1
ATOM 2705 O O . GLY A 1 349 ? 16.791 0.624 -2.252 1.00 91.06 349 GLY A O 1
ATOM 2706 N N . ILE A 1 350 ? 15.026 0.847 -3.640 1.00 92.19 350 ILE A N 1
ATOM 2707 C CA . ILE A 1 350 ? 14.092 1.340 -2.619 1.00 92.19 350 ILE A CA 1
ATOM 2708 C C . ILE A 1 350 ? 13.801 0.246 -1.588 1.00 92.19 350 ILE A C 1
ATOM 2710 O O . ILE A 1 350 ? 13.602 -0.919 -1.941 1.00 92.19 350 ILE A O 1
ATOM 2714 N N . THR A 1 351 ? 13.777 0.609 -0.310 1.00 90.25 351 THR A N 1
ATOM 2715 C CA . THR A 1 351 ? 13.572 -0.325 0.802 1.00 90.25 351 THR A CA 1
ATOM 2716 C C . THR A 1 351 ? 12.394 0.081 1.684 1.00 90.25 351 THR A C 1
ATOM 2718 O O . THR A 1 351 ? 11.997 1.244 1.741 1.00 90.25 351 THR A O 1
ATOM 2721 N N . ALA A 1 352 ? 11.818 -0.896 2.392 1.00 91.75 352 ALA A N 1
ATOM 2722 C CA . ALA A 1 352 ? 10.615 -0.706 3.205 1.00 91.75 352 ALA A CA 1
ATOM 2723 C C . ALA A 1 352 ? 10.760 0.392 4.280 1.00 91.75 352 ALA A C 1
ATOM 2725 O O . ALA A 1 352 ? 9.795 1.084 4.589 1.00 91.75 352 ALA A O 1
ATOM 2726 N N . ASP A 1 353 ? 11.964 0.592 4.819 1.00 90.94 353 ASP A N 1
ATOM 2727 C CA . ASP A 1 353 ? 12.287 1.613 5.823 1.00 90.94 353 ASP A CA 1
ATOM 2728 C C . ASP A 1 353 ? 12.255 3.054 5.287 1.00 90.94 353 ASP A C 1
ATOM 2730 O O . ASP A 1 353 ? 12.205 3.994 6.077 1.00 90.94 353 ASP A O 1
ATOM 2734 N N . GLN A 1 354 ? 12.212 3.249 3.965 1.00 89.75 354 GLN A N 1
ATOM 2735 C CA . GLN A 1 354 ? 12.101 4.576 3.348 1.00 89.75 354 GLN A CA 1
ATOM 2736 C C . GLN A 1 354 ? 10.646 5.061 3.237 1.00 89.75 354 GLN A C 1
ATOM 2738 O O . GLN A 1 354 ? 10.398 6.268 3.196 1.00 89.75 354 GLN A O 1
ATOM 2743 N N . TYR A 1 355 ? 9.669 4.147 3.221 1.00 90.19 355 TYR A N 1
ATOM 2744 C CA . TYR A 1 355 ? 8.248 4.487 3.088 1.00 90.19 355 TYR A CA 1
ATOM 2745 C C . TYR A 1 355 ? 7.701 5.345 4.240 1.00 90.19 355 TYR A C 1
ATOM 2747 O O . TYR A 1 355 ? 6.931 6.262 3.946 1.00 90.19 355 TYR A O 1
ATOM 2755 N N . PRO A 1 356 ? 8.069 5.130 5.519 1.00 89.75 356 PRO A N 1
ATOM 2756 C CA . PRO A 1 356 ? 7.654 6.018 6.604 1.00 89.75 356 PRO A CA 1
ATOM 2757 C C . PRO A 1 356 ? 8.070 7.477 6.378 1.00 89.75 356 PRO A C 1
ATOM 2759 O O . PRO A 1 356 ? 7.223 8.361 6.456 1.00 89.75 356 PRO A O 1
ATOM 2762 N N . ALA A 1 357 ? 9.327 7.724 5.989 1.00 87.88 357 ALA A N 1
ATOM 2763 C CA . ALA A 1 357 ? 9.837 9.075 5.734 1.00 87.88 357 ALA A CA 1
ATOM 2764 C C . ALA A 1 357 ? 9.084 9.778 4.590 1.00 87.88 357 ALA A C 1
ATOM 2766 O O . ALA A 1 357 ? 8.732 10.955 4.685 1.00 87.88 357 ALA A O 1
ATOM 2767 N N . VAL A 1 358 ? 8.788 9.044 3.511 1.00 88.50 358 VAL A N 1
ATOM 2768 C CA . VAL A 1 358 ? 7.977 9.559 2.396 1.00 88.50 358 VAL A CA 1
ATOM 2769 C C . VAL A 1 358 ? 6.548 9.874 2.852 1.00 88.50 358 VAL A C 1
ATOM 2771 O O . VAL A 1 358 ? 6.021 10.930 2.502 1.00 88.50 358 VAL A O 1
ATOM 2774 N N . GLY A 1 359 ? 5.941 9.002 3.661 1.00 87.81 359 GLY A N 1
ATOM 2775 C CA . GLY A 1 359 ? 4.587 9.183 4.184 1.00 87.81 359 GLY A CA 1
ATOM 2776 C C . GLY A 1 359 ? 4.465 10.401 5.092 1.00 87.81 359 GLY A C 1
ATOM 2777 O O . GLY A 1 359 ? 3.579 11.230 4.894 1.00 87.81 359 GLY A O 1
ATOM 2778 N N . GLU A 1 360 ? 5.386 10.554 6.043 1.00 87.75 360 GLU A N 1
ATOM 2779 C CA . GLU A 1 360 ? 5.442 11.716 6.935 1.00 87.75 360 GLU A CA 1
ATOM 2780 C C . GLU A 1 360 ? 5.609 13.020 6.152 1.00 87.75 360 GLU A C 1
ATOM 2782 O O . GLU A 1 360 ? 4.847 13.967 6.356 1.00 87.75 360 GLU A O 1
ATOM 2787 N N . GLY A 1 361 ? 6.556 13.055 5.207 1.00 87.75 361 GLY A N 1
ATOM 2788 C CA . GLY A 1 361 ? 6.784 14.227 4.368 1.00 87.75 361 GLY A CA 1
ATOM 2789 C C . GLY A 1 361 ? 5.557 14.603 3.534 1.00 87.75 361 GLY A C 1
ATOM 2790 O O . GLY A 1 361 ? 5.232 15.786 3.415 1.00 87.75 361 GLY A O 1
ATOM 2791 N N . LEU A 1 362 ? 4.872 13.611 2.953 1.00 87.50 362 LEU A N 1
ATOM 2792 C CA . LEU A 1 362 ? 3.709 13.834 2.094 1.00 87.50 362 LEU A CA 1
ATOM 2793 C C . LEU A 1 362 ? 2.513 14.347 2.900 1.00 87.50 362 LEU A C 1
ATOM 2795 O O . LEU A 1 362 ? 1.915 15.355 2.531 1.00 87.50 362 LEU A O 1
ATOM 2799 N N . LEU A 1 363 ? 2.190 13.695 4.019 1.00 88.69 363 LEU A N 1
ATOM 2800 C CA . LEU A 1 363 ? 1.072 14.088 4.880 1.00 88.69 363 LEU A CA 1
ATOM 2801 C C . LEU A 1 363 ? 1.296 15.472 5.496 1.00 88.69 363 LEU A C 1
ATOM 2803 O O . LEU A 1 363 ? 0.368 16.278 5.563 1.00 88.69 363 LEU A O 1
ATOM 2807 N N . ALA A 1 364 ? 2.533 15.786 5.889 1.00 89.75 364 ALA A N 1
ATOM 2808 C CA . ALA A 1 364 ? 2.877 17.107 6.400 1.00 89.75 364 ALA A CA 1
ATOM 2809 C C . ALA A 1 364 ? 2.711 18.202 5.332 1.00 89.75 364 ALA A C 1
ATOM 2811 O O . ALA A 1 364 ? 2.247 19.297 5.650 1.00 89.75 364 ALA A O 1
ATOM 2812 N N . ALA A 1 365 ? 3.045 17.904 4.072 1.00 89.94 365 ALA A N 1
ATOM 2813 C CA . ALA A 1 365 ? 2.842 18.830 2.962 1.00 89.94 365 ALA A CA 1
ATOM 2814 C C . ALA A 1 365 ? 1.357 19.022 2.616 1.00 89.94 365 ALA A C 1
ATOM 2816 O O . ALA A 1 365 ? 0.940 20.145 2.343 1.00 89.94 365 ALA A O 1
ATOM 2817 N N . ILE A 1 366 ? 0.552 17.955 2.672 1.00 87.12 366 ILE A N 1
ATOM 2818 C CA . ILE A 1 366 ? -0.908 18.030 2.505 1.00 87.12 366 ILE A CA 1
ATOM 2819 C C . ILE A 1 366 ? -1.514 18.945 3.577 1.00 87.12 366 ILE A C 1
ATOM 2821 O O . ILE A 1 366 ? -2.243 19.872 3.227 1.00 87.12 366 ILE A O 1
ATOM 2825 N N . LYS A 1 367 ? -1.161 18.734 4.856 1.00 89.94 367 LYS A N 1
ATOM 2826 C CA . LYS A 1 367 ? -1.641 19.559 5.979 1.00 89.94 367 LYS A CA 1
ATOM 2827 C C . LYS A 1 367 ? -1.311 21.038 5.783 1.00 89.94 367 LYS A C 1
ATOM 2829 O O . LYS A 1 367 ? -2.163 21.893 5.967 1.00 89.94 367 LYS A O 1
ATOM 2834 N N . GLU A 1 368 ? -0.072 21.346 5.411 1.00 91.00 368 GLU A N 1
ATOM 2835 C CA . GLU A 1 368 ? 0.385 22.733 5.298 1.00 91.00 368 GLU A CA 1
ATOM 2836 C C . GLU A 1 368 ? -0.235 23.468 4.102 1.00 91.00 368 GLU A C 1
ATOM 2838 O O . GLU A 1 368 ? -0.596 24.634 4.224 1.00 91.00 368 GLU A O 1
ATOM 2843 N N . VAL A 1 369 ? -0.388 22.800 2.953 1.00 89.38 369 VAL A N 1
ATOM 2844 C CA . VAL A 1 369 ? -0.940 23.443 1.749 1.00 89.38 369 VAL A CA 1
ATOM 2845 C C . VAL A 1 369 ? -2.452 23.619 1.829 1.00 89.38 369 VAL A C 1
ATOM 2847 O O . VAL A 1 369 ? -2.965 24.635 1.363 1.00 89.38 369 VAL A O 1
ATOM 2850 N N . LEU A 1 370 ? -3.166 22.640 2.384 1.00 84.81 370 LEU A N 1
ATOM 2851 C CA . LEU A 1 370 ? -4.623 22.698 2.495 1.00 84.81 370 LEU A CA 1
ATOM 2852 C C . LEU A 1 370 ? -5.094 23.403 3.779 1.00 84.81 370 LEU A C 1
ATOM 2854 O O . LEU A 1 370 ? -6.256 23.798 3.856 1.00 84.81 370 LEU A O 1
ATOM 2858 N N . GLY A 1 371 ? -4.197 23.618 4.748 1.00 86.38 371 GLY A N 1
ATOM 2859 C CA . GLY A 1 371 ? -4.464 24.376 5.969 1.00 86.38 371 GLY A CA 1
ATOM 2860 C C . GLY A 1 371 ? -5.658 23.820 6.743 1.00 86.38 371 GLY A C 1
ATOM 2861 O O . GLY A 1 371 ? -5.782 22.611 6.925 1.00 86.38 371 GLY A O 1
ATOM 2862 N N . ASP A 1 372 ? -6.565 24.710 7.141 1.00 78.19 372 ASP A N 1
ATOM 2863 C CA . ASP A 1 372 ? -7.752 24.387 7.947 1.00 78.19 372 ASP A CA 1
ATOM 2864 C C . ASP A 1 372 ? -8.744 23.437 7.246 1.00 78.19 372 ASP A C 1
ATOM 2866 O O . ASP A 1 372 ? -9.653 22.914 7.884 1.00 78.19 372 ASP A O 1
ATOM 2870 N N . ALA A 1 373 ? -8.588 23.190 5.938 1.00 71.19 373 ALA A N 1
ATOM 2871 C CA . ALA A 1 373 ? -9.401 22.217 5.203 1.00 71.19 373 ALA A CA 1
ATOM 2872 C C . ALA A 1 373 ? -8.995 20.753 5.471 1.00 71.19 373 ALA A C 1
ATOM 2874 O O . ALA A 1 373 ? -9.668 19.837 4.996 1.00 71.19 373 ALA A O 1
ATOM 2875 N N . VAL A 1 374 ? -7.888 20.526 6.184 1.00 80.38 374 VAL A N 1
ATOM 2876 C CA . VAL A 1 374 ? -7.378 19.203 6.551 1.00 80.38 374 VAL A CA 1
ATOM 2877 C C . VAL A 1 374 ? -7.315 19.096 8.071 1.00 80.38 374 VAL A C 1
ATOM 2879 O O . VAL A 1 374 ? -6.325 19.465 8.707 1.00 80.38 374 VAL A O 1
ATOM 2882 N N . ASP A 1 375 ? -8.394 18.568 8.642 1.00 81.12 375 ASP A N 1
ATOM 2883 C CA . ASP A 1 375 ? -8.445 18.161 10.043 1.00 81.12 375 ASP A CA 1
ATOM 2884 C C . ASP A 1 375 ? -7.713 16.820 10.269 1.00 81.12 375 ASP A C 1
ATOM 2886 O O . ASP A 1 375 ? -7.147 16.206 9.351 1.00 81.12 375 ASP A O 1
ATOM 2890 N N . ASP A 1 376 ? -7.686 16.353 11.515 1.00 76.69 376 ASP A N 1
ATOM 2891 C CA . ASP A 1 376 ? -7.004 15.102 11.849 1.00 76.69 376 ASP A CA 1
ATOM 2892 C C . ASP A 1 376 ? -7.692 13.865 11.306 1.00 76.69 376 ASP A C 1
ATOM 2894 O O . ASP A 1 376 ? -7.000 12.890 11.015 1.00 76.69 376 ASP A O 1
ATOM 2898 N N . GLN A 1 377 ? -9.011 13.903 11.108 1.00 75.06 377 GLN A N 1
ATOM 2899 C CA . GLN A 1 377 ? -9.736 12.791 10.502 1.00 75.06 377 GLN A CA 1
ATOM 2900 C C . GLN A 1 377 ? -9.325 12.630 9.037 1.00 75.06 377 GLN A C 1
ATOM 2902 O O . GLN A 1 377 ? -9.090 11.512 8.574 1.00 75.06 377 GLN A O 1
ATOM 2907 N N . VAL A 1 378 ? -9.163 13.742 8.314 1.00 80.81 378 VAL A N 1
ATOM 2908 C CA . VAL A 1 378 ? -8.624 13.752 6.953 1.00 80.81 378 VAL A CA 1
ATOM 2909 C C . VAL A 1 378 ? -7.188 13.233 6.945 1.00 80.81 378 VAL A C 1
ATOM 2911 O O . VAL A 1 378 ? -6.867 12.351 6.146 1.00 80.81 378 VAL A O 1
ATOM 2914 N N . LEU A 1 379 ? -6.322 13.709 7.843 1.00 81.38 379 LEU A N 1
ATOM 2915 C CA . LEU A 1 379 ? -4.935 13.229 7.910 1.00 81.38 379 LEU A CA 1
ATOM 2916 C C . LEU A 1 379 ? -4.828 11.756 8.271 1.00 81.38 379 LEU A C 1
ATOM 2918 O O . LEU A 1 379 ? -3.980 11.064 7.709 1.00 81.38 379 LEU A O 1
ATOM 2922 N N . ASP A 1 380 ? -5.650 11.274 9.197 1.00 78.25 380 ASP A N 1
ATOM 2923 C CA . ASP A 1 380 ? -5.681 9.870 9.576 1.00 78.25 380 ASP A CA 1
ATOM 2924 C C . ASP A 1 380 ? -6.157 8.985 8.426 1.00 78.25 380 ASP A C 1
ATOM 2926 O O . ASP A 1 380 ? -5.493 8.005 8.083 1.00 78.25 380 ASP A O 1
ATOM 2930 N N . ALA A 1 381 ? -7.224 9.390 7.737 1.00 77.94 381 ALA A N 1
ATOM 2931 C CA . ALA A 1 381 ? -7.717 8.680 6.567 1.00 77.94 381 ALA A CA 1
ATOM 2932 C C . ALA A 1 381 ? -6.653 8.610 5.454 1.00 77.94 381 ALA A C 1
ATOM 2934 O O . ALA A 1 381 ? -6.411 7.539 4.891 1.00 77.94 381 ALA A O 1
ATOM 2935 N N . TRP A 1 382 ? -5.944 9.713 5.184 1.00 83.81 382 TRP A N 1
ATOM 2936 C CA . TRP A 1 382 ? -4.836 9.728 4.222 1.00 83.81 382 TRP A CA 1
ATOM 2937 C C . TRP A 1 382 ? -3.616 8.934 4.695 1.00 83.81 382 TRP A C 1
ATOM 2939 O O . TRP A 1 382 ? -2.956 8.295 3.874 1.00 83.81 382 TRP A O 1
ATOM 2949 N N . ARG A 1 383 ? -3.321 8.909 6.000 1.00 83.56 383 ARG A N 1
ATOM 2950 C CA . ARG A 1 383 ? -2.260 8.071 6.579 1.00 83.56 383 ARG A CA 1
ATOM 2951 C C . ARG A 1 383 ? -2.570 6.591 6.396 1.00 83.56 383 ARG A C 1
ATOM 2953 O O . ARG A 1 383 ? -1.694 5.832 5.978 1.00 83.56 383 ARG A O 1
ATOM 2960 N N . ALA A 1 384 ? -3.811 6.189 6.659 1.00 77.38 384 ALA A N 1
ATOM 2961 C CA . ALA A 1 384 ? -4.279 4.825 6.456 1.00 77.38 384 ALA A CA 1
ATOM 2962 C C . ALA A 1 384 ? -4.212 4.422 4.973 1.00 77.38 384 ALA A C 1
ATOM 2964 O O . ALA A 1 384 ? -3.672 3.357 4.658 1.00 77.38 384 ALA A O 1
ATOM 2965 N N . ALA A 1 385 ? -4.681 5.297 4.076 1.00 82.12 385 ALA A N 1
ATOM 2966 C CA . ALA A 1 385 ? -4.649 5.098 2.628 1.00 82.12 385 ALA A CA 1
ATOM 2967 C C . ALA A 1 385 ? -3.216 4.976 2.088 1.00 82.12 385 ALA A C 1
ATOM 2969 O O . ALA A 1 385 ? -2.904 4.028 1.368 1.00 82.12 385 ALA A O 1
ATOM 2970 N N . TYR A 1 386 ? -2.321 5.886 2.482 1.00 86.19 386 TYR A N 1
ATOM 2971 C CA . TYR A 1 386 ? -0.905 5.815 2.126 1.00 86.19 386 TYR A CA 1
ATOM 2972 C C . TYR A 1 386 ? -0.263 4.520 2.628 1.00 86.19 386 TYR A C 1
ATOM 2974 O O . TYR A 1 386 ? 0.436 3.850 1.873 1.00 86.19 386 TYR A O 1
ATOM 2982 N N . GLY A 1 387 ? -0.512 4.144 3.886 1.00 84.12 387 GLY A N 1
ATOM 2983 C CA . GLY A 1 387 ? 0.057 2.933 4.474 1.00 84.12 387 GLY A CA 1
ATOM 2984 C C . GLY A 1 387 ? -0.392 1.651 3.769 1.00 84.12 387 GLY A C 1
ATOM 2985 O O . GLY A 1 387 ? 0.359 0.681 3.722 1.00 84.12 387 GLY A O 1
ATOM 2986 N N . GLU A 1 388 ? -1.599 1.629 3.206 1.00 82.62 388 GLU A N 1
ATOM 2987 C CA . GLU A 1 388 ? -2.064 0.517 2.378 1.00 82.62 388 GLU A CA 1
ATOM 2988 C C . GLU A 1 388 ? -1.368 0.482 1.010 1.00 82.62 388 GLU A C 1
ATOM 2990 O O . GLU A 1 388 ? -0.815 -0.557 0.647 1.00 82.62 388 GLU A O 1
ATOM 2995 N N . LEU A 1 389 ? -1.299 1.613 0.298 1.00 85.12 389 LEU A N 1
ATOM 2996 C CA . LEU A 1 389 ? -0.551 1.707 -0.962 1.00 85.12 389 LEU A CA 1
ATOM 2997 C C . LEU A 1 389 ? 0.921 1.307 -0.785 1.00 85.12 389 LEU A C 1
ATOM 2999 O O . LEU A 1 389 ? 1.457 0.532 -1.577 1.00 85.12 389 LEU A O 1
ATOM 3003 N N . ALA A 1 390 ? 1.559 1.807 0.275 1.00 87.56 390 ALA A N 1
ATOM 3004 C CA . ALA A 1 390 ? 2.924 1.454 0.642 1.00 87.56 390 ALA A CA 1
ATOM 3005 C C . ALA A 1 390 ? 3.070 -0.056 0.873 1.00 87.56 390 ALA A C 1
ATOM 3007 O O . ALA A 1 390 ? 4.038 -0.645 0.407 1.00 87.56 390 ALA A O 1
ATOM 3008 N N . GLY A 1 391 ? 2.093 -0.695 1.526 1.00 86.50 391 GLY A N 1
ATOM 3009 C CA . GLY A 1 391 ? 2.066 -2.146 1.716 1.00 86.50 391 GLY A CA 1
ATOM 3010 C C . GLY A 1 391 ? 2.117 -2.919 0.396 1.00 86.50 391 GLY A C 1
ATOM 3011 O O . GLY A 1 391 ? 2.971 -3.789 0.240 1.00 86.50 391 GLY A O 1
ATOM 3012 N N . TYR A 1 392 ? 1.281 -2.553 -0.584 1.00 86.12 392 TYR A N 1
ATOM 3013 C CA . TYR A 1 392 ? 1.291 -3.205 -1.902 1.00 86.12 392 TYR A CA 1
ATOM 3014 C C . TYR A 1 392 ? 2.647 -3.091 -2.606 1.00 86.12 392 TYR A C 1
ATOM 3016 O O . TYR A 1 392 ? 3.123 -4.068 -3.187 1.00 86.12 392 TYR A O 1
ATOM 3024 N N . PHE A 1 393 ? 3.278 -1.916 -2.550 1.00 88.81 393 PHE A N 1
ATOM 3025 C CA . PHE A 1 393 ? 4.596 -1.713 -3.144 1.00 88.81 393 PHE A CA 1
ATOM 3026 C C . PHE A 1 393 ? 5.697 -2.482 -2.414 1.00 88.81 393 PHE A C 1
ATOM 3028 O O . PHE A 1 393 ? 6.488 -3.160 -3.066 1.00 88.81 393 PHE A O 1
ATOM 3035 N N . ILE A 1 394 ? 5.714 -2.439 -1.079 1.00 91.38 394 ILE A N 1
ATOM 3036 C CA . ILE A 1 394 ? 6.688 -3.163 -0.253 1.00 91.38 394 ILE A CA 1
ATOM 3037 C C . ILE A 1 394 ? 6.627 -4.665 -0.538 1.00 91.38 394 ILE A C 1
ATOM 3039 O O . ILE A 1 394 ? 7.671 -5.296 -0.720 1.00 91.38 394 ILE A O 1
ATOM 3043 N N . ASP A 1 395 ? 5.425 -5.238 -0.612 1.00 89.12 395 ASP A N 1
ATOM 3044 C CA . ASP A 1 395 ? 5.243 -6.662 -0.897 1.00 89.12 395 ASP A CA 1
ATOM 3045 C C . ASP A 1 395 ? 5.722 -7.017 -2.311 1.00 89.12 395 ASP A C 1
ATOM 3047 O O . ASP A 1 395 ? 6.461 -7.991 -2.494 1.00 89.12 395 ASP A O 1
ATOM 3051 N N . PHE A 1 396 ? 5.360 -6.201 -3.306 1.00 91.81 396 PHE A N 1
ATOM 3052 C CA . PHE A 1 396 ? 5.771 -6.398 -4.696 1.00 91.81 396 PHE A CA 1
ATOM 3053 C C . PHE A 1 396 ? 7.297 -6.289 -4.869 1.00 91.81 396 PHE A C 1
ATOM 3055 O O . PHE A 1 396 ? 7.926 -7.156 -5.472 1.00 91.81 396 PHE A O 1
ATOM 3062 N N . GLU A 1 397 ? 7.920 -5.264 -4.291 1.00 94.31 397 GLU A N 1
ATOM 3063 C CA . GLU A 1 397 ? 9.369 -5.036 -4.334 1.00 94.31 397 GLU A CA 1
ATOM 3064 C C . GLU A 1 397 ? 10.144 -6.124 -3.590 1.00 94.31 397 GLU A C 1
ATOM 3066 O O . GLU A 1 397 ? 11.168 -6.606 -4.075 1.00 94.31 397 GLU A O 1
ATOM 3071 N N . SER A 1 398 ? 9.646 -6.555 -2.429 1.00 93.31 398 SER A N 1
ATOM 3072 C CA . SER A 1 398 ? 10.225 -7.661 -1.660 1.00 93.31 398 SER A CA 1
ATOM 3073 C C . SER A 1 398 ? 10.272 -8.951 -2.479 1.00 93.31 398 SER A C 1
ATOM 3075 O O . SER A 1 398 ? 11.278 -9.668 -2.454 1.00 93.31 398 SER A O 1
ATOM 3077 N N . GLU A 1 399 ? 9.218 -9.229 -3.248 1.00 93.56 399 GLU A N 1
ATOM 3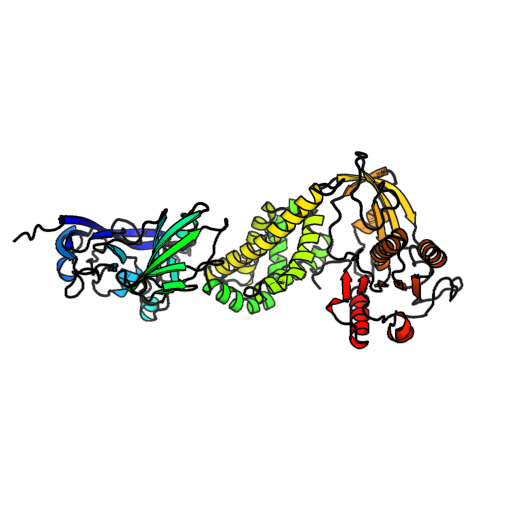078 C CA . GLU A 1 399 ? 9.188 -10.354 -4.178 1.00 93.56 399 GLU A CA 1
ATOM 3079 C C . GLU A 1 399 ? 10.207 -10.183 -5.312 1.00 93.56 399 GLU A C 1
ATOM 3081 O O . GLU A 1 399 ? 10.982 -11.106 -5.566 1.00 93.56 399 GLU A O 1
ATOM 3086 N N . LEU A 1 400 ? 10.292 -9.000 -5.934 1.00 94.94 400 LEU A N 1
ATOM 3087 C CA . LEU A 1 400 ? 11.295 -8.719 -6.968 1.00 94.94 400 LEU A CA 1
ATOM 3088 C C . LEU A 1 400 ? 12.727 -8.925 -6.464 1.00 94.94 400 LEU A C 1
ATOM 3090 O O . LEU A 1 400 ? 13.540 -9.547 -7.148 1.00 94.94 400 LEU A O 1
ATOM 3094 N N . TYR A 1 401 ? 13.046 -8.448 -5.259 1.00 95.06 401 TYR A N 1
ATOM 3095 C CA . TYR A 1 401 ? 14.365 -8.656 -4.666 1.00 95.06 401 TYR A CA 1
ATOM 3096 C C . TYR A 1 401 ? 14.649 -10.133 -4.397 1.00 95.06 401 TYR A C 1
ATOM 3098 O O . TYR A 1 401 ? 15.749 -10.603 -4.685 1.00 95.06 401 TYR A O 1
ATOM 3106 N N . ARG A 1 402 ? 13.660 -10.885 -3.902 1.00 94.31 402 ARG A N 1
ATOM 3107 C CA . ARG A 1 402 ? 13.806 -12.325 -3.660 1.00 94.31 402 ARG A CA 1
ATOM 3108 C C . ARG A 1 402 ? 14.043 -13.092 -4.959 1.00 94.31 402 ARG A C 1
ATOM 3110 O O . ARG A 1 402 ? 14.894 -13.976 -4.998 1.00 94.31 402 ARG A O 1
ATOM 3117 N N . GLN A 1 403 ? 13.325 -12.741 -6.026 1.00 92.56 403 GLN A N 1
ATOM 3118 C CA . GLN A 1 403 ? 13.517 -13.322 -7.357 1.00 92.56 403 GLN A CA 1
ATOM 3119 C C . GLN A 1 403 ? 14.892 -12.976 -7.931 1.00 92.56 403 GLN A C 1
ATOM 3121 O O . GLN A 1 403 ? 15.562 -13.844 -8.493 1.00 92.56 403 GLN A O 1
ATOM 3126 N N . ALA A 1 404 ? 15.344 -11.735 -7.747 1.00 92.12 404 ALA A N 1
ATOM 3127 C CA . ALA A 1 404 ? 16.668 -11.301 -8.166 1.00 92.12 404 ALA A CA 1
ATOM 3128 C C . ALA A 1 404 ? 17.781 -12.107 -7.474 1.00 92.12 404 ALA A C 1
ATOM 3130 O O . ALA A 1 404 ? 18.704 -12.558 -8.145 1.00 92.12 404 ALA A O 1
ATOM 3131 N N . GLU A 1 405 ? 17.670 -12.357 -6.167 1.00 91.81 405 GLU A N 1
ATOM 3132 C CA . GLU A 1 405 ? 18.626 -13.187 -5.415 1.00 91.81 405 GLU A CA 1
ATOM 3133 C C . GLU A 1 405 ? 18.540 -14.678 -5.772 1.00 91.81 405 GLU A C 1
ATOM 3135 O O . GLU A 1 405 ? 19.554 -15.374 -5.781 1.00 91.81 405 GLU A O 1
ATOM 3140 N N . ALA A 1 406 ? 17.341 -15.181 -6.080 1.00 92.50 406 ALA A N 1
ATOM 3141 C CA . ALA A 1 406 ? 17.134 -16.571 -6.485 1.00 92.50 406 ALA A CA 1
ATOM 3142 C C . ALA A 1 406 ? 17.600 -16.859 -7.924 1.00 92.50 406 ALA A C 1
ATOM 3144 O O . ALA A 1 406 ? 17.856 -18.014 -8.274 1.00 92.50 406 ALA A O 1
ATOM 3145 N N . THR A 1 407 ? 17.706 -15.829 -8.766 1.00 90.12 407 THR A N 1
ATOM 3146 C CA . THR A 1 407 ? 18.162 -15.963 -10.151 1.00 90.12 407 THR A CA 1
ATOM 3147 C C . THR A 1 407 ? 19.654 -16.311 -10.175 1.00 90.12 407 THR A C 1
ATOM 3149 O O . THR A 1 407 ? 20.454 -15.585 -9.583 1.00 90.12 407 THR A O 1
ATOM 3152 N N . PRO A 1 408 ? 20.087 -17.377 -10.876 1.00 89.94 408 PRO A N 1
ATOM 3153 C CA . PRO A 1 408 ? 21.507 -17.695 -11.007 1.00 89.94 408 PRO A CA 1
ATOM 3154 C C . PRO A 1 408 ? 22.314 -16.507 -11.549 1.00 89.94 408 PRO A C 1
ATOM 3156 O O . PRO A 1 408 ? 22.012 -15.986 -12.618 1.00 89.94 408 PRO A O 1
ATOM 3159 N N . GLY A 1 409 ? 23.338 -16.078 -10.806 1.00 89.88 409 GLY A N 1
ATOM 3160 C CA . GLY A 1 409 ? 24.147 -14.896 -11.139 1.00 89.88 409 GLY A CA 1
ATOM 3161 C C . GLY A 1 409 ? 23.525 -13.548 -10.746 1.00 89.88 409 GLY A C 1
ATOM 3162 O O . GLY A 1 409 ? 24.156 -12.512 -10.959 1.00 89.88 409 GLY A O 1
ATOM 3163 N N . GLY A 1 410 ? 22.319 -13.549 -10.173 1.00 91.69 410 GLY A N 1
ATOM 3164 C CA . GLY A 1 410 ? 21.621 -12.364 -9.685 1.00 91.69 410 GLY A CA 1
ATOM 3165 C C . GLY A 1 410 ? 22.098 -11.875 -8.313 1.00 91.69 410 GLY A C 1
ATOM 3166 O O . GLY A 1 410 ? 22.863 -12.547 -7.620 1.00 91.69 410 GLY A O 1
ATOM 3167 N N . TRP A 1 411 ? 21.697 -10.656 -7.944 1.00 93.75 411 TRP A N 1
ATOM 3168 C CA . TRP A 1 411 ? 22.084 -9.998 -6.689 1.00 93.75 411 TRP A CA 1
ATOM 3169 C C . TRP A 1 411 ? 21.002 -9.042 -6.176 1.00 93.75 411 TRP A C 1
ATOM 3171 O O . TRP A 1 411 ? 20.069 -8.687 -6.889 1.00 93.75 411 TRP A O 1
ATOM 3181 N N . LYS A 1 412 ? 21.156 -8.567 -4.939 1.00 91.06 412 LYS A N 1
ATOM 3182 C CA . LYS A 1 412 ? 20.342 -7.491 -4.365 1.00 91.06 412 LYS A CA 1
ATOM 3183 C C . LYS A 1 412 ? 21.185 -6.239 -4.148 1.00 91.06 412 LYS A C 1
ATOM 3185 O O . LYS A 1 412 ? 22.353 -6.327 -3.776 1.00 91.06 412 LYS A O 1
ATOM 3190 N N . GLY A 1 413 ? 20.585 -5.069 -4.361 1.00 90.44 413 GLY A N 1
ATOM 3191 C CA . GLY A 1 413 ? 21.275 -3.787 -4.242 1.00 90.44 413 GLY A CA 1
ATOM 3192 C C . GLY A 1 413 ? 22.255 -3.561 -5.393 1.00 90.44 413 GLY A C 1
ATOM 3193 O O . GLY A 1 413 ? 21.921 -3.797 -6.553 1.00 90.44 413 GLY A O 1
ATOM 3194 N N . TRP A 1 414 ? 23.459 -3.096 -5.072 1.00 93.69 414 TRP A N 1
ATOM 3195 C CA . TRP A 1 414 ? 24.457 -2.671 -6.052 1.00 93.69 414 TRP A CA 1
ATOM 3196 C C . TRP A 1 414 ? 25.589 -3.687 -6.178 1.00 93.69 414 TRP A C 1
ATOM 3198 O O . TRP A 1 414 ? 26.147 -4.136 -5.177 1.00 93.69 414 TRP A O 1
ATOM 3208 N N . ARG A 1 415 ? 25.973 -4.002 -7.416 1.00 95.25 415 ARG A N 1
ATOM 3209 C CA . ARG A 1 415 ? 27.155 -4.805 -7.741 1.00 95.25 415 ARG A CA 1
ATOM 3210 C C . ARG A 1 415 ? 28.126 -3.966 -8.560 1.00 95.25 415 ARG A C 1
ATOM 3212 O O . ARG A 1 415 ? 27.712 -3.156 -9.388 1.00 95.25 415 ARG A O 1
ATOM 3219 N N . LYS A 1 416 ? 29.423 -4.154 -8.323 1.00 97.25 416 LYS A N 1
ATOM 3220 C CA . LYS A 1 416 ? 30.483 -3.392 -8.989 1.00 97.25 416 LYS A CA 1
ATOM 3221 C C . LYS A 1 416 ? 30.803 -3.969 -10.367 1.00 97.25 416 LYS A C 1
ATOM 3223 O O . LYS A 1 416 ? 31.133 -5.149 -10.503 1.00 97.25 416 LYS A O 1
ATOM 3228 N N . PHE A 1 417 ? 30.775 -3.106 -11.373 1.00 96.56 417 PHE A N 1
ATOM 3229 C CA . PHE A 1 417 ? 31.159 -3.388 -12.752 1.00 96.56 417 PHE A CA 1
ATOM 3230 C C . PHE A 1 417 ? 32.255 -2.431 -13.195 1.00 96.56 417 PHE A C 1
ATOM 3232 O O . PHE A 1 417 ? 32.428 -1.369 -12.607 1.00 96.56 417 PHE A O 1
ATOM 3239 N N . PHE A 1 418 ? 32.958 -2.773 -14.269 1.00 96.00 418 PHE A N 1
ATOM 3240 C CA . PHE A 1 418 ? 33.818 -1.838 -14.984 1.00 96.00 418 PHE A CA 1
ATOM 3241 C C . PHE A 1 418 ? 33.444 -1.773 -16.466 1.00 96.00 418 PHE A C 1
ATOM 3243 O O . PHE A 1 418 ? 32.929 -2.738 -17.038 1.00 96.00 418 PHE A O 1
ATOM 3250 N N . ILE A 1 419 ? 33.722 -0.633 -17.102 1.00 96.38 419 ILE A N 1
ATOM 3251 C CA . ILE A 1 419 ? 33.534 -0.457 -18.547 1.00 96.38 419 ILE A CA 1
ATOM 3252 C C . ILE A 1 419 ? 34.634 -1.234 -19.277 1.00 96.38 419 ILE A C 1
ATOM 3254 O O . ILE A 1 419 ? 35.774 -0.779 -19.336 1.00 96.38 419 ILE A O 1
ATOM 3258 N N . SER A 1 420 ? 34.311 -2.388 -19.855 1.00 94.88 420 SER A N 1
ATOM 3259 C CA . SER A 1 420 ? 35.268 -3.222 -20.593 1.00 94.88 420 SER A CA 1
ATOM 3260 C C . SER A 1 420 ? 35.445 -2.781 -22.048 1.00 94.88 420 SER A C 1
ATOM 3262 O O . SER A 1 420 ? 36.520 -2.959 -22.622 1.00 94.88 420 SER A O 1
ATOM 3264 N N . LYS A 1 421 ? 34.422 -2.158 -22.647 1.00 94.50 421 LYS A N 1
ATOM 3265 C CA . LYS A 1 421 ? 34.461 -1.653 -24.028 1.00 94.50 421 LYS A CA 1
ATOM 3266 C C . LYS A 1 421 ? 33.506 -0.473 -24.231 1.00 94.50 421 LYS A C 1
ATOM 3268 O O . LYS A 1 421 ? 32.445 -0.406 -23.612 1.00 94.50 421 LYS A O 1
ATOM 3273 N N . LYS A 1 422 ? 33.880 0.426 -25.147 1.00 93.94 422 LYS A N 1
ATOM 3274 C CA . LYS A 1 422 ? 33.046 1.515 -25.675 1.00 93.94 422 LYS A CA 1
ATOM 3275 C C . LYS A 1 422 ? 32.968 1.436 -27.198 1.00 93.94 422 LYS A C 1
ATOM 3277 O O . LYS A 1 422 ? 33.989 1.190 -27.839 1.00 93.94 422 LYS A O 1
ATOM 3282 N N . VAL A 1 423 ? 31.786 1.650 -27.771 1.00 93.25 423 VAL A N 1
ATOM 3283 C CA . VAL A 1 423 ? 31.561 1.676 -29.227 1.00 93.25 423 VAL A CA 1
ATOM 3284 C C . VAL A 1 423 ? 30.674 2.865 -29.577 1.00 93.25 423 VAL A C 1
ATOM 3286 O O . VAL A 1 423 ? 29.612 3.020 -28.985 1.00 93.25 423 VAL A O 1
ATOM 3289 N N . ASN A 1 424 ? 31.096 3.692 -30.533 1.00 93.25 424 ASN A N 1
ATOM 3290 C CA . ASN A 1 424 ? 30.249 4.759 -31.063 1.00 93.25 424 ASN A CA 1
ATOM 3291 C C . ASN A 1 424 ? 29.238 4.149 -32.041 1.00 93.25 424 ASN A C 1
ATOM 3293 O O . ASN A 1 424 ? 29.636 3.537 -33.029 1.00 93.25 424 ASN A O 1
ATOM 3297 N N . GLU A 1 425 ? 27.951 4.331 -31.768 1.00 92.44 425 GLU A N 1
ATOM 3298 C CA . GLU A 1 425 ? 26.829 3.838 -32.576 1.00 92.44 425 GLU A CA 1
ATOM 3299 C C . GLU A 1 425 ? 26.235 4.994 -33.402 1.00 92.44 425 GLU A C 1
ATOM 3301 O O . GLU A 1 425 ? 25.027 5.191 -33.443 1.00 92.44 425 GLU A O 1
ATOM 3306 N N . GLY A 1 426 ? 27.083 5.838 -33.990 1.00 88.50 426 GLY A N 1
ATOM 3307 C CA . GLY A 1 426 ? 26.686 7.093 -34.639 1.00 88.50 426 GLY A CA 1
ATOM 3308 C C . GLY A 1 426 ? 27.122 8.332 -33.854 1.00 88.50 426 GLY A C 1
ATOM 3309 O O . GLY A 1 426 ? 27.929 8.245 -32.927 1.00 88.50 426 GLY A O 1
ATOM 3310 N N . GLU A 1 427 ? 26.611 9.501 -34.240 1.00 90.50 427 GLU A N 1
ATOM 3311 C CA . GLU A 1 427 ? 27.079 10.787 -33.692 1.00 90.50 427 GLU A CA 1
ATOM 3312 C C . GLU A 1 427 ? 26.610 11.064 -32.255 1.00 90.50 427 GLU A C 1
ATOM 3314 O O . GLU A 1 427 ? 27.283 11.771 -31.504 1.00 90.50 427 GLU A O 1
ATOM 3319 N N . GLU A 1 428 ? 25.468 10.502 -31.851 1.00 90.69 428 GLU A N 1
ATOM 3320 C CA . GLU A 1 428 ? 24.823 10.833 -30.573 1.00 90.69 428 GLU A CA 1
ATOM 3321 C C . GLU A 1 428 ? 24.770 9.682 -29.566 1.00 90.69 428 GLU A C 1
ATOM 3323 O O . GLU A 1 428 ? 24.430 9.930 -28.410 1.00 90.69 428 GLU A O 1
ATOM 3328 N N . ILE A 1 429 ? 25.089 8.444 -29.959 1.00 93.12 429 ILE A N 1
ATOM 3329 C CA . ILE A 1 429 ? 24.904 7.250 -29.118 1.00 93.12 429 ILE A CA 1
ATOM 3330 C C . ILE A 1 429 ? 26.227 6.503 -28.933 1.00 93.12 429 ILE A C 1
ATOM 3332 O O . ILE A 1 429 ? 26.943 6.239 -29.897 1.00 93.12 429 ILE A O 1
ATOM 3336 N N . ILE A 1 430 ? 26.536 6.123 -27.689 1.00 94.00 430 ILE A N 1
ATOM 3337 C CA . ILE A 1 430 ? 27.662 5.239 -27.352 1.00 94.00 430 ILE A CA 1
ATOM 3338 C C . ILE A 1 430 ? 27.135 3.989 -26.640 1.00 94.00 430 ILE A C 1
ATOM 3340 O O . ILE A 1 430 ? 26.399 4.091 -25.657 1.00 94.00 430 ILE A O 1
ATOM 3344 N N . SER A 1 431 ? 27.548 2.812 -27.110 1.00 93.50 431 SER A N 1
ATOM 3345 C CA . SER A 1 431 ? 27.379 1.528 -26.424 1.00 93.50 431 SER A CA 1
ATOM 3346 C C . SER A 1 431 ? 28.511 1.300 -25.420 1.00 93.50 431 SER A C 1
ATOM 3348 O O . SER A 1 431 ? 29.692 1.373 -25.770 1.00 93.50 431 SER A O 1
ATOM 3350 N N . PHE A 1 432 ? 28.153 0.959 -24.185 1.00 93.81 432 PHE A N 1
ATOM 3351 C CA . PHE A 1 432 ? 29.048 0.621 -23.083 1.00 93.81 432 PHE A CA 1
ATOM 3352 C C . PHE A 1 432 ? 28.844 -0.837 -22.700 1.00 93.81 432 PHE A C 1
ATOM 3354 O O . PHE A 1 432 ? 27.714 -1.280 -22.503 1.00 93.81 432 PHE A O 1
ATOM 3361 N N . TYR A 1 433 ? 29.949 -1.558 -22.572 1.00 93.12 433 TYR A N 1
ATOM 3362 C CA . TYR A 1 433 ? 29.973 -2.963 -22.194 1.00 93.12 433 TYR A CA 1
ATOM 3363 C C . TYR A 1 433 ? 30.471 -3.039 -20.754 1.00 93.12 433 TYR A C 1
ATOM 3365 O O . TYR A 1 433 ? 31.554 -2.537 -20.448 1.00 93.12 433 TYR A O 1
ATOM 3373 N N . LEU A 1 434 ? 29.653 -3.601 -19.872 1.00 93.94 434 LEU A N 1
ATOM 3374 C CA . LEU A 1 434 ? 29.855 -3.617 -18.429 1.00 93.94 434 LEU A CA 1
ATOM 3375 C C . LEU A 1 434 ? 30.156 -5.043 -17.983 1.00 93.94 434 LEU A C 1
ATOM 3377 O O . LEU A 1 434 ? 29.300 -5.917 -18.097 1.00 93.94 434 LEU A O 1
ATOM 3381 N N . THR A 1 435 ? 31.346 -5.271 -17.435 1.00 94.12 435 THR A N 1
ATOM 3382 C CA . THR A 1 435 ? 31.779 -6.586 -16.935 1.00 94.12 435 THR A CA 1
ATOM 3383 C C . THR A 1 435 ? 31.890 -6.549 -15.407 1.00 94.12 435 THR A C 1
ATOM 3385 O O . THR A 1 435 ? 32.412 -5.564 -14.875 1.00 94.12 435 THR A O 1
ATOM 3388 N N . PRO A 1 436 ? 31.402 -7.569 -14.675 1.00 95.06 436 PRO A N 1
ATOM 3389 C CA . PRO A 1 436 ? 31.442 -7.564 -13.216 1.00 95.06 436 PRO A CA 1
ATOM 3390 C C . PRO A 1 436 ? 32.884 -7.697 -12.711 1.00 95.06 436 PRO A C 1
ATOM 3392 O O . PRO A 1 436 ? 33.658 -8.519 -13.207 1.00 95.06 436 PRO A O 1
ATOM 3395 N N . ILE A 1 437 ? 33.256 -6.903 -11.703 1.00 96.19 437 ILE A N 1
ATOM 3396 C CA . ILE A 1 437 ? 34.626 -6.902 -11.153 1.00 96.19 437 ILE A CA 1
ATOM 3397 C C . ILE A 1 437 ? 34.948 -8.234 -10.463 1.00 96.19 437 ILE A C 1
ATOM 3399 O O . ILE A 1 437 ? 36.062 -8.749 -10.568 1.00 96.19 437 ILE A O 1
ATOM 3403 N N . ASP A 1 438 ? 33.958 -8.808 -9.782 1.00 93.50 438 ASP A N 1
ATOM 3404 C CA . ASP A 1 438 ? 34.073 -10.067 -9.038 1.00 93.50 438 ASP A CA 1
ATOM 3405 C C . ASP A 1 438 ? 34.165 -11.318 -9.937 1.00 93.50 438 ASP A C 1
ATOM 3407 O O . ASP A 1 438 ? 34.431 -12.410 -9.437 1.00 93.50 438 ASP A O 1
ATOM 3411 N N . LYS A 1 439 ? 33.973 -11.164 -11.259 1.00 89.56 439 LYS A N 1
ATOM 3412 C CA . LYS A 1 439 ? 33.964 -12.238 -12.268 1.00 89.56 439 LYS A CA 1
ATOM 3413 C C . LYS A 1 439 ? 32.923 -13.339 -12.026 1.00 89.56 439 LYS A C 1
ATOM 3415 O O . LYS A 1 439 ? 32.998 -14.387 -12.668 1.00 89.56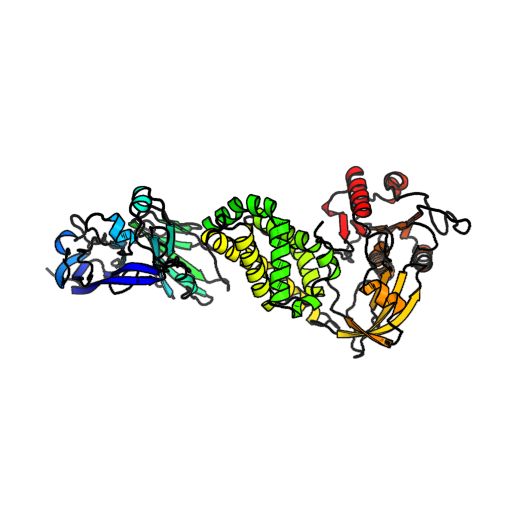 439 LYS A O 1
ATOM 3420 N N . ALA A 1 440 ? 31.971 -13.139 -11.118 1.00 87.69 440 ALA A N 1
ATOM 3421 C CA . ALA A 1 440 ? 30.882 -14.085 -10.934 1.00 87.69 440 ALA A CA 1
ATOM 3422 C C . ALA A 1 440 ? 29.911 -14.010 -12.122 1.00 87.69 440 ALA A C 1
ATOM 3424 O O . ALA A 1 440 ? 29.811 -12.984 -12.801 1.00 87.69 440 ALA A O 1
ATOM 3425 N N . ALA A 1 441 ? 29.192 -15.105 -12.370 1.00 88.06 441 ALA A N 1
ATOM 3426 C CA . ALA A 1 441 ? 28.254 -15.195 -13.483 1.00 88.06 441 ALA A CA 1
ATOM 3427 C C . ALA A 1 441 ? 27.198 -14.077 -13.429 1.00 88.06 441 ALA A C 1
ATOM 3429 O O . ALA A 1 441 ? 26.827 -13.594 -12.353 1.00 88.06 441 ALA A O 1
ATOM 3430 N N . LEU A 1 442 ? 26.732 -13.668 -14.605 1.00 88.44 442 LEU A N 1
ATOM 3431 C CA . LEU A 1 442 ? 25.604 -12.759 -14.765 1.00 88.44 442 LEU A CA 1
ATOM 3432 C C . LEU A 1 442 ? 24.315 -13.556 -15.005 1.00 88.44 442 LEU A C 1
ATOM 3434 O O .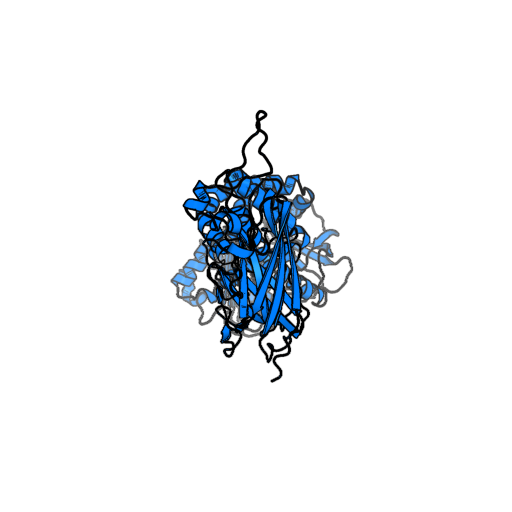 LEU A 1 442 ? 24.387 -14.678 -15.518 1.00 88.44 442 LEU A O 1
ATOM 3438 N N . PRO A 1 443 ? 23.143 -12.992 -14.666 1.00 85.75 443 PRO A N 1
ATOM 3439 C CA . PRO A 1 443 ? 21.870 -13.609 -15.001 1.00 85.75 443 PRO A CA 1
ATOM 3440 C C . PRO A 1 443 ? 21.706 -13.723 -16.519 1.00 85.75 443 PRO A C 1
ATOM 3442 O O . PRO A 1 443 ? 22.134 -12.851 -17.283 1.00 85.75 443 PRO A O 1
ATOM 3445 N N . ALA A 1 444 ? 21.056 -14.799 -16.959 1.00 76.50 444 ALA A N 1
ATOM 3446 C CA . ALA A 1 444 ? 20.658 -14.953 -18.350 1.00 76.50 444 ALA A CA 1
ATOM 3447 C C . ALA A 1 444 ? 19.506 -13.982 -18.653 1.00 76.50 444 ALA A C 1
ATOM 3449 O O . ALA A 1 444 ? 18.388 -14.174 -18.182 1.00 76.50 444 ALA A O 1
ATOM 3450 N N . LEU A 1 445 ? 19.796 -12.932 -19.422 1.00 72.75 445 LEU A N 1
ATOM 3451 C CA . LEU A 1 445 ? 18.834 -11.919 -19.862 1.00 72.75 445 LEU A CA 1
ATOM 3452 C C . LEU A 1 445 ? 18.766 -11.871 -21.392 1.00 72.75 445 LEU A C 1
ATOM 3454 O O . LEU A 1 445 ? 19.668 -12.359 -22.079 1.00 72.75 445 LEU A O 1
ATOM 3458 N N . SER A 1 446 ? 17.703 -11.261 -21.925 1.00 57.03 446 SER A N 1
ATOM 3459 C CA . SER A 1 446 ? 17.563 -10.987 -23.357 1.00 57.03 446 SER A CA 1
ATOM 3460 C C . SER A 1 446 ? 18.749 -10.144 -23.854 1.00 57.03 446 SER A C 1
ATOM 3462 O O . SER A 1 446 ? 19.019 -9.074 -23.312 1.00 57.03 446 SER A O 1
ATOM 3464 N N . ASP A 1 447 ? 19.450 -10.614 -24.891 1.00 60.22 447 ASP A N 1
ATOM 3465 C CA . ASP A 1 447 ? 20.683 -10.017 -25.453 1.00 60.22 447 ASP A CA 1
ATOM 3466 C C . ASP A 1 447 ? 21.959 -10.141 -24.598 1.00 60.22 447 ASP A C 1
ATOM 3468 O O . ASP A 1 447 ? 22.703 -9.185 -24.387 1.00 60.22 447 ASP A O 1
ATOM 3472 N N . MET A 1 448 ? 22.246 -11.365 -24.151 1.00 63.47 448 MET A N 1
ATOM 3473 C CA . MET A 1 448 ? 23.525 -11.750 -23.542 1.00 63.47 448 MET A CA 1
ATOM 3474 C C . MET A 1 448 ? 24.264 -12.742 -24.458 1.00 63.47 448 MET A C 1
ATOM 3476 O O . MET A 1 448 ? 24.115 -13.951 -24.286 1.00 63.47 448 MET A O 1
ATOM 3480 N N . PRO A 1 449 ? 25.069 -12.289 -25.441 1.00 51.25 449 PRO A N 1
ATOM 3481 C CA . PRO A 1 449 ? 25.694 -13.176 -26.431 1.00 51.25 449 PRO A CA 1
ATOM 3482 C C . PRO A 1 449 ? 26.660 -14.227 -25.850 1.00 51.25 449 PRO A C 1
ATOM 3484 O O . PRO A 1 449 ? 26.992 -15.180 -26.549 1.00 51.25 449 PRO A O 1
ATOM 3487 N N . ASN A 1 450 ? 27.122 -14.074 -24.604 1.00 59.62 450 ASN A N 1
ATOM 3488 C CA . ASN A 1 450 ? 28.047 -15.010 -23.949 1.00 59.62 450 ASN A CA 1
ATOM 3489 C C . ASN A 1 450 ? 27.977 -15.032 -22.405 1.00 59.62 450 ASN A C 1
ATOM 3491 O O . ASN A 1 450 ? 28.762 -15.734 -21.774 1.00 59.62 450 ASN A O 1
ATOM 3495 N N . GLY A 1 451 ? 27.069 -14.269 -21.787 1.00 69.75 451 GLY A N 1
ATOM 3496 C CA . GLY A 1 451 ? 26.962 -14.181 -20.325 1.00 69.75 451 GLY A CA 1
ATOM 3497 C C . GLY A 1 451 ? 28.066 -13.369 -19.626 1.00 69.75 451 GLY A C 1
ATOM 3498 O O . GLY A 1 451 ? 28.127 -13.386 -18.399 1.00 69.75 451 GLY A O 1
ATOM 3499 N N . GLU A 1 452 ? 28.936 -12.669 -20.365 1.00 78.62 452 GLU A N 1
ATOM 3500 C CA . GLU A 1 452 ? 30.141 -12.031 -19.800 1.00 78.62 452 GLU A CA 1
ATOM 3501 C C . GLU A 1 452 ? 29.983 -10.538 -19.472 1.00 78.62 452 GLU A C 1
ATOM 3503 O O . GLU A 1 452 ? 30.742 -9.995 -18.663 1.00 78.62 452 GLU A O 1
ATOM 3508 N N . TYR A 1 453 ? 29.041 -9.844 -20.112 1.00 87.25 453 TYR A N 1
ATOM 3509 C CA . TYR A 1 453 ? 28.844 -8.407 -19.930 1.00 87.25 453 TYR A CA 1
ATOM 3510 C C . TYR A 1 453 ? 27.396 -7.988 -20.164 1.00 87.25 453 TYR A C 1
ATOM 3512 O O . TYR A 1 453 ? 26.704 -8.593 -20.974 1.00 87.25 453 TYR A O 1
ATOM 3520 N N . PHE A 1 454 ? 26.981 -6.882 -19.549 1.00 89.44 454 PHE A N 1
ATOM 3521 C CA . PHE A 1 454 ? 25.795 -6.139 -19.978 1.00 89.44 454 PHE A CA 1
ATOM 3522 C C . PHE A 1 454 ? 26.156 -5.076 -21.010 1.00 89.44 454 PHE A C 1
ATOM 3524 O O . PHE A 1 454 ? 27.220 -4.463 -20.924 1.00 89.44 454 PHE A O 1
ATOM 3531 N N . GLN A 1 455 ? 25.259 -4.818 -21.961 1.00 89.69 455 GLN A N 1
ATOM 3532 C CA . GLN A 1 455 ? 25.372 -3.694 -22.887 1.00 89.69 455 GLN A CA 1
ATOM 3533 C C . GLN A 1 455 ? 24.312 -2.641 -22.551 1.00 89.69 455 GLN A C 1
ATOM 3535 O O . GLN A 1 455 ? 23.119 -2.925 -22.583 1.00 89.69 455 GLN A O 1
ATOM 3540 N N . ILE A 1 456 ? 24.741 -1.403 -22.304 1.00 91.50 456 ILE A N 1
ATOM 3541 C CA . ILE A 1 456 ? 23.850 -0.235 -22.287 1.00 91.50 456 ILE A CA 1
ATOM 3542 C C . ILE A 1 456 ? 24.232 0.696 -23.431 1.00 91.50 456 ILE A C 1
ATOM 3544 O O . ILE A 1 456 ? 25.413 0.869 -23.718 1.00 91.50 456 ILE A O 1
ATOM 3548 N N . SER A 1 457 ? 23.250 1.302 -24.094 1.00 91.62 457 SER A N 1
ATOM 3549 C CA . SER A 1 457 ? 23.513 2.271 -25.164 1.00 91.62 457 SER A CA 1
ATOM 3550 C C . SER A 1 457 ? 22.885 3.598 -24.794 1.00 91.62 457 SER A C 1
ATOM 3552 O O . SER A 1 457 ? 21.681 3.686 -24.563 1.00 91.62 457 SER A O 1
ATOM 3554 N N . VAL A 1 458 ? 23.726 4.615 -24.673 1.00 92.06 458 VAL A N 1
ATOM 3555 C CA . VAL A 1 458 ? 23.365 5.892 -24.065 1.00 92.06 458 VAL A CA 1
ATOM 3556 C C . VAL A 1 458 ? 23.400 6.951 -25.144 1.00 92.06 458 VAL A C 1
ATOM 3558 O O . VAL A 1 458 ? 24.395 7.078 -25.853 1.00 92.06 458 VAL A O 1
ATOM 3561 N N . LYS A 1 459 ? 22.303 7.697 -25.271 1.00 92.12 459 LYS A N 1
ATOM 3562 C CA . LYS A 1 459 ? 22.238 8.891 -26.108 1.00 92.12 459 LYS A CA 1
ATOM 3563 C C . LYS A 1 459 ? 22.719 10.100 -25.310 1.00 92.12 459 LYS A C 1
ATOM 3565 O O . LYS A 1 459 ? 22.298 10.298 -24.167 1.00 92.12 459 LYS A O 1
ATOM 3570 N N . ARG A 1 460 ? 23.551 10.940 -25.923 1.00 90.44 460 ARG A N 1
ATOM 3571 C CA . ARG A 1 460 ? 23.937 12.236 -25.363 1.00 90.44 460 ARG A CA 1
ATOM 3572 C C . ARG A 1 460 ? 22.731 13.175 -25.343 1.00 90.44 460 ARG A C 1
ATOM 3574 O O . ARG A 1 460 ? 22.127 13.444 -26.376 1.00 90.44 460 ARG A O 1
ATOM 3581 N N . GLU A 1 461 ? 22.426 13.723 -24.171 1.00 88.44 461 GLU A N 1
ATOM 3582 C CA . GLU A 1 461 ? 21.404 14.766 -24.023 1.00 88.44 461 GLU A CA 1
ATOM 3583 C C . GLU A 1 461 ? 22.098 16.123 -23.886 1.00 88.44 461 GLU A C 1
ATOM 3585 O O . GLU A 1 461 ? 22.459 16.552 -22.789 1.00 88.44 461 GLU A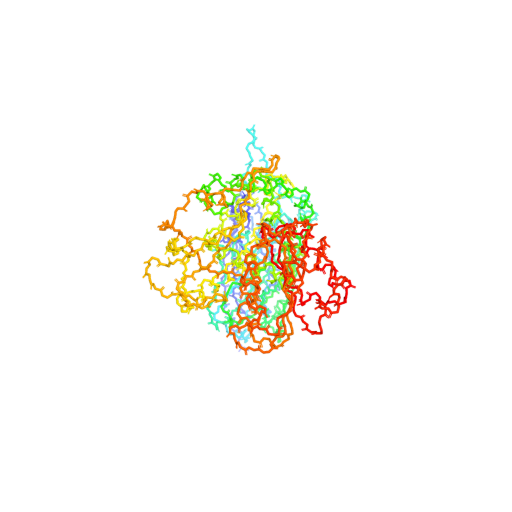 O 1
ATOM 3590 N N . SER A 1 462 ? 22.362 16.775 -25.017 1.00 85.12 462 SER A N 1
ATOM 3591 C CA . SER A 1 462 ? 22.970 18.110 -25.059 1.00 85.12 462 SER A CA 1
ATOM 3592 C C . SER A 1 462 ? 21.992 19.199 -24.605 1.00 85.12 462 SER A C 1
ATOM 3594 O O . SER A 1 462 ? 20.776 19.010 -24.621 1.00 85.12 462 SER A O 1
ATOM 3596 N N . ALA A 1 463 ? 22.523 20.359 -24.209 1.00 83.06 463 ALA A N 1
ATOM 3597 C CA . ALA A 1 463 ? 21.689 21.519 -23.906 1.00 83.06 463 ALA A CA 1
ATOM 3598 C C . ALA A 1 463 ? 20.899 21.954 -25.154 1.00 83.06 463 ALA A C 1
ATOM 3600 O O . ALA A 1 463 ? 21.453 22.030 -26.252 1.00 83.06 463 ALA A O 1
ATOM 3601 N N . LEU A 1 464 ? 19.611 22.249 -24.976 1.00 77.12 464 LEU A N 1
ATOM 3602 C CA . LEU A 1 464 ? 18.680 22.626 -26.042 1.00 77.12 464 LEU A CA 1
ATOM 3603 C C . LEU A 1 464 ? 17.951 23.908 -25.634 1.00 77.12 464 LEU A C 1
ATOM 3605 O O . LEU A 1 464 ? 16.978 23.876 -24.880 1.00 77.12 464 LEU A O 1
ATOM 3609 N N . GLY A 1 465 ? 18.441 25.051 -26.119 1.00 79.62 465 GLY A N 1
ATOM 3610 C CA . GLY A 1 465 ? 17.919 26.364 -25.733 1.00 79.62 465 GLY A CA 1
ATOM 3611 C C . GLY A 1 465 ? 17.987 26.566 -24.209 1.00 79.62 465 GLY A C 1
ATOM 3612 O O . GLY A 1 465 ? 19.084 26.488 -23.658 1.00 79.62 465 GLY A O 1
ATOM 3613 N N . PRO A 1 466 ? 16.856 26.808 -23.513 1.00 73.62 466 PRO A N 1
ATOM 3614 C CA . PRO A 1 466 ? 16.832 26.957 -22.056 1.00 73.62 466 PRO A CA 1
ATOM 3615 C C . PRO A 1 466 ? 16.936 25.624 -21.292 1.00 73.62 466 PRO A C 1
ATOM 3617 O O . PRO A 1 466 ? 17.129 25.642 -20.078 1.00 73.62 466 PRO A O 1
ATOM 3620 N N . LYS A 1 467 ? 16.800 24.468 -21.963 1.00 74.62 467 LYS A N 1
ATOM 3621 C CA . LYS A 1 467 ? 16.891 23.153 -21.316 1.00 74.62 467 LYS A CA 1
ATOM 3622 C C . LYS A 1 467 ? 18.364 22.800 -21.053 1.00 74.62 467 LYS A C 1
ATOM 3624 O O . LYS A 1 467 ? 19.137 22.727 -22.016 1.00 74.62 467 LYS A O 1
ATOM 3629 N N . PRO A 1 468 ? 18.771 22.558 -19.791 1.00 80.25 468 PRO A N 1
ATOM 3630 C CA . PRO A 1 468 ? 20.152 22.215 -19.467 1.00 80.25 468 PRO A CA 1
ATOM 3631 C C . PRO A 1 468 ? 20.540 20.842 -20.030 1.00 80.25 468 PRO A C 1
ATOM 3633 O O . PRO A 1 468 ? 19.690 19.979 -20.254 1.00 80.25 468 PRO A O 1
ATOM 3636 N N . ALA A 1 469 ? 21.841 20.632 -20.237 1.00 86.00 469 ALA A N 1
ATOM 3637 C CA . ALA A 1 469 ? 22.377 19.343 -20.667 1.00 86.00 469 ALA A CA 1
ATOM 3638 C C . ALA A 1 469 ? 22.136 18.249 -19.607 1.00 86.00 469 ALA A C 1
ATOM 3640 O O . ALA A 1 469 ? 22.210 18.498 -18.401 1.00 86.00 469 ALA A O 1
ATOM 3641 N N . GLY A 1 470 ? 21.894 17.016 -20.054 1.00 85.56 470 GLY A N 1
ATOM 3642 C CA . GLY A 1 470 ? 21.700 15.867 -19.172 1.00 85.56 470 GLY A CA 1
ATOM 3643 C C . GLY A 1 470 ? 22.972 15.523 -18.395 1.00 85.56 470 GLY A C 1
ATOM 3644 O O . GLY A 1 470 ? 24.032 15.317 -18.978 1.00 85.56 470 GLY A O 1
ATOM 3645 N N . ARG A 1 471 ? 22.892 15.420 -17.066 1.00 86.25 471 ARG A N 1
ATOM 3646 C CA . ARG A 1 471 ? 24.087 15.225 -16.227 1.00 86.25 471 ARG A CA 1
ATOM 3647 C C . ARG A 1 471 ? 24.795 13.891 -16.495 1.00 86.25 471 ARG A C 1
ATOM 3649 O O . ARG A 1 471 ? 25.992 13.873 -16.756 1.00 86.25 471 ARG A O 1
ATOM 3656 N N . ILE A 1 472 ? 24.058 12.780 -16.436 1.00 89.69 472 ILE A N 1
ATOM 3657 C CA . ILE A 1 472 ? 24.646 11.431 -16.490 1.00 89.69 472 ILE A CA 1
ATOM 3658 C C . ILE A 1 472 ? 25.061 11.037 -17.912 1.00 89.69 472 ILE A C 1
ATOM 3660 O O . ILE A 1 472 ? 26.150 10.498 -18.097 1.00 89.69 472 ILE A O 1
ATOM 3664 N N . SER A 1 473 ? 24.249 11.349 -18.927 1.00 91.12 473 SER A N 1
ATOM 3665 C CA . SER A 1 473 ? 24.578 11.014 -20.318 1.00 91.12 473 SER A CA 1
ATOM 3666 C C . SER A 1 473 ? 25.846 11.726 -20.799 1.00 91.12 473 SER A C 1
ATOM 3668 O O . SER A 1 473 ? 26.712 11.084 -21.387 1.00 91.12 473 SER A O 1
ATOM 3670 N N . ASN A 1 474 ? 26.032 13.014 -20.486 1.00 90.94 474 ASN A N 1
ATOM 3671 C CA . ASN A 1 474 ? 27.261 13.723 -20.861 1.00 90.94 474 ASN A CA 1
ATOM 3672 C C . ASN A 1 474 ? 28.489 13.205 -20.086 1.00 90.94 474 ASN A C 1
ATOM 3674 O O . ASN A 1 474 ? 29.535 12.998 -20.697 1.00 90.94 474 ASN A O 1
ATOM 3678 N N . VAL A 1 475 ? 28.360 12.878 -18.790 1.00 91.19 475 VAL A N 1
ATOM 3679 C CA . VAL A 1 475 ? 29.452 12.251 -18.010 1.00 91.19 475 VAL A CA 1
ATOM 3680 C C . VAL A 1 475 ? 29.870 10.900 -18.599 1.00 91.19 475 VAL A C 1
ATOM 3682 O O . VAL A 1 475 ? 31.063 10.624 -18.713 1.00 91.19 475 VAL A O 1
ATOM 3685 N N . LEU A 1 476 ? 28.920 10.066 -19.026 1.00 90.62 476 LEU A N 1
ATOM 3686 C CA . LEU A 1 476 ? 29.227 8.780 -19.663 1.00 90.62 476 LEU A CA 1
ATOM 3687 C C . LEU A 1 476 ? 29.961 8.956 -20.999 1.00 90.62 476 LEU A C 1
ATOM 3689 O O . LEU A 1 476 ? 30.901 8.205 -21.292 1.00 90.62 476 LEU A O 1
ATOM 3693 N N . HIS A 1 477 ? 29.571 9.958 -21.789 1.00 90.81 477 HIS A N 1
ATOM 3694 C CA . HIS A 1 477 ? 30.202 10.248 -23.074 1.00 90.81 477 HIS A CA 1
ATOM 3695 C C . HIS A 1 477 ? 31.606 10.848 -22.932 1.00 90.81 477 HIS A C 1
ATOM 3697 O O . HIS A 1 477 ? 32.509 10.424 -23.648 1.00 90.81 477 HIS A O 1
ATOM 3703 N N . GLU A 1 478 ? 31.796 11.819 -22.038 1.00 84.81 478 GLU A N 1
ATOM 3704 C CA . GLU A 1 478 ? 33.011 12.648 -21.992 1.00 84.81 478 GLU A CA 1
ATOM 3705 C C . GLU A 1 478 ? 33.960 12.284 -20.843 1.00 84.81 478 GLU A C 1
ATOM 3707 O O . GLU A 1 478 ? 35.170 12.446 -20.971 1.00 84.81 478 GLU A O 1
ATOM 3712 N N . GLY A 1 479 ? 33.430 11.786 -19.723 1.00 72.06 479 GLY A N 1
ATOM 3713 C CA . GLY A 1 479 ? 34.154 11.718 -18.449 1.00 72.06 479 GLY A CA 1
ATOM 3714 C C . GLY A 1 479 ? 34.612 10.332 -17.994 1.00 72.06 479 GLY A C 1
ATOM 3715 O O . GLY A 1 479 ? 35.473 10.248 -17.122 1.00 72.06 479 GLY A O 1
ATOM 3716 N N . LEU A 1 480 ? 34.071 9.241 -18.546 1.00 85.62 480 LEU A N 1
ATOM 3717 C CA . LEU A 1 480 ? 34.354 7.883 -18.053 1.00 85.62 480 LEU A CA 1
ATOM 3718 C C . LEU A 1 480 ? 35.219 7.080 -19.039 1.00 85.62 480 LEU A C 1
ATOM 3720 O O . LEU A 1 480 ? 34.733 6.744 -20.114 1.00 85.62 480 LEU A O 1
ATOM 3724 N N . PRO A 1 481 ? 36.484 6.744 -18.743 1.00 91.88 481 PRO A N 1
ATOM 3725 C CA . PRO A 1 481 ? 37.302 5.908 -19.626 1.00 91.88 481 PRO A CA 1
ATOM 3726 C C . PRO A 1 481 ? 36.919 4.416 -19.555 1.00 91.88 481 PRO A C 1
ATOM 3728 O O . PRO A 1 481 ? 36.209 3.975 -18.652 1.00 91.88 481 PRO A O 1
ATOM 3731 N N . VAL A 1 482 ? 37.422 3.615 -20.503 1.00 95.31 482 VAL A N 1
ATOM 3732 C CA . VAL A 1 482 ? 37.466 2.146 -20.346 1.00 95.31 482 VAL A CA 1
ATOM 3733 C C . VAL A 1 482 ? 38.256 1.820 -19.073 1.00 95.31 482 VAL A C 1
ATOM 3735 O O . VAL A 1 482 ? 39.285 2.440 -18.809 1.00 95.31 482 VAL A O 1
ATOM 3738 N N . GLY A 1 483 ? 37.759 0.871 -18.281 1.00 95.19 483 GLY A N 1
ATOM 3739 C CA . GLY A 1 483 ? 38.274 0.522 -16.957 1.00 95.19 483 GLY A CA 1
ATOM 3740 C C . GLY A 1 483 ? 37.627 1.285 -15.797 1.00 95.19 483 GLY A C 1
ATOM 3741 O O . GLY A 1 483 ? 37.867 0.922 -14.652 1.00 95.19 483 GLY A O 1
ATOM 3742 N N . ALA A 1 484 ? 36.797 2.303 -16.056 1.00 95.25 484 ALA A N 1
ATOM 3743 C CA . ALA A 1 484 ? 36.082 2.998 -14.988 1.00 95.25 484 ALA A CA 1
ATOM 3744 C C . ALA A 1 484 ? 35.032 2.093 -14.328 1.00 95.25 484 ALA A C 1
ATOM 3746 O O . ALA A 1 484 ? 34.331 1.352 -15.022 1.00 95.25 484 ALA A O 1
ATOM 3747 N N . GLU A 1 485 ? 34.923 2.186 -13.002 1.00 95.62 485 GLU A N 1
ATOM 3748 C CA . GLU A 1 485 ? 33.998 1.389 -12.198 1.00 95.62 485 GLU A CA 1
ATOM 3749 C C . GLU A 1 485 ? 32.623 2.052 -12.063 1.00 95.62 485 GLU A C 1
ATOM 3751 O O . GLU A 1 485 ? 32.513 3.276 -11.975 1.00 95.62 485 GLU A O 1
ATOM 3756 N N . LEU A 1 486 ? 31.576 1.231 -12.023 1.00 94.44 486 LEU A N 1
ATOM 3757 C CA . LEU A 1 486 ? 30.180 1.633 -11.896 1.00 94.44 486 LEU A CA 1
ATOM 3758 C C . LEU A 1 486 ? 29.452 0.691 -10.933 1.00 94.44 486 LEU A C 1
ATOM 3760 O O . LEU A 1 486 ? 29.693 -0.517 -10.930 1.00 94.44 486 LEU A O 1
ATOM 3764 N N . ASP A 1 487 ? 28.534 1.246 -10.149 1.00 94.44 487 ASP A N 1
ATOM 3765 C CA . ASP A 1 487 ? 27.557 0.473 -9.386 1.00 94.44 487 ASP A CA 1
ATOM 3766 C C . ASP A 1 487 ? 26.341 0.191 -10.267 1.00 94.44 487 ASP A C 1
ATOM 3768 O O . ASP A 1 487 ? 25.747 1.107 -10.836 1.00 94.44 487 ASP A O 1
ATOM 3772 N N . VAL A 1 488 ? 25.986 -1.085 -10.397 1.00 93.56 488 VAL A N 1
ATOM 3773 C CA . VAL A 1 488 ? 24.888 -1.548 -11.249 1.00 93.56 488 VAL A CA 1
ATOM 3774 C C . VAL A 1 488 ? 23.928 -2.370 -10.396 1.00 93.56 488 VAL A C 1
ATOM 3776 O O . VAL A 1 488 ? 24.332 -3.321 -9.719 1.00 93.56 488 VAL A O 1
ATOM 3779 N N . SER A 1 489 ? 22.657 -1.979 -10.387 1.00 93.69 489 SER A N 1
ATOM 3780 C CA . SER A 1 489 ? 21.590 -2.770 -9.779 1.00 93.69 489 SER A CA 1
ATOM 3781 C C . SER A 1 489 ? 21.190 -3.931 -10.688 1.00 93.69 489 SER A C 1
ATOM 3783 O O . SER A 1 489 ? 21.583 -3.990 -11.857 1.00 93.69 489 SER A O 1
ATOM 3785 N N . MET A 1 490 ? 20.429 -4.888 -10.157 1.00 91.75 490 MET A N 1
ATOM 3786 C CA . MET A 1 490 ? 19.838 -5.916 -11.012 1.00 91.75 490 MET A CA 1
ATOM 3787 C C . MET A 1 490 ? 18.908 -5.283 -12.056 1.00 91.75 490 MET A C 1
ATOM 3789 O O . MET A 1 490 ? 18.209 -4.317 -11.743 1.00 91.75 490 MET A O 1
ATOM 3793 N N . PRO A 1 491 ? 18.868 -5.810 -13.291 1.00 89.94 491 PRO A N 1
ATOM 3794 C CA . PRO A 1 491 ? 17.885 -5.375 -14.274 1.00 89.94 491 PRO A CA 1
ATOM 3795 C C . PRO A 1 491 ? 16.463 -5.736 -13.829 1.00 89.94 491 PRO A C 1
ATOM 3797 O O . PRO A 1 491 ? 16.174 -6.893 -13.533 1.00 89.94 491 PRO A O 1
ATOM 3800 N N . PHE A 1 492 ? 15.579 -4.740 -13.812 1.00 91.25 492 PHE A N 1
ATOM 3801 C CA . PHE A 1 492 ? 14.152 -4.882 -13.522 1.00 91.25 492 PHE A CA 1
ATOM 3802 C C . PHE A 1 492 ? 13.338 -4.176 -14.610 1.00 91.25 492 PHE A C 1
ATOM 3804 O O . PHE A 1 492 ? 13.776 -3.156 -15.144 1.00 91.25 492 PHE A O 1
ATOM 3811 N N . GLY A 1 493 ? 12.151 -4.698 -14.907 1.00 89.88 493 GLY A N 1
ATOM 3812 C CA . GLY A 1 493 ? 11.193 -4.114 -15.843 1.00 89.88 493 GLY A CA 1
ATOM 3813 C C . GLY A 1 493 ? 10.070 -5.100 -16.157 1.00 89.88 493 GLY A C 1
ATOM 3814 O O . GLY A 1 493 ? 10.285 -6.310 -16.108 1.00 89.88 493 GLY A O 1
ATOM 3815 N N . ASP A 1 494 ? 8.889 -4.577 -16.478 1.00 88.38 494 ASP A N 1
ATOM 3816 C CA . ASP A 1 494 ? 7.718 -5.332 -16.944 1.00 88.38 494 ASP A CA 1
ATOM 3817 C C . ASP A 1 494 ? 7.591 -5.326 -18.480 1.00 88.38 494 ASP A C 1
ATOM 3819 O O . ASP A 1 494 ? 6.897 -6.164 -19.057 1.00 88.38 494 ASP A O 1
ATOM 3823 N N . PHE A 1 495 ? 8.313 -4.435 -19.166 1.00 92.00 495 PHE A N 1
ATOM 3824 C CA . PHE A 1 495 ? 8.416 -4.398 -20.622 1.00 92.00 495 PHE A CA 1
ATOM 3825 C C . PHE A 1 495 ? 9.371 -5.475 -21.157 1.00 92.00 495 PHE A C 1
ATOM 3827 O O . PHE A 1 495 ? 10.517 -5.216 -21.534 1.00 92.00 495 PHE A O 1
ATOM 3834 N N . VAL A 1 496 ? 8.887 -6.715 -21.182 1.00 90.50 496 VAL A N 1
ATOM 3835 C CA . VAL A 1 496 ? 9.652 -7.890 -21.613 1.00 90.50 496 VAL A CA 1
ATOM 3836 C C . VAL A 1 496 ? 8.979 -8.614 -22.775 1.00 90.50 496 VAL A C 1
ATOM 3838 O O . VAL A 1 496 ? 7.757 -8.624 -22.926 1.00 90.50 496 VAL A O 1
ATOM 3841 N N . LEU A 1 497 ? 9.797 -9.238 -23.620 1.00 91.31 497 LEU A N 1
ATOM 3842 C CA . LEU A 1 497 ? 9.310 -10.106 -24.683 1.00 91.31 497 LEU A CA 1
ATOM 3843 C C . LEU A 1 497 ? 8.797 -11.420 -24.082 1.00 91.31 497 LEU A C 1
ATOM 3845 O O . LEU A 1 497 ? 9.538 -12.092 -23.365 1.00 91.31 497 LEU A O 1
ATOM 3849 N N . ASP A 1 498 ? 7.589 -11.846 -24.455 1.00 90.94 498 ASP A N 1
ATOM 3850 C CA . ASP A 1 498 ? 7.180 -13.232 -24.218 1.00 90.94 498 ASP A CA 1
ATOM 3851 C C . ASP A 1 498 ? 7.952 -14.157 -25.168 1.00 90.94 498 ASP A C 1
ATOM 3853 O O . ASP A 1 498 ? 7.657 -14.243 -26.363 1.00 90.94 498 ASP A O 1
ATOM 3857 N N . VAL A 1 499 ? 8.968 -14.834 -24.637 1.00 88.94 499 VAL A N 1
ATOM 3858 C CA . VAL A 1 499 ? 9.839 -15.747 -25.390 1.00 88.94 499 VAL A CA 1
ATOM 3859 C C . VAL A 1 499 ? 9.156 -17.056 -25.792 1.00 88.94 499 VAL A C 1
ATOM 3861 O O . VAL A 1 499 ? 9.644 -17.730 -26.696 1.00 88.94 499 VAL A O 1
ATOM 3864 N N . ASN A 1 500 ? 8.037 -17.418 -25.157 1.00 89.44 500 ASN A N 1
ATOM 3865 C CA . ASN A 1 500 ? 7.307 -18.655 -25.444 1.00 89.44 500 ASN A CA 1
ATOM 3866 C C . ASN A 1 500 ? 6.217 -18.458 -26.507 1.00 89.44 500 ASN A C 1
ATOM 3868 O O . ASN A 1 500 ? 5.752 -19.432 -27.103 1.00 89.44 500 ASN A O 1
ATOM 3872 N N . ALA A 1 501 ? 5.808 -17.213 -26.758 1.00 90.88 501 ALA A N 1
ATOM 3873 C CA . ALA A 1 501 ? 4.811 -16.893 -27.766 1.00 90.88 501 ALA A CA 1
ATOM 3874 C C . ALA A 1 501 ? 5.297 -17.215 -29.190 1.00 90.88 501 ALA A C 1
ATOM 3876 O O . ALA A 1 501 ? 6.401 -16.855 -29.608 1.00 90.88 501 ALA A O 1
ATOM 3877 N N . THR A 1 502 ? 4.419 -17.844 -29.974 1.00 90.06 502 THR A N 1
ATOM 3878 C CA . THR A 1 502 ? 4.638 -18.131 -31.403 1.00 90.06 502 THR A CA 1
ATOM 3879 C C . THR A 1 502 ? 3.972 -17.109 -32.326 1.00 90.06 502 THR A C 1
ATOM 3881 O O . THR A 1 502 ? 4.156 -17.170 -33.543 1.00 90.06 502 THR A O 1
ATOM 3884 N N . THR A 1 503 ? 3.174 -16.194 -31.769 1.00 94.94 503 THR A N 1
ATOM 3885 C CA . THR A 1 503 ? 2.510 -15.103 -32.494 1.00 94.94 503 THR A CA 1
ATOM 3886 C C . THR A 1 503 ? 3.535 -14.166 -33.136 1.00 94.94 503 THR A C 1
ATOM 3888 O O . THR A 1 503 ? 4.651 -14.034 -32.626 1.00 94.94 503 THR A O 1
ATOM 3891 N N . PRO A 1 504 ? 3.215 -13.493 -34.255 1.00 96.94 504 PRO A N 1
ATOM 3892 C CA . PRO A 1 504 ? 4.110 -12.485 -34.811 1.00 96.94 504 PRO A CA 1
ATOM 3893 C C . PRO A 1 504 ? 4.393 -11.362 -33.807 1.00 96.94 504 PRO A C 1
ATOM 3895 O O . PRO A 1 504 ? 3.606 -11.108 -32.899 1.00 96.94 504 PRO A O 1
ATOM 3898 N N . VAL A 1 505 ? 5.511 -10.667 -33.982 1.00 97.25 505 VAL A N 1
ATOM 3899 C CA . VAL A 1 505 ? 5.869 -9.526 -33.134 1.00 97.25 505 VAL A CA 1
ATOM 3900 C C . VAL A 1 505 ? 6.316 -8.342 -33.976 1.00 97.25 505 VAL A C 1
ATOM 3902 O O . VAL A 1 505 ? 7.066 -8.491 -34.945 1.00 97.25 505 VAL A O 1
ATOM 3905 N N . VAL A 1 506 ? 5.835 -7.157 -33.614 1.00 98.31 506 VAL A N 1
ATOM 3906 C CA . VAL A 1 506 ? 6.150 -5.898 -34.288 1.00 98.31 506 VAL A CA 1
ATOM 3907 C C . VAL A 1 506 ? 6.873 -4.992 -33.300 1.00 98.31 506 VAL A C 1
ATOM 3909 O O . VAL A 1 506 ? 6.318 -4.581 -32.285 1.00 98.31 506 VAL A O 1
ATOM 3912 N N . LEU A 1 507 ? 8.136 -4.704 -33.596 1.00 98.19 507 LEU A N 1
ATOM 3913 C CA . LEU A 1 507 ? 9.036 -3.916 -32.762 1.00 98.19 507 LEU A CA 1
ATOM 3914 C C . LEU A 1 507 ? 9.133 -2.509 -33.351 1.00 98.19 507 LEU A C 1
ATOM 3916 O O . LEU A 1 507 ? 9.685 -2.338 -34.434 1.00 98.19 507 LEU A O 1
ATOM 3920 N N . ILE A 1 508 ? 8.581 -1.508 -32.670 1.00 98.38 508 ILE A N 1
ATOM 3921 C CA . ILE A 1 508 ? 8.455 -0.129 -33.152 1.00 98.38 508 ILE A CA 1
ATOM 3922 C C . ILE A 1 508 ? 9.322 0.787 -32.292 1.00 98.38 508 ILE A C 1
ATOM 3924 O O . ILE A 1 508 ? 9.114 0.917 -31.087 1.00 98.38 508 ILE A O 1
ATOM 3928 N N . SER A 1 509 ? 10.285 1.472 -32.906 1.00 97.44 509 SER A N 1
ATOM 3929 C CA . SER A 1 509 ? 11.196 2.356 -32.179 1.00 97.44 509 SER A CA 1
ATOM 3930 C C . SER A 1 509 ? 11.380 3.734 -32.798 1.00 97.44 509 SER A C 1
ATOM 3932 O O . SER A 1 509 ? 11.362 3.892 -34.016 1.00 97.44 509 SER A O 1
ATOM 3934 N N . GLY A 1 510 ? 11.608 4.728 -31.937 1.00 95.25 510 GLY A N 1
ATOM 3935 C CA . GLY A 1 510 ? 12.003 6.083 -32.320 1.00 95.25 510 GLY A CA 1
ATOM 3936 C C . GLY A 1 510 ? 13.333 6.487 -31.680 1.00 95.25 510 GLY A C 1
ATOM 3937 O O . GLY A 1 510 ? 13.438 6.533 -30.451 1.00 95.25 510 GLY A O 1
ATOM 3938 N N . GLY A 1 511 ? 14.347 6.806 -32.490 1.00 92.38 511 GLY A N 1
ATOM 3939 C CA . GLY A 1 511 ? 15.679 7.202 -32.013 1.00 92.38 511 GLY A CA 1
ATOM 3940 C C . GLY A 1 511 ? 16.292 6.164 -31.064 1.00 92.38 511 GLY A C 1
ATOM 3941 O O . GLY A 1 511 ? 16.282 4.974 -31.356 1.00 92.38 511 GLY A O 1
ATOM 3942 N N . VAL A 1 512 ? 16.768 6.581 -29.883 1.00 91.19 512 VAL A N 1
ATOM 3943 C CA . VAL A 1 512 ? 17.355 5.654 -28.886 1.00 91.19 512 VAL A CA 1
ATOM 3944 C C . VAL A 1 512 ? 16.367 4.589 -28.365 1.00 91.19 512 VAL A C 1
ATOM 3946 O O . VAL A 1 512 ? 16.795 3.595 -27.789 1.00 91.19 512 VAL A O 1
ATOM 3949 N N . GLY A 1 513 ? 15.065 4.731 -28.660 1.00 92.19 513 GLY A N 1
ATOM 3950 C CA . GLY A 1 513 ? 14.022 3.699 -28.540 1.00 92.19 513 GLY A CA 1
ATOM 3951 C C . GLY A 1 513 ? 14.393 2.321 -29.096 1.00 92.19 513 GLY A C 1
ATOM 3952 O O . GLY A 1 513 ? 13.794 1.320 -28.715 1.00 92.19 513 GLY A O 1
ATOM 3953 N N . LEU A 1 514 ? 15.370 2.251 -30.007 1.00 94.06 514 LEU A N 1
ATOM 3954 C CA . LEU A 1 514 ? 15.795 0.998 -30.627 1.00 94.06 514 LEU A CA 1
ATOM 3955 C C . LEU A 1 514 ? 16.456 0.010 -29.657 1.00 94.06 514 LEU A C 1
ATOM 3957 O O . LEU A 1 514 ? 16.527 -1.172 -29.970 1.00 94.06 514 LEU A O 1
ATOM 3961 N N . THR A 1 515 ? 16.977 0.464 -28.516 1.00 91.94 515 THR A N 1
ATOM 3962 C CA . THR A 1 515 ? 17.831 -0.362 -27.648 1.00 91.94 515 THR A CA 1
ATOM 3963 C C . THR A 1 515 ? 17.125 -1.602 -27.081 1.00 91.94 515 THR A C 1
ATOM 3965 O O . THR A 1 515 ? 17.654 -2.696 -27.294 1.00 91.94 515 THR A O 1
ATOM 3968 N N . PRO A 1 516 ? 15.923 -1.522 -26.465 1.00 92.12 516 PRO A N 1
ATOM 3969 C CA . PRO A 1 516 ? 15.192 -2.726 -26.072 1.00 92.12 516 PRO A CA 1
ATOM 3970 C C . PRO A 1 516 ? 14.748 -3.548 -27.288 1.00 92.12 516 PRO A C 1
ATOM 3972 O O . PRO A 1 516 ? 14.774 -4.774 -27.235 1.00 92.12 516 PRO A O 1
ATOM 3975 N N . MET A 1 517 ? 14.421 -2.905 -28.415 1.00 95.00 517 MET A N 1
ATOM 3976 C CA . MET A 1 517 ? 13.990 -3.608 -29.631 1.00 95.00 517 MET A CA 1
ATOM 3977 C C . MET A 1 517 ? 15.098 -4.477 -30.215 1.00 95.00 517 MET A C 1
ATOM 3979 O O . MET A 1 517 ? 14.839 -5.596 -30.644 1.00 95.00 517 MET A O 1
ATOM 3983 N N . MET A 1 518 ? 16.340 -3.993 -30.213 1.00 93.31 518 MET A N 1
ATOM 3984 C CA . MET A 1 518 ? 17.496 -4.777 -30.645 1.00 93.31 518 MET A CA 1
ATOM 3985 C C . MET A 1 518 ? 17.734 -5.977 -29.727 1.00 93.31 518 MET A C 1
ATOM 3987 O O . MET A 1 518 ? 18.071 -7.054 -30.225 1.00 93.31 518 MET A O 1
ATOM 3991 N N . SER A 1 519 ? 17.493 -5.822 -28.420 1.00 91.19 519 SER A N 1
ATOM 3992 C CA . SER A 1 519 ? 17.618 -6.920 -27.461 1.00 91.19 519 SER A CA 1
ATOM 3993 C C . SER A 1 519 ? 16.549 -8.000 -27.674 1.00 91.19 519 SER A C 1
ATOM 3995 O O . SER A 1 519 ? 16.864 -9.192 -27.780 1.00 91.19 519 SER A O 1
ATOM 3997 N N . MET A 1 520 ? 15.288 -7.586 -27.839 1.00 93.19 520 MET A N 1
ATOM 3998 C CA . MET A 1 520 ? 14.176 -8.480 -28.178 1.00 93.19 520 MET A CA 1
ATOM 3999 C C . MET A 1 520 ? 14.410 -9.177 -29.523 1.00 93.19 520 MET A C 1
ATOM 4001 O O . MET A 1 520 ? 14.314 -10.400 -29.604 1.00 93.19 520 MET A O 1
ATOM 4005 N N . LEU A 1 521 ? 14.790 -8.423 -30.562 1.00 94.19 521 LEU A N 1
ATOM 4006 C CA . LEU A 1 521 ? 15.087 -8.954 -31.892 1.00 94.19 521 LEU A CA 1
ATOM 4007 C C . LEU A 1 521 ? 16.181 -10.021 -31.835 1.00 94.19 521 LEU A C 1
ATOM 4009 O O . LEU A 1 521 ? 15.997 -11.103 -32.391 1.00 94.19 521 LEU A O 1
ATOM 4013 N N . LYS A 1 522 ? 17.299 -9.740 -31.151 1.00 90.62 522 LYS A N 1
ATOM 4014 C CA . LYS A 1 522 ? 18.384 -10.715 -31.014 1.00 90.62 522 LYS A CA 1
ATOM 4015 C C . LYS A 1 522 ? 17.907 -11.982 -30.304 1.00 90.62 522 LYS A C 1
ATOM 4017 O O . LYS A 1 522 ? 18.205 -13.081 -30.753 1.00 90.62 522 LYS A O 1
ATOM 4022 N N . THR A 1 523 ? 17.134 -11.827 -29.234 1.00 90.12 523 THR A N 1
ATOM 4023 C CA . THR A 1 523 ? 16.618 -12.961 -28.456 1.00 90.12 523 THR A CA 1
ATOM 4024 C C . THR A 1 523 ? 15.740 -13.865 -29.323 1.00 90.12 523 THR A C 1
ATOM 4026 O O . THR A 1 523 ? 15.891 -15.083 -29.292 1.00 90.12 523 THR A O 1
ATOM 4029 N N . ILE A 1 524 ? 14.881 -13.282 -30.167 1.00 91.31 524 ILE A N 1
ATOM 4030 C CA . ILE A 1 524 ? 14.029 -14.041 -31.094 1.00 91.31 524 ILE A CA 1
ATOM 4031 C C . ILE A 1 524 ? 14.865 -14.847 -32.094 1.00 91.31 524 ILE A C 1
ATOM 4033 O O . ILE A 1 524 ? 14.560 -16.016 -32.334 1.00 91.31 524 ILE A O 1
ATOM 4037 N N . VAL A 1 525 ? 15.906 -14.247 -32.681 1.00 91.75 525 VAL A N 1
ATOM 4038 C CA . VAL A 1 525 ? 16.735 -14.940 -33.682 1.00 91.75 525 VAL A CA 1
ATOM 4039 C C . VAL A 1 525 ? 17.677 -15.973 -33.056 1.00 91.75 525 VAL A C 1
ATOM 4041 O O . VAL A 1 525 ? 17.868 -17.036 -33.639 1.00 91.75 525 VAL A O 1
ATOM 4044 N N . ASP A 1 526 ? 18.198 -15.726 -31.850 1.00 88.06 526 ASP A N 1
ATOM 4045 C CA . ASP A 1 526 ? 19.058 -16.673 -31.124 1.00 88.06 526 ASP A CA 1
ATOM 4046 C C . ASP A 1 526 ? 18.304 -17.946 -30.708 1.00 88.06 526 ASP A C 1
ATOM 4048 O O . ASP A 1 526 ? 18.878 -19.034 -30.713 1.00 88.06 526 ASP A O 1
ATOM 4052 N N . LEU A 1 527 ? 17.012 -17.829 -30.372 1.00 85.62 527 LEU A N 1
ATOM 4053 C CA . LEU A 1 527 ? 16.153 -18.980 -30.067 1.00 85.62 527 LEU A CA 1
ATOM 4054 C C . LEU A 1 527 ? 15.911 -19.883 -31.293 1.00 85.62 527 LEU A C 1
ATOM 4056 O O . LEU A 1 527 ? 15.397 -20.991 -31.142 1.00 85.62 527 LEU A O 1
ATOM 4060 N N . GLY A 1 528 ? 16.280 -19.439 -32.503 1.00 76.62 528 GLY A N 1
ATOM 4061 C CA . GLY A 1 528 ? 16.242 -20.248 -33.725 1.00 76.62 528 GLY A CA 1
ATOM 4062 C C . GLY A 1 528 ? 14.834 -20.565 -34.244 1.00 76.62 528 GLY A C 1
ATOM 4063 O O . GLY A 1 528 ? 14.660 -21.521 -34.999 1.00 76.62 528 GLY A O 1
ATOM 4064 N N . GLY A 1 529 ? 13.819 -19.799 -33.828 1.00 77.12 529 GLY A N 1
ATOM 4065 C CA . GLY A 1 529 ? 12.415 -20.019 -34.191 1.00 77.12 529 GLY A CA 1
ATOM 4066 C C . GLY A 1 529 ? 11.982 -19.359 -35.508 1.00 77.12 529 GLY A C 1
ATOM 4067 O O . GLY A 1 529 ? 12.621 -18.444 -36.020 1.00 77.12 529 GLY A O 1
ATOM 4068 N N . SER A 1 530 ? 10.822 -19.773 -36.030 1.00 85.94 530 SER A N 1
ATOM 4069 C CA . SER A 1 530 ? 10.182 -19.184 -37.222 1.00 85.94 530 SER A CA 1
ATOM 4070 C C . SER A 1 530 ? 9.227 -18.025 -36.898 1.00 85.94 530 SER A C 1
ATOM 4072 O O . SER A 1 530 ? 8.355 -17.700 -37.708 1.00 85.94 530 SER A O 1
ATOM 4074 N N . ARG A 1 531 ? 9.327 -17.441 -35.695 1.00 93.69 531 ARG A N 1
ATOM 4075 C CA . ARG A 1 531 ? 8.460 -16.339 -35.258 1.00 93.69 531 ARG A CA 1
ATOM 4076 C C . ARG A 1 531 ? 8.672 -15.148 -36.191 1.00 93.69 531 ARG A C 1
ATOM 4078 O O . ARG A 1 531 ? 9.793 -14.667 -36.339 1.00 93.69 531 ARG A O 1
ATOM 4085 N N . ARG A 1 532 ? 7.601 -14.689 -36.839 1.00 95.31 532 ARG A N 1
ATOM 4086 C CA . ARG A 1 532 ? 7.662 -13.553 -37.766 1.00 95.31 532 ARG A CA 1
ATOM 4087 C C . ARG A 1 532 ? 7.909 -12.262 -36.988 1.00 95.31 532 ARG A C 1
ATOM 4089 O O . ARG A 1 532 ? 7.164 -11.971 -36.054 1.00 95.31 532 ARG A O 1
ATOM 4096 N N . VAL A 1 533 ? 8.905 -11.485 -37.413 1.00 97.00 533 VAL A N 1
ATOM 4097 C CA . VAL A 1 533 ? 9.263 -10.203 -36.792 1.00 97.00 533 VAL A CA 1
ATOM 4098 C C . VAL A 1 533 ? 9.162 -9.080 -37.812 1.00 97.00 533 VAL A C 1
ATOM 4100 O O . VAL A 1 533 ? 9.625 -9.223 -38.944 1.00 97.00 533 VAL A O 1
ATOM 4103 N N . VAL A 1 534 ? 8.591 -7.947 -37.411 1.00 97.94 534 VAL A N 1
ATOM 4104 C CA . VAL A 1 534 ? 8.622 -6.704 -38.191 1.00 97.94 534 VAL A CA 1
ATOM 4105 C C . VAL A 1 534 ? 9.283 -5.621 -37.348 1.00 97.94 534 VAL A C 1
ATOM 4107 O O . VAL A 1 534 ? 8.765 -5.241 -36.304 1.00 97.94 534 VAL A O 1
ATOM 4110 N N . PHE A 1 535 ? 10.440 -5.138 -37.792 1.00 98.25 535 PHE A N 1
ATOM 4111 C CA . PHE A 1 535 ? 11.225 -4.115 -37.112 1.00 98.25 535 PHE A CA 1
ATOM 4112 C C . PHE A 1 535 ? 11.004 -2.751 -37.771 1.00 98.25 535 PHE A C 1
ATOM 4114 O O . PHE A 1 535 ? 11.480 -2.491 -38.876 1.00 98.25 535 PHE A O 1
ATOM 4121 N N . ILE A 1 536 ? 10.275 -1.872 -37.093 1.00 98.38 536 ILE A N 1
ATOM 4122 C CA . ILE A 1 536 ? 9.948 -0.525 -37.553 1.00 98.38 536 ILE A CA 1
ATOM 4123 C C . ILE A 1 536 ? 10.799 0.469 -36.765 1.00 98.38 536 ILE A C 1
ATOM 4125 O O . ILE A 1 536 ? 10.727 0.524 -35.537 1.00 98.38 536 ILE A O 1
ATOM 4129 N N . HIS A 1 537 ? 11.600 1.274 -37.457 1.00 98.06 537 HIS A N 1
ATOM 4130 C CA . HIS A 1 537 ? 12.488 2.239 -36.811 1.00 98.06 537 HIS A CA 1
ATOM 4131 C C . HIS A 1 537 ? 12.385 3.614 -37.457 1.00 98.06 537 HIS A C 1
ATOM 4133 O O . HIS A 1 537 ? 12.539 3.741 -38.666 1.00 98.06 537 HIS A O 1
ATOM 4139 N N . ALA A 1 538 ? 12.146 4.645 -36.650 1.00 97.38 538 ALA A N 1
ATOM 4140 C CA . ALA A 1 538 ? 12.154 6.036 -37.078 1.00 97.38 538 ALA A CA 1
ATOM 4141 C C . ALA A 1 538 ? 13.338 6.783 -36.473 1.00 97.38 538 ALA A C 1
ATOM 4143 O O . ALA A 1 538 ? 13.557 6.765 -35.258 1.00 97.38 538 ALA A O 1
ATOM 4144 N N . VAL A 1 539 ? 14.075 7.489 -37.321 1.00 96.00 539 VAL A N 1
ATOM 4145 C CA . VAL A 1 539 ? 15.251 8.260 -36.928 1.00 96.00 539 VAL A CA 1
ATOM 4146 C C . VAL A 1 539 ? 15.414 9.469 -37.844 1.00 96.00 539 VAL A C 1
ATOM 4148 O O . VAL A 1 539 ? 14.838 9.525 -38.928 1.00 96.00 539 VAL A O 1
ATOM 4151 N N . ARG A 1 540 ? 16.164 10.483 -37.399 1.00 94.81 540 ARG A N 1
ATOM 4152 C CA . ARG A 1 540 ? 16.302 11.726 -38.168 1.00 94.81 540 ARG A CA 1
ATOM 4153 C C . ARG A 1 540 ? 17.009 11.507 -39.500 1.00 94.81 540 ARG A C 1
ATOM 4155 O O . ARG A 1 540 ? 16.491 11.963 -40.499 1.00 94.81 540 ARG A O 1
ATOM 4162 N N . ASN A 1 541 ? 18.156 10.835 -39.507 1.00 94.56 541 ASN A N 1
ATOM 4163 C CA . ASN A 1 541 ? 18.990 10.598 -40.690 1.00 94.56 541 ASN A CA 1
ATOM 4164 C C . ASN A 1 541 ? 20.034 9.509 -40.385 1.00 94.56 541 ASN A C 1
ATOM 4166 O O . ASN A 1 541 ? 20.111 9.016 -39.251 1.00 94.56 541 ASN A O 1
ATOM 4170 N N . GLY A 1 542 ? 20.863 9.155 -41.372 1.00 93.44 542 GLY A N 1
ATOM 4171 C CA . GLY A 1 542 ? 21.844 8.077 -41.242 1.00 93.44 542 GLY A CA 1
ATOM 4172 C C . GLY A 1 542 ? 22.950 8.306 -40.217 1.00 93.44 542 GLY A C 1
ATOM 4173 O O . GLY A 1 542 ? 23.425 7.336 -39.628 1.00 93.44 542 GLY A O 1
ATOM 4174 N N . ARG A 1 543 ? 23.322 9.558 -39.927 1.00 93.31 543 ARG A N 1
ATOM 4175 C CA . ARG A 1 543 ? 24.399 9.883 -38.969 1.00 93.31 543 ARG A CA 1
ATOM 4176 C C . ARG A 1 543 ? 24.057 9.525 -37.521 1.00 93.31 543 ARG A C 1
ATOM 4178 O O . ARG A 1 543 ? 24.945 9.245 -36.715 1.00 93.31 543 ARG A O 1
ATOM 4185 N N . VAL A 1 544 ? 22.767 9.525 -37.188 1.00 93.06 544 VAL A N 1
ATOM 4186 C CA . VAL A 1 544 ? 22.259 9.228 -35.837 1.00 93.06 544 VAL A CA 1
ATOM 4187 C C . VAL A 1 544 ? 21.487 7.904 -35.759 1.00 93.06 544 VAL A C 1
ATOM 4189 O O . VAL A 1 544 ? 20.872 7.614 -34.732 1.00 93.06 544 VAL A O 1
ATOM 4192 N N . HIS A 1 545 ? 21.521 7.086 -36.817 1.00 95.00 545 HIS A N 1
ATOM 4193 C CA . HIS A 1 545 ? 20.946 5.739 -36.826 1.00 95.00 545 HIS A CA 1
ATOM 4194 C C . HIS A 1 545 ? 21.900 4.738 -36.158 1.00 95.00 545 HIS A C 1
ATOM 4196 O O . HIS A 1 545 ? 22.782 4.157 -36.792 1.00 95.00 545 HIS A O 1
ATOM 4202 N N . ALA A 1 546 ? 21.694 4.521 -34.860 1.00 93.75 546 ALA A N 1
ATOM 4203 C CA . ALA A 1 546 ? 22.474 3.567 -34.081 1.00 93.75 546 ALA A CA 1
ATOM 4204 C C . ALA A 1 546 ? 22.267 2.113 -34.510 1.00 93.75 546 ALA A C 1
ATOM 4206 O O . ALA A 1 546 ? 21.190 1.734 -34.957 1.00 93.75 546 ALA A O 1
ATOM 4207 N N . MET A 1 547 ? 23.306 1.283 -34.350 1.00 92.75 547 MET A N 1
ATOM 4208 C CA . MET A 1 547 ? 23.276 -0.166 -34.604 1.00 92.75 547 MET A CA 1
ATOM 4209 C C . MET A 1 547 ? 22.814 -0.589 -36.013 1.00 92.75 547 MET A C 1
ATOM 4211 O O . MET A 1 547 ? 22.473 -1.755 -36.224 1.00 92.75 547 MET A O 1
ATOM 4215 N N . LYS A 1 548 ? 22.841 0.323 -36.992 1.00 92.62 548 LYS A N 1
ATOM 4216 C CA . LYS A 1 548 ? 22.384 0.096 -38.371 1.00 92.62 548 LYS A CA 1
ATOM 4217 C C . LYS A 1 548 ? 23.013 -1.145 -39.014 1.00 92.62 548 LYS A C 1
ATOM 4219 O O . LYS A 1 548 ? 22.299 -1.984 -39.560 1.00 92.62 548 LYS A O 1
ATOM 4224 N N . ASP A 1 549 ? 24.331 -1.306 -38.891 1.00 91.94 549 ASP A N 1
ATOM 4225 C CA . ASP A 1 549 ? 25.056 -2.447 -39.469 1.00 91.94 549 ASP A CA 1
ATOM 4226 C C . ASP A 1 549 ? 24.682 -3.771 -38.790 1.00 91.94 549 ASP A C 1
ATOM 4228 O O . ASP A 1 549 ? 24.550 -4.808 -39.445 1.00 91.94 549 ASP A O 1
ATOM 4232 N N . ARG A 1 550 ? 24.456 -3.740 -37.469 1.00 91.81 550 ARG A N 1
ATOM 4233 C CA . ARG A 1 550 ? 24.012 -4.908 -36.695 1.00 91.81 550 ARG A CA 1
ATOM 4234 C C . ARG A 1 550 ? 22.609 -5.336 -37.121 1.00 91.81 550 ARG A C 1
ATOM 4236 O O . ARG A 1 550 ? 22.388 -6.524 -37.340 1.00 91.81 550 ARG A O 1
ATOM 4243 N N . LEU A 1 551 ? 21.685 -4.386 -37.276 1.00 94.00 551 LEU A N 1
ATOM 4244 C CA . LEU A 1 551 ? 20.332 -4.653 -37.765 1.00 94.00 551 LEU A CA 1
ATOM 4245 C C . LEU A 1 551 ? 20.360 -5.223 -39.192 1.00 94.00 551 LEU A C 1
ATOM 4247 O O . LEU A 1 551 ? 19.728 -6.245 -39.455 1.00 94.00 551 LEU A O 1
ATOM 4251 N N . ALA A 1 552 ? 21.136 -4.617 -40.095 1.00 93.25 552 ALA A N 1
ATOM 4252 C CA . ALA A 1 552 ? 21.283 -5.089 -41.472 1.00 93.25 552 ALA A CA 1
ATOM 4253 C C . ALA A 1 552 ? 21.824 -6.527 -41.541 1.00 93.25 552 ALA A C 1
ATOM 4255 O O . ALA A 1 552 ? 21.321 -7.348 -42.316 1.00 93.25 552 ALA A O 1
ATOM 4256 N N . LYS A 1 553 ? 22.807 -6.856 -40.693 1.00 94.06 553 LYS A N 1
ATOM 4257 C CA . LYS A 1 553 ? 23.339 -8.216 -40.573 1.00 94.06 553 LYS A CA 1
ATOM 4258 C C . LYS A 1 553 ? 22.265 -9.205 -40.113 1.00 94.06 553 LYS A C 1
ATOM 4260 O O . LYS A 1 553 ? 22.073 -10.219 -40.778 1.00 94.06 553 LYS A O 1
ATOM 4265 N N . ILE A 1 554 ? 21.536 -8.892 -39.036 1.00 94.00 554 ILE A N 1
ATOM 4266 C CA . ILE A 1 554 ? 20.469 -9.762 -38.515 1.00 94.00 554 ILE A CA 1
ATOM 4267 C C . ILE A 1 554 ? 19.427 -10.041 -39.600 1.00 94.00 554 ILE A C 1
ATOM 4269 O O . ILE A 1 554 ? 19.080 -11.196 -39.814 1.00 94.00 554 ILE A O 1
ATOM 4273 N N . ILE A 1 555 ? 18.971 -9.015 -40.319 1.00 93.00 555 ILE A N 1
ATOM 4274 C CA . ILE A 1 555 ? 17.966 -9.162 -41.383 1.00 93.00 555 ILE A CA 1
ATOM 4275 C C . ILE A 1 555 ? 18.481 -10.044 -42.524 1.00 93.00 555 ILE A C 1
ATOM 4277 O O . ILE A 1 555 ? 17.750 -10.888 -43.033 1.00 93.00 555 ILE A O 1
ATOM 4281 N N . THR A 1 556 ? 19.748 -9.882 -42.911 1.00 93.62 556 THR A N 1
ATOM 4282 C CA . THR A 1 556 ? 20.358 -10.694 -43.977 1.00 93.62 556 THR A CA 1
ATOM 4283 C C . THR A 1 556 ? 20.445 -12.171 -43.584 1.00 93.62 556 THR A C 1
ATOM 4285 O O . THR A 1 556 ? 20.250 -13.049 -44.421 1.00 93.62 556 THR A O 1
ATOM 4288 N N . GLU A 1 557 ? 20.729 -12.451 -42.312 1.00 94.56 557 GLU A N 1
ATOM 4289 C CA . GLU A 1 557 ? 20.890 -13.809 -41.783 1.00 94.56 557 GLU A CA 1
ATOM 4290 C C . GLU A 1 557 ? 19.551 -14.476 -41.406 1.00 94.56 557 GLU A C 1
ATOM 4292 O O . GLU A 1 557 ? 19.510 -15.693 -41.241 1.00 94.56 557 GLU A O 1
ATOM 4297 N N . ASN A 1 558 ? 18.455 -13.712 -41.294 1.00 95.44 558 ASN A N 1
ATOM 4298 C CA . ASN A 1 558 ? 17.175 -14.177 -40.748 1.00 95.44 558 ASN A CA 1
ATOM 4299 C C . ASN A 1 558 ? 15.982 -13.768 -41.636 1.00 95.44 558 ASN A C 1
ATOM 4301 O O . ASN A 1 558 ? 15.398 -12.700 -41.432 1.00 95.44 558 ASN A O 1
ATOM 4305 N N . PRO A 1 559 ? 15.556 -14.622 -42.589 1.00 93.75 559 PRO A N 1
ATOM 4306 C CA . PRO A 1 559 ? 14.477 -14.317 -43.539 1.00 93.75 559 PRO A CA 1
ATOM 4307 C C . PRO A 1 559 ? 13.103 -14.024 -42.914 1.00 93.75 559 PRO A C 1
ATOM 4309 O O . PRO A 1 559 ? 12.239 -13.449 -43.571 1.00 93.75 559 PRO A O 1
ATOM 4312 N N . GLN A 1 560 ? 12.879 -14.441 -41.666 1.00 94.62 560 GLN A N 1
ATOM 4313 C CA . GLN A 1 560 ? 11.659 -14.183 -40.896 1.00 94.62 560 GLN A CA 1
ATOM 4314 C C . GLN A 1 560 ? 11.572 -12.752 -40.338 1.00 94.62 560 GLN A C 1
ATOM 4316 O O . GLN A 1 560 ? 10.526 -12.368 -39.804 1.00 94.62 560 GLN A O 1
ATOM 4321 N N . VAL A 1 561 ? 12.660 -11.979 -40.432 1.00 96.62 561 VAL A N 1
ATOM 4322 C CA . VAL A 1 561 ? 12.750 -10.599 -39.952 1.00 96.62 561 VAL A CA 1
ATOM 4323 C C . VAL A 1 561 ? 12.561 -9.641 -41.124 1.00 96.62 561 VAL A C 1
ATOM 4325 O O . VAL A 1 561 ? 13.374 -9.572 -42.042 1.00 96.62 561 VAL A O 1
ATOM 4328 N N . HIS A 1 562 ? 11.497 -8.851 -41.064 1.00 95.31 562 HIS A N 1
ATOM 4329 C CA . HIS A 1 562 ? 11.233 -7.763 -41.999 1.00 95.31 562 HIS A CA 1
ATOM 4330 C C . HIS A 1 562 ? 11.550 -6.422 -41.340 1.00 95.31 562 HIS A C 1
ATOM 4332 O O . HIS A 1 562 ? 11.446 -6.297 -40.120 1.00 95.31 562 HIS A O 1
ATOM 4338 N N . ARG A 1 563 ? 11.892 -5.402 -42.134 1.00 95.50 563 ARG A N 1
ATOM 4339 C CA . ARG A 1 563 ? 12.137 -4.046 -41.628 1.00 95.50 563 ARG A CA 1
ATOM 4340 C C . ARG A 1 563 ? 11.320 -2.985 -42.350 1.00 95.50 563 ARG A C 1
ATOM 4342 O O . ARG A 1 563 ? 10.984 -3.155 -43.518 1.00 95.50 563 ARG A O 1
ATOM 4349 N N . ALA A 1 564 ? 11.087 -1.881 -41.653 1.00 97.19 564 ALA A N 1
ATOM 4350 C CA . ALA A 1 564 ? 10.669 -0.613 -42.229 1.00 97.19 564 ALA A CA 1
ATOM 4351 C C . ALA A 1 564 ? 11.378 0.532 -41.492 1.00 97.19 564 ALA A C 1
ATOM 4353 O O . ALA A 1 564 ? 11.031 0.872 -40.359 1.00 97.19 564 ALA A O 1
ATOM 4354 N N . VAL A 1 565 ? 12.390 1.120 -42.125 1.00 97.81 565 VAL A N 1
ATOM 4355 C CA . VAL A 1 565 ? 13.182 2.219 -41.563 1.00 97.81 565 VAL A CA 1
ATOM 4356 C C . VAL A 1 565 ? 12.757 3.548 -42.187 1.00 97.81 565 VAL A C 1
ATOM 4358 O O . VAL A 1 565 ? 12.745 3.699 -43.409 1.00 97.81 565 VAL A O 1
ATOM 4361 N N . PHE A 1 566 ? 12.424 4.518 -41.341 1.00 98.00 566 PHE A N 1
ATOM 4362 C CA . PHE A 1 566 ? 11.988 5.860 -41.710 1.00 98.00 566 PHE A CA 1
ATOM 4363 C C . PHE A 1 566 ? 13.073 6.877 -41.367 1.00 98.00 566 PHE A C 1
ATOM 4365 O O . PHE A 1 566 ? 13.454 6.992 -40.198 1.00 98.00 566 PHE A O 1
ATOM 4372 N N . TYR A 1 567 ? 13.538 7.621 -42.370 1.00 97.75 567 TYR A N 1
ATOM 4373 C CA . TYR A 1 567 ? 14.418 8.779 -42.187 1.00 97.75 567 TYR A CA 1
ATOM 4374 C C . TYR A 1 567 ? 13.626 10.067 -42.393 1.00 97.75 567 TYR A C 1
ATOM 4376 O O . TYR A 1 567 ? 13.049 10.279 -43.461 1.00 97.75 567 TYR A O 1
ATOM 4384 N N . GLU A 1 568 ? 13.595 10.937 -41.380 1.00 95.50 568 GLU A N 1
ATOM 4385 C CA . GLU A 1 568 ? 12.928 12.244 -41.499 1.00 95.50 568 GLU A CA 1
ATOM 4386 C C . GLU A 1 568 ? 13.636 13.153 -42.513 1.00 95.50 568 GLU A C 1
ATOM 4388 O O . GLU A 1 568 ? 12.984 13.826 -43.310 1.00 95.50 568 GLU A O 1
ATOM 4393 N N . GLU A 1 569 ? 14.964 13.113 -42.507 1.00 94.69 569 GLU A N 1
ATOM 4394 C CA . GLU A 1 569 ? 15.882 13.856 -43.356 1.00 94.69 569 GLU A CA 1
ATOM 4395 C C . GLU A 1 569 ? 16.846 12.858 -44.014 1.00 94.69 569 GLU A C 1
ATOM 4397 O O . GLU A 1 569 ? 17.346 11.941 -43.367 1.00 94.69 569 GLU A O 1
ATOM 4402 N N . VAL A 1 570 ? 17.100 13.017 -45.311 1.00 93.94 570 VAL A N 1
ATOM 4403 C CA . VAL A 1 570 ? 17.980 12.125 -46.079 1.00 93.94 570 VAL A CA 1
ATOM 4404 C C . VAL A 1 570 ? 19.165 12.930 -46.581 1.00 93.94 570 VAL A C 1
ATOM 4406 O O . VAL A 1 570 ? 18.986 13.927 -47.286 1.00 93.94 570 VAL A O 1
ATOM 4409 N N . ASP A 1 571 ? 20.369 12.489 -46.236 1.00 91.25 571 ASP A N 1
ATOM 4410 C CA . ASP A 1 571 ? 21.611 13.086 -46.713 1.00 91.25 571 ASP A CA 1
ATOM 4411 C C . ASP A 1 571 ? 22.056 12.484 -48.055 1.00 91.25 571 ASP A C 1
ATOM 4413 O O . ASP A 1 571 ? 21.578 11.437 -48.485 1.00 91.25 571 ASP A O 1
ATOM 4417 N N . GLN A 1 572 ? 23.017 13.122 -48.736 1.00 87.50 572 GLN A N 1
ATOM 4418 C CA . GLN A 1 572 ? 23.525 12.629 -50.031 1.00 87.50 572 GLN A CA 1
ATOM 4419 C C . GLN A 1 572 ? 24.156 11.230 -49.955 1.00 87.50 572 GLN A C 1
ATOM 4421 O O . GLN A 1 572 ? 24.212 10.527 -50.963 1.00 87.50 572 GLN A O 1
ATOM 4426 N N . GLU A 1 573 ? 24.654 10.842 -48.781 1.00 89.06 573 GLU A N 1
ATOM 4427 C CA . GLU A 1 573 ? 25.295 9.544 -48.560 1.00 89.06 573 GLU A CA 1
ATOM 4428 C C . GLU A 1 573 ? 24.289 8.429 -48.230 1.00 89.06 573 GLU A C 1
ATOM 4430 O O . GLU A 1 573 ? 24.637 7.252 -48.343 1.00 89.06 573 GLU A O 1
ATOM 4435 N N . ASP A 1 574 ? 23.044 8.782 -47.884 1.00 93.00 574 ASP A N 1
ATOM 4436 C CA . ASP A 1 574 ? 22.000 7.836 -47.496 1.00 93.00 574 ASP A CA 1
ATOM 4437 C C . ASP A 1 574 ? 21.362 7.160 -48.721 1.00 93.00 574 ASP A C 1
ATOM 4439 O O . ASP A 1 574 ? 20.846 7.803 -49.640 1.00 93.00 574 ASP A O 1
ATOM 4443 N N . LYS A 1 575 ? 21.324 5.826 -48.715 1.00 93.38 575 LYS A N 1
ATOM 4444 C CA . LYS A 1 575 ? 20.799 5.003 -49.812 1.00 93.38 575 LYS A CA 1
ATOM 4445 C C . LYS A 1 575 ? 19.468 4.357 -49.448 1.00 93.38 575 LYS A C 1
ATOM 4447 O O . LYS A 1 575 ? 19.404 3.485 -48.579 1.00 93.38 575 LYS A O 1
ATOM 4452 N N . GLN A 1 576 ? 18.412 4.710 -50.180 1.00 94.81 576 GLN A N 1
ATOM 4453 C CA . GLN A 1 576 ? 17.108 4.060 -50.037 1.00 94.81 576 GLN A CA 1
ATOM 4454 C C . GLN A 1 576 ? 17.195 2.560 -50.373 1.00 94.81 576 GLN A C 1
ATOM 4456 O O . GLN A 1 576 ? 17.891 2.158 -51.305 1.00 94.81 576 GLN A O 1
ATOM 4461 N N . GLY A 1 577 ? 16.497 1.725 -49.605 1.00 90.06 577 GLY A N 1
ATOM 4462 C CA . GLY A 1 577 ? 16.511 0.265 -49.695 1.00 90.06 577 GLY A CA 1
ATOM 4463 C C . GLY A 1 577 ? 17.733 -0.396 -49.049 1.00 90.06 577 GLY A C 1
ATOM 4464 O O . GLY A 1 577 ? 17.736 -1.612 -48.871 1.00 90.06 577 GLY A O 1
ATOM 4465 N N . VAL A 1 578 ? 18.750 0.376 -48.650 1.00 89.88 578 VAL A N 1
ATOM 4466 C CA . VAL A 1 578 ? 19.930 -0.116 -47.918 1.00 89.88 578 VAL A CA 1
ATOM 4467 C C . VAL A 1 578 ? 19.931 0.451 -46.504 1.00 89.88 578 VAL A C 1
ATOM 4469 O O . VAL A 1 578 ? 19.899 -0.314 -45.539 1.00 89.88 578 VAL A O 1
ATOM 4472 N N . ASP A 1 579 ? 19.877 1.775 -46.397 1.00 91.12 579 ASP A N 1
ATOM 4473 C CA . ASP A 1 579 ? 20.031 2.517 -45.150 1.00 91.12 579 ASP A CA 1
ATOM 4474 C C . ASP A 1 579 ? 18.691 2.869 -44.505 1.00 91.12 579 ASP A C 1
ATOM 4476 O O . ASP A 1 579 ? 18.553 2.801 -43.284 1.00 91.12 579 ASP A O 1
ATOM 4480 N N . TYR A 1 580 ? 17.709 3.199 -45.341 1.00 96.25 580 TYR A N 1
ATOM 4481 C CA . TYR A 1 580 ? 16.333 3.514 -44.972 1.00 96.25 580 TYR A CA 1
ATOM 4482 C C . TYR A 1 580 ? 15.375 3.018 -46.059 1.00 96.25 580 TYR A C 1
ATOM 4484 O O . TYR A 1 580 ? 15.793 2.790 -47.192 1.00 96.25 580 TYR A O 1
ATOM 4492 N N . ASP A 1 581 ? 14.090 2.885 -45.747 1.00 96.44 581 ASP A N 1
ATOM 4493 C CA . ASP A 1 581 ? 13.069 2.404 -46.687 1.00 96.44 581 ASP A CA 1
ATOM 4494 C C . ASP A 1 581 ? 12.085 3.526 -47.072 1.00 96.44 581 ASP A C 1
ATOM 4496 O O . ASP A 1 581 ? 11.677 3.640 -48.232 1.00 96.44 581 ASP A O 1
ATOM 4500 N N . PHE A 1 582 ? 11.766 4.410 -46.120 1.00 96.81 582 PHE A N 1
ATOM 4501 C CA . PHE A 1 582 ? 10.776 5.477 -46.266 1.00 96.81 582 PHE A CA 1
ATOM 4502 C C . PHE A 1 582 ? 11.316 6.837 -45.811 1.00 96.81 582 PHE A C 1
ATOM 4504 O O . PHE A 1 582 ? 12.139 6.920 -44.900 1.00 96.81 582 PHE A O 1
ATOM 4511 N N . THR A 1 583 ? 10.815 7.912 -46.424 1.00 96.12 583 THR A N 1
ATOM 4512 C CA . THR A 1 583 ? 11.130 9.293 -46.036 1.00 96.12 583 THR A CA 1
ATOM 4513 C C . THR A 1 583 ? 10.018 9.923 -45.197 1.00 96.12 583 THR A C 1
ATOM 4515 O O . THR A 1 583 ? 8.826 9.650 -45.390 1.00 96.12 583 THR A O 1
ATOM 4518 N N . GLY A 1 584 ? 10.415 10.805 -44.281 1.00 94.69 584 GLY A N 1
ATOM 4519 C CA . GLY A 1 584 ? 9.538 11.481 -43.332 1.00 94.69 584 GLY A CA 1
ATOM 4520 C C . GLY A 1 584 ? 9.343 10.703 -42.029 1.00 94.69 584 GLY A C 1
ATOM 4521 O O . GLY A 1 584 ? 10.010 9.709 -41.755 1.00 94.69 584 GLY A O 1
ATOM 4522 N N . ARG A 1 585 ? 8.407 11.180 -41.204 1.00 94.25 585 ARG A N 1
ATOM 4523 C CA . ARG A 1 585 ? 8.048 10.531 -39.934 1.00 94.25 585 ARG A CA 1
ATOM 4524 C C . ARG A 1 585 ? 7.409 9.159 -40.167 1.00 94.25 585 ARG A C 1
ATOM 4526 O O . ARG A 1 585 ? 6.763 8.949 -41.194 1.00 94.25 585 ARG A O 1
ATOM 4533 N N . ALA A 1 586 ? 7.542 8.263 -39.185 1.00 95.12 586 ALA A N 1
ATOM 4534 C CA . ALA A 1 586 ? 6.867 6.965 -39.208 1.00 95.12 586 ALA A CA 1
ATOM 4535 C C . ALA A 1 586 ? 5.353 7.117 -39.362 1.00 95.12 586 ALA A C 1
ATOM 4537 O O . ALA A 1 586 ? 4.702 7.829 -38.593 1.00 95.12 586 ALA A O 1
ATOM 4538 N N . ASP A 1 587 ? 4.820 6.398 -40.345 1.00 95.31 587 ASP A N 1
ATOM 4539 C CA . ASP A 1 587 ? 3.405 6.367 -40.687 1.00 95.31 587 ASP A CA 1
ATOM 4540 C C . ASP A 1 587 ? 2.994 4.919 -40.972 1.00 95.31 587 ASP A C 1
ATOM 4542 O O . ASP A 1 587 ? 3.292 4.367 -42.037 1.00 95.31 587 ASP A O 1
ATOM 4546 N N . LEU A 1 588 ? 2.314 4.299 -40.004 1.00 96.75 588 LEU A N 1
ATOM 4547 C CA . LEU A 1 588 ? 1.894 2.900 -40.099 1.00 96.75 588 LEU A CA 1
ATOM 4548 C C . LEU A 1 588 ? 0.812 2.685 -41.159 1.00 96.75 588 LEU A C 1
ATOM 4550 O O . LEU A 1 588 ? 0.682 1.572 -41.660 1.00 96.75 588 LEU A O 1
ATOM 4554 N N . HIS A 1 589 ? 0.076 3.724 -41.571 1.00 95.19 589 HIS A N 1
ATOM 4555 C CA . HIS A 1 589 ? -0.923 3.591 -42.631 1.00 95.19 589 HIS A CA 1
ATOM 4556 C C . HIS A 1 589 ? -0.268 3.312 -43.990 1.00 95.19 589 HIS A C 1
ATOM 4558 O O . HIS A 1 589 ? -0.819 2.549 -44.784 1.00 95.19 589 HIS A O 1
ATOM 4564 N N . LYS A 1 590 ? 0.932 3.858 -44.247 1.00 93.81 590 LYS A N 1
ATOM 4565 C CA . LYS A 1 590 ? 1.701 3.601 -45.485 1.00 93.81 590 LYS A CA 1
ATOM 4566 C C . LYS A 1 590 ? 2.226 2.175 -45.584 1.00 93.81 590 LYS A C 1
ATOM 4568 O O . LYS A 1 590 ? 2.470 1.687 -46.683 1.00 93.81 590 LYS A O 1
ATOM 4573 N N . ILE A 1 591 ? 2.409 1.524 -44.442 1.00 95.56 591 ILE A N 1
ATOM 4574 C CA . ILE A 1 591 ? 2.946 0.169 -44.338 1.00 95.56 591 ILE A CA 1
ATOM 4575 C C . ILE A 1 591 ? 1.953 -0.773 -43.663 1.00 95.56 591 ILE A C 1
ATOM 4577 O O . ILE A 1 591 ? 2.372 -1.761 -43.075 1.00 95.56 591 ILE A O 1
ATOM 4581 N N . LYS A 1 592 ? 0.644 -0.493 -43.747 1.00 94.75 592 LYS A N 1
ATOM 4582 C CA . LYS A 1 592 ? -0.400 -1.235 -43.024 1.00 94.75 592 LYS A CA 1
ATOM 4583 C C . LYS A 1 592 ? -0.269 -2.748 -43.197 1.00 94.75 592 LYS A C 1
ATOM 4585 O O . LYS A 1 592 ? -0.298 -3.471 -42.210 1.00 94.75 592 LYS A O 1
ATOM 4590 N N . ASP A 1 593 ? -0.065 -3.208 -44.429 1.00 92.31 593 ASP A N 1
ATOM 4591 C CA . ASP A 1 593 ? 0.023 -4.639 -44.754 1.00 92.31 593 ASP A CA 1
ATOM 4592 C C . ASP A 1 593 ? 1.289 -5.313 -44.191 1.00 92.31 593 ASP A C 1
ATOM 4594 O O . ASP A 1 593 ? 1.365 -6.538 -44.096 1.00 92.31 593 ASP A O 1
ATOM 4598 N N . GLN A 1 594 ? 2.297 -4.517 -43.823 1.00 91.19 594 GLN A N 1
ATOM 4599 C CA . GLN A 1 594 ? 3.524 -4.979 -43.173 1.00 91.19 594 GLN A CA 1
ATOM 4600 C C . GLN A 1 594 ? 3.442 -4.827 -41.652 1.00 91.19 594 GLN A C 1
ATOM 4602 O O . GLN A 1 594 ? 3.923 -5.694 -40.931 1.00 91.19 594 GLN A O 1
ATOM 4607 N N . ALA A 1 595 ? 2.851 -3.731 -41.176 1.00 92.38 595 ALA A N 1
ATOM 4608 C CA . ALA A 1 595 ? 2.819 -3.353 -39.774 1.00 92.38 595 ALA A CA 1
ATOM 4609 C C . ALA A 1 595 ? 1.700 -4.048 -38.999 1.00 92.38 595 ALA A C 1
ATOM 4611 O O . ALA A 1 595 ? 1.917 -4.372 -37.844 1.00 92.38 595 ALA A O 1
ATOM 4612 N N . VAL A 1 596 ? 0.531 -4.297 -39.598 1.00 96.31 596 VAL A N 1
ATOM 4613 C CA . VAL A 1 596 ? -0.624 -4.881 -38.900 1.00 96.31 596 VAL A CA 1
ATOM 4614 C C . VAL A 1 596 ? -0.747 -6.353 -39.253 1.00 96.31 596 VAL A C 1
ATOM 4616 O O . VAL A 1 596 ? -1.241 -6.723 -40.318 1.00 96.31 596 VAL A O 1
ATOM 4619 N N . LEU A 1 597 ? -0.281 -7.200 -38.341 1.00 95.62 597 LEU A N 1
ATOM 4620 C CA . LEU A 1 597 ? -0.295 -8.649 -38.497 1.00 95.62 597 LEU A CA 1
ATOM 4621 C C . LEU A 1 597 ? -1.380 -9.285 -37.610 1.00 95.62 597 LEU A C 1
ATOM 4623 O O . LEU A 1 597 ? -1.612 -8.802 -36.496 1.00 95.62 597 LEU A O 1
ATOM 4627 N N . PRO A 1 598 ? -2.033 -10.374 -38.067 1.00 93.75 598 PRO A N 1
ATOM 4628 C CA . PRO A 1 598 ? -2.980 -11.121 -37.245 1.00 93.75 598 PRO A CA 1
ATOM 4629 C C . PRO A 1 598 ? -2.324 -11.620 -35.957 1.00 93.75 598 PRO A C 1
ATOM 4631 O O . PRO A 1 598 ? -1.226 -12.176 -35.999 1.00 93.75 598 PRO A O 1
ATOM 4634 N N . ASP A 1 599 ? -3.011 -11.411 -34.835 1.00 94.25 599 ASP A N 1
ATOM 4635 C CA . ASP A 1 599 ? -2.614 -11.865 -33.498 1.00 94.25 599 ASP A CA 1
ATOM 4636 C C . ASP A 1 599 ? -1.216 -11.428 -33.040 1.00 94.25 599 ASP A C 1
ATOM 4638 O O . ASP A 1 599 ? -0.647 -12.055 -32.148 1.00 94.25 599 ASP A O 1
ATOM 4642 N N . ALA A 1 600 ? -0.657 -10.372 -33.629 1.00 97.19 600 ALA A N 1
ATOM 4643 C CA . ALA A 1 600 ? 0.671 -9.908 -33.267 1.00 97.19 600 ALA A CA 1
ATOM 4644 C C . ALA A 1 600 ? 0.693 -9.118 -31.958 1.00 97.19 600 ALA A C 1
ATOM 4646 O O . ALA A 1 600 ? -0.281 -8.450 -31.608 1.00 97.19 600 ALA A O 1
ATOM 4647 N N . ASP A 1 601 ? 1.842 -9.163 -31.291 1.00 97.69 601 ASP A N 1
ATOM 4648 C CA . ASP A 1 601 ? 2.179 -8.292 -30.168 1.00 97.69 601 ASP A CA 1
ATOM 4649 C C . ASP A 1 601 ? 3.037 -7.121 -30.652 1.00 97.69 601 ASP A C 1
ATOM 4651 O O . ASP A 1 601 ? 3.961 -7.293 -31.455 1.00 97.69 601 ASP A O 1
ATOM 4655 N N . TYR A 1 602 ? 2.731 -5.922 -30.167 1.00 98.25 602 TYR A N 1
ATOM 4656 C CA . TYR A 1 602 ? 3.335 -4.670 -30.612 1.00 98.25 602 TYR A CA 1
ATOM 4657 C C . TYR A 1 602 ? 4.115 -4.049 -29.465 1.00 98.25 602 TYR A C 1
ATOM 4659 O O . TYR A 1 602 ? 3.533 -3.686 -28.452 1.00 98.25 602 TYR A O 1
ATOM 4667 N N . TYR A 1 603 ? 5.422 -3.890 -29.631 1.00 97.94 603 TYR A N 1
ATOM 4668 C CA . TYR A 1 603 ? 6.303 -3.293 -28.631 1.00 97.94 603 TYR A CA 1
ATOM 4669 C C . TYR A 1 603 ? 6.764 -1.931 -29.134 1.00 97.94 603 TYR A C 1
ATOM 4671 O O . TYR A 1 603 ? 7.367 -1.843 -30.200 1.00 97.94 603 TYR A O 1
ATOM 4679 N N . ILE A 1 604 ? 6.488 -0.863 -28.385 1.00 97.75 604 ILE A N 1
ATOM 4680 C CA . ILE A 1 604 ? 6.783 0.515 -28.793 1.00 97.75 604 ILE A CA 1
ATOM 4681 C C . ILE A 1 604 ? 7.712 1.179 -27.778 1.00 97.75 604 ILE A C 1
ATOM 4683 O O . ILE A 1 604 ? 7.410 1.226 -26.589 1.00 97.75 604 ILE A O 1
ATOM 4687 N N . CYS A 1 605 ? 8.822 1.749 -28.248 1.00 95.50 605 CYS A N 1
ATOM 4688 C CA . CYS A 1 605 ? 9.721 2.530 -27.398 1.00 95.50 605 CYS A CA 1
ATOM 4689 C C . CYS A 1 605 ? 10.284 3.753 -28.135 1.00 95.50 605 CYS A C 1
ATOM 4691 O O . CYS A 1 605 ? 10.729 3.674 -29.280 1.00 95.50 605 CYS A O 1
ATOM 4693 N N . GLY A 1 606 ? 10.280 4.918 -27.494 1.00 92.56 606 GLY A N 1
ATOM 4694 C CA . GLY A 1 606 ? 10.789 6.156 -28.080 1.00 92.56 606 GLY A CA 1
ATOM 4695 C C . GLY A 1 606 ? 10.296 7.399 -27.339 1.00 92.56 606 GLY A C 1
ATOM 4696 O O . GLY A 1 606 ? 9.825 7.302 -26.208 1.00 92.56 606 GLY A O 1
ATOM 4697 N N . PRO A 1 607 ? 10.382 8.589 -27.957 1.00 89.19 607 PRO A N 1
ATOM 4698 C CA . PRO A 1 607 ? 9.809 9.804 -27.384 1.00 89.19 607 PRO A CA 1
ATOM 4699 C C . PRO A 1 607 ? 8.297 9.669 -27.158 1.00 89.19 607 PRO A C 1
ATOM 4701 O O . PRO A 1 607 ? 7.594 9.113 -27.999 1.00 89.19 607 PRO A O 1
ATOM 4704 N N . LYS A 1 608 ? 7.765 10.247 -26.076 1.00 85.44 608 LYS A N 1
ATOM 4705 C CA . LYS A 1 608 ? 6.340 10.137 -25.709 1.00 85.44 608 LYS A CA 1
ATOM 4706 C C . LYS A 1 608 ? 5.376 10.478 -26.850 1.00 85.44 608 LYS A C 1
ATOM 4708 O O . LYS A 1 608 ? 4.484 9.694 -27.160 1.00 85.44 608 LYS A O 1
ATOM 4713 N N . LEU A 1 609 ? 5.591 11.608 -27.530 1.00 89.88 609 LEU A N 1
ATOM 4714 C CA . LEU A 1 609 ? 4.757 12.018 -28.668 1.00 89.88 609 LEU A CA 1
ATOM 4715 C C . LEU A 1 609 ? 4.800 11.012 -29.825 1.00 89.88 609 LEU A C 1
ATOM 4717 O O . LEU A 1 609 ? 3.783 10.787 -30.476 1.00 89.88 609 LEU A O 1
ATOM 4721 N N . PHE A 1 610 ? 5.957 10.390 -30.064 1.00 93.88 610 PHE A N 1
ATOM 4722 C CA . PHE A 1 610 ? 6.091 9.329 -31.057 1.00 93.88 610 PHE A CA 1
ATOM 4723 C C . PHE A 1 610 ? 5.282 8.104 -30.634 1.00 93.88 610 PHE A C 1
ATOM 4725 O O . PHE A 1 610 ? 4.440 7.646 -31.400 1.00 93.88 610 PHE A O 1
ATOM 4732 N N . MET A 1 611 ? 5.478 7.615 -29.409 1.00 94.69 611 MET A N 1
ATOM 4733 C CA . MET A 1 611 ? 4.804 6.405 -28.940 1.00 94.69 611 MET A CA 1
ATOM 4734 C C . MET A 1 611 ? 3.280 6.574 -28.904 1.00 94.69 611 MET A C 1
ATOM 4736 O O . MET A 1 611 ? 2.566 5.692 -29.373 1.00 94.69 611 MET A O 1
ATOM 4740 N N . ASN A 1 612 ? 2.781 7.727 -28.445 1.00 92.62 612 ASN A N 1
ATOM 4741 C CA . ASN A 1 612 ? 1.350 8.046 -28.457 1.00 92.62 612 ASN A CA 1
ATOM 4742 C C . ASN A 1 612 ? 0.783 8.064 -29.882 1.00 92.62 612 ASN A C 1
ATOM 4744 O O . ASN A 1 612 ? -0.299 7.530 -30.119 1.00 92.62 612 ASN A O 1
ATOM 4748 N N . ALA A 1 613 ? 1.517 8.639 -30.841 1.00 95.50 613 ALA A N 1
ATOM 4749 C CA . ALA A 1 613 ? 1.106 8.649 -32.242 1.00 95.50 613 ALA A CA 1
ATOM 4750 C C . ALA A 1 613 ? 1.064 7.233 -32.843 1.00 95.50 613 ALA A C 1
ATOM 4752 O O . ALA A 1 613 ? 0.098 6.895 -33.524 1.00 95.50 613 ALA A O 1
ATOM 4753 N N . GLN A 1 614 ? 2.067 6.392 -32.562 1.00 97.38 614 GLN A N 1
ATOM 4754 C CA . GLN A 1 614 ? 2.106 5.017 -33.076 1.00 97.38 614 GLN A CA 1
ATOM 4755 C C . GLN A 1 614 ? 1.034 4.131 -32.425 1.00 97.38 614 GLN A C 1
ATOM 4757 O O . GLN A 1 614 ? 0.318 3.431 -33.134 1.00 97.38 614 GLN A O 1
ATOM 4762 N N . SER A 1 615 ? 0.859 4.215 -31.102 1.00 96.62 615 SER A N 1
ATOM 4763 C CA . SER A 1 615 ? -0.204 3.506 -30.374 1.00 96.62 615 SER A CA 1
ATOM 4764 C C . SER A 1 615 ? -1.588 3.895 -30.898 1.00 96.62 615 SER A C 1
ATOM 4766 O O . SER A 1 615 ? -2.399 3.030 -31.228 1.00 96.62 615 SER A O 1
ATOM 4768 N N . LYS A 1 616 ? -1.834 5.199 -31.096 1.00 96.56 616 LYS A N 1
ATOM 4769 C CA . LYS A 1 616 ? -3.071 5.681 -31.716 1.00 96.56 616 LYS A CA 1
ATOM 4770 C C . LYS A 1 616 ? -3.263 5.120 -33.127 1.00 96.56 616 LYS A C 1
ATOM 4772 O O . LYS A 1 616 ? -4.351 4.650 -33.434 1.00 96.56 616 LYS A O 1
ATOM 4777 N N . SER A 1 617 ? -2.228 5.140 -33.966 1.00 97.19 617 SER A N 1
ATOM 4778 C CA . SER A 1 617 ? -2.315 4.624 -35.337 1.00 97.19 617 SER A CA 1
ATOM 4779 C C . SER A 1 617 ? -2.621 3.121 -35.369 1.00 97.19 617 SER A C 1
ATOM 4781 O O . SER A 1 617 ? -3.465 2.696 -36.151 1.00 97.19 617 SER A O 1
ATOM 4783 N N . LEU A 1 618 ? -2.031 2.317 -34.476 1.00 97.94 618 LEU A N 1
ATOM 4784 C CA . LEU A 1 618 ? -2.361 0.892 -34.340 1.00 97.94 618 LEU A CA 1
ATOM 4785 C C . LEU A 1 618 ? -3.829 0.672 -33.949 1.00 97.94 618 LEU A C 1
ATOM 4787 O O . LEU A 1 618 ? -4.507 -0.150 -34.569 1.00 97.94 618 LEU A O 1
ATOM 4791 N N . LYS A 1 619 ? -4.342 1.435 -32.974 1.00 97.12 619 LYS A N 1
ATOM 4792 C CA . LYS A 1 619 ? -5.757 1.383 -32.565 1.00 97.12 619 LYS A CA 1
ATOM 4793 C C . LYS A 1 619 ? -6.691 1.790 -33.708 1.00 97.12 619 LYS A C 1
ATOM 4795 O O . LYS A 1 619 ? -7.652 1.080 -33.997 1.00 97.12 619 LYS A O 1
ATOM 4800 N N . ASP A 1 620 ? -6.370 2.874 -34.415 1.00 97.06 620 ASP A N 1
ATOM 4801 C CA . ASP A 1 620 ? -7.125 3.345 -35.586 1.00 97.06 620 ASP A CA 1
ATOM 4802 C C . ASP A 1 620 ? -7.097 2.306 -36.738 1.00 97.06 620 ASP A C 1
ATOM 4804 O O . ASP A 1 620 ? -8.009 2.254 -37.565 1.00 97.06 620 ASP A O 1
ATOM 4808 N N . LEU A 1 621 ? -6.078 1.437 -36.778 1.00 96.62 621 LEU A N 1
ATOM 4809 C CA . LEU A 1 621 ? -5.948 0.314 -37.711 1.00 96.62 621 LEU A CA 1
ATOM 4810 C C . LEU A 1 621 ? -6.575 -1.007 -37.212 1.00 96.62 621 LEU A C 1
ATOM 4812 O O . LEU A 1 621 ? -6.552 -1.993 -37.953 1.00 96.62 621 LEU A O 1
ATOM 4816 N N . GLY A 1 622 ? -7.174 -1.026 -36.016 1.00 95.81 622 GLY A N 1
ATOM 4817 C CA . GLY A 1 622 ? -7.929 -2.159 -35.469 1.00 95.81 622 GLY A CA 1
ATOM 4818 C C . GLY A 1 622 ? -7.154 -3.094 -34.534 1.00 95.81 622 GLY A C 1
ATOM 4819 O O . GLY A 1 622 ? -7.645 -4.182 -34.231 1.00 95.81 622 GLY A O 1
ATOM 4820 N N . VAL A 1 623 ? -5.959 -2.707 -34.078 1.00 97.25 623 VAL A N 1
ATOM 4821 C CA . VAL A 1 623 ? -5.194 -3.470 -33.079 1.00 97.25 623 VAL A CA 1
ATOM 4822 C C . VAL A 1 623 ? -5.801 -3.272 -31.689 1.00 97.25 623 VAL A C 1
ATOM 4824 O O . VAL A 1 623 ? -6.108 -2.148 -31.291 1.00 97.25 623 VAL A O 1
ATOM 4827 N N . GLN A 1 624 ? -5.970 -4.373 -30.954 1.00 95.50 624 GLN A N 1
ATOM 4828 C CA . GLN A 1 624 ? -6.488 -4.359 -29.584 1.00 95.50 624 GLN A CA 1
ATOM 4829 C C . GLN A 1 624 ? -5.448 -3.802 -28.604 1.00 95.50 624 GLN A C 1
ATOM 4831 O O . GLN A 1 624 ? -4.248 -4.015 -28.766 1.00 95.50 624 GLN A O 1
ATOM 4836 N N . GLU A 1 625 ? -5.911 -3.075 -27.588 1.00 92.38 625 GLU A N 1
ATOM 4837 C CA . GLU A 1 625 ? -5.043 -2.366 -26.640 1.00 92.38 625 GLU A CA 1
ATOM 4838 C C . GLU A 1 625 ? -4.181 -3.297 -25.779 1.00 92.38 625 GLU A C 1
ATOM 4840 O O . GLU A 1 625 ? -3.031 -2.973 -25.503 1.00 92.38 625 GLU A O 1
ATOM 4845 N N . ASP A 1 626 ? -4.690 -4.478 -25.433 1.00 92.81 626 ASP A N 1
ATOM 4846 C CA . ASP A 1 626 ? -3.986 -5.512 -24.664 1.00 92.81 626 ASP A CA 1
ATOM 4847 C C . ASP A 1 626 ? -2.783 -6.132 -25.398 1.00 92.81 626 ASP A C 1
ATOM 4849 O O . ASP A 1 626 ? -1.965 -6.813 -24.782 1.00 92.81 626 ASP A O 1
ATOM 4853 N N . ARG A 1 627 ? -2.645 -5.868 -26.702 1.00 95.69 627 ARG A N 1
ATOM 4854 C CA . ARG A 1 627 ? -1.517 -6.302 -27.541 1.00 95.69 627 ARG A CA 1
ATOM 4855 C C . ARG A 1 627 ? -0.486 -5.202 -27.788 1.00 95.69 627 ARG A C 1
ATOM 4857 O O . ARG A 1 627 ? 0.471 -5.431 -28.527 1.00 95.69 627 ARG A O 1
ATOM 4864 N N . ILE A 1 628 ? -0.691 -4.004 -27.236 1.00 96.31 628 ILE A N 1
ATOM 4865 C CA . ILE A 1 628 ? 0.202 -2.854 -27.407 1.00 96.31 628 ILE A CA 1
ATOM 4866 C C . ILE A 1 628 ? 0.969 -2.617 -26.105 1.00 96.31 628 ILE A C 1
ATOM 4868 O O . ILE A 1 628 ? 0.449 -2.080 -25.131 1.00 96.31 628 ILE A O 1
ATOM 4872 N N . HIS A 1 629 ? 2.249 -2.960 -26.130 1.00 95.12 629 HIS A N 1
ATOM 4873 C CA . HIS A 1 629 ? 3.196 -2.826 -25.031 1.00 95.12 629 HIS A CA 1
ATOM 4874 C C . HIS A 1 629 ? 4.055 -1.584 -25.266 1.00 95.12 629 HIS A C 1
ATOM 4876 O O . HIS A 1 629 ? 4.577 -1.379 -26.365 1.00 95.12 629 HIS A O 1
ATOM 4882 N N . MET A 1 630 ? 4.233 -0.737 -24.252 1.00 93.25 630 MET A N 1
ATOM 4883 C CA . MET A 1 630 ? 4.968 0.526 -24.389 1.00 93.25 630 MET A CA 1
ATOM 4884 C C . MET A 1 630 ? 5.922 0.747 -23.217 1.00 93.25 630 MET A C 1
ATOM 4886 O O . MET A 1 630 ? 5.526 0.553 -22.071 1.00 93.25 630 MET A O 1
ATOM 4890 N N . GLU A 1 631 ? 7.126 1.240 -23.507 1.00 89.44 631 GLU A N 1
ATOM 4891 C CA . GLU A 1 631 ? 8.115 1.647 -22.500 1.00 89.44 631 GLU A CA 1
ATOM 4892 C C . GLU A 1 631 ? 8.596 3.077 -22.747 1.00 89.44 631 GLU A C 1
ATOM 4894 O O . GLU A 1 631 ? 9.011 3.432 -23.857 1.00 89.44 631 GLU A O 1
ATOM 4899 N N . VAL A 1 632 ? 8.575 3.895 -21.693 1.00 80.56 632 VAL A N 1
ATOM 4900 C CA . VAL A 1 632 ? 8.925 5.317 -21.755 1.00 80.56 632 VAL A CA 1
ATOM 4901 C C . VAL A 1 632 ? 10.345 5.528 -21.247 1.00 80.56 632 VAL A C 1
ATOM 4903 O O . VAL A 1 632 ? 10.658 5.255 -20.092 1.00 80.56 632 VAL A O 1
ATOM 4906 N N . PHE A 1 633 ? 11.204 6.142 -22.064 1.00 71.31 633 PHE A N 1
ATOM 4907 C CA . PHE A 1 633 ? 12.476 6.675 -21.569 1.00 71.31 633 PHE A CA 1
ATOM 4908 C C . PHE A 1 633 ? 12.249 7.979 -20.796 1.00 71.31 633 PHE A C 1
ATOM 4910 O O . PHE A 1 633 ? 12.372 9.072 -21.347 1.00 71.31 633 PHE A O 1
ATOM 4917 N N . GLY A 1 634 ? 11.887 7.864 -19.517 1.00 60.56 634 GLY A N 1
ATOM 4918 C CA . GLY A 1 634 ? 11.596 9.010 -18.656 1.00 60.56 634 GLY A CA 1
ATOM 4919 C C . GLY A 1 634 ? 10.770 8.649 -17.422 1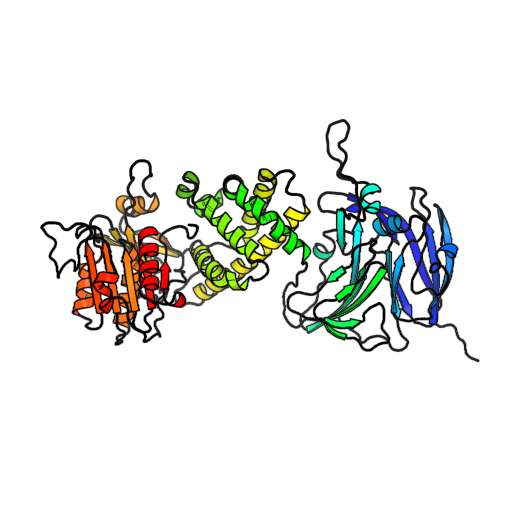.00 60.56 634 GLY A C 1
ATOM 4920 O O . GLY A 1 634 ? 10.698 7.490 -17.025 1.00 60.56 634 GLY A O 1
ATOM 4921 N N . SER A 1 635 ? 10.173 9.659 -16.787 1.00 46.09 635 SER A N 1
ATOM 4922 C CA . SER A 1 635 ? 9.227 9.451 -15.685 1.00 46.09 635 SER A CA 1
ATOM 4923 C C . SER A 1 635 ? 7.882 8.937 -16.237 1.00 46.09 635 SER A C 1
ATOM 4925 O O . SER A 1 635 ? 7.398 9.529 -17.200 1.00 46.09 635 SER A O 1
ATOM 4927 N N . PRO A 1 636 ? 7.235 7.913 -15.640 1.00 39.56 636 PRO A N 1
ATOM 4928 C CA . PRO A 1 636 ? 5.895 7.437 -16.039 1.00 39.56 636 PRO A CA 1
ATOM 4929 C C . PRO A 1 636 ? 4.757 8.446 -15.787 1.00 39.56 636 PRO A C 1
ATOM 4931 O O . PRO A 1 636 ? 3.615 8.198 -16.147 1.00 39.56 636 PRO A O 1
ATOM 4934 N N . ALA A 1 637 ? 5.090 9.548 -15.120 1.00 36.28 637 ALA A N 1
ATOM 4935 C CA . ALA A 1 637 ? 4.240 10.607 -14.587 1.00 36.28 637 ALA A CA 1
ATOM 4936 C C . ALA A 1 637 ? 3.366 11.387 -15.558 1.00 36.28 637 ALA A C 1
ATOM 4938 O O . ALA A 1 637 ? 2.484 12.121 -15.108 1.00 36.28 637 ALA A O 1
ATOM 4939 N N . GLU A 1 638 ? 3.704 11.339 -16.843 1.00 31.48 638 GLU A N 1
ATOM 4940 C CA . GLU A 1 638 ? 3.100 12.194 -17.852 1.00 31.48 638 GLU A CA 1
ATOM 4941 C C . GLU A 1 638 ? 2.136 11.427 -18.743 1.00 31.48 638 GLU A C 1
ATOM 4943 O O . GLU A 1 638 ? 2.562 10.440 -19.386 1.00 31.48 638 GLU A O 1
#

pLDDT: mean 88.12, std 11.15, range [31.48, 98.44]

Foldseek 3Di:
DDPPQDEAAEDEWEWEWDFDAAEPQATETATATPPFFQHDEAEEAQRHKYWYKYFYQYPVQDWWFKQKPQAPDPSNCRVQGTDTHGDMGIDIGHRHDFFKFKMFTVDPVRLVRLLRRGMAIYGHAYPDGDDDFPEEEEKEKEFHAWDAFDAPPVRHTDRYTYGDPVCSVVLNGPDIDMGRHPCPCVVVPDDDDAFTKYKYWYAYQYQFDKDKDFWPPAFFQFKQFFRHPPDGTDGRHGIHIAGNRTIMMTMDTRHDDDDIDDDPVLLVLLVVCLVVCVVCQLQLLLQLVVVLCVVCVVCPVLDDPLCNVVSLVSLQVSVLLSVLSVCVVPCVVCVVVLQAVLLVCQQSQPALVCLVSSLVSNLVSVCVRCPPVQDVSSSVSSSVSSVVVSVSSNVSNVVVQVVQVVFQQGHGFWFKWFFQDWDDQFDFKIKTWTAGPVQGFHGDDQPDPDRGTDIDMAGWQPADVPRHTDDVRVCVVPPGDGGRMDIGHDNGGPQDDPLPDLEAEEEAEEQVQCVVVLSNLRSNVVVVDLHAYEYEYEYAEQRRRGCQVVVLVSCVVRVSYHYAYEHQDYDPPDDDPRRHPYYRGDDCVVVVVRRDDPPYAYEYEYAPVNLVVVLVNCVVSPDDPVRYHYDYPDRPSD

Organism: NCBI:txid109264

Sequence (638 aa):
MNTAFRSLYHVDLTTVSKLEQLTNQYKYEKWTFNNSVPGPFIRARVGDVVNLRITNHDESGMPHNIDCHAFVGPGGGSALTTVNEGETKTARFKLQNPGLFIYHCAVGPVGVHIANGMYGLMYVQPEHDLPAVDKEYYVMQSEFYHEPPEADDDGQISSTVEFSWPHALREAADVVVFNGSEEALTEKPLKATLDETVRIFFGNGGPNLTSSFHVIGTCFKNVYRDSDVLSPPAQCVQTVTVPPGGSTIVDMKMVVPGTHKLTPQQIQIVKSTIPALEAHGVAITTLFYQRLLQQHPELKNIFNTAHQATGEQPAALAHSVWAYATNIEHPEALKPAISRIGHKHASLGITADQYPAVGEGLLAAIKEVLGDAVDDQVLDAWRAAYGELAGYFIDFESELYRQAEATPGGWKGWRKFFISKKVNEGEEIISFYLTPIDKAALPALSDMPNGEYFQISVKRESALGPKPAGRISNVLHEGLPVGAELDVSMPFGDFVLDVNATTPVVLISGGVGLTPMMSMLKTIVDLGGSRRVVFIHAVRNGRVHAMKDRLAKIITENPQVHRAVFYEEVDQEDKQGVDYDFTGRADLHKIKDQAVLPDADYYICGPKLFMNAQSKSLKDLGVQEDRIHMEVFGSPAE

Secondary structure (DSSP, 8-state):
---PPEEEEEEEEEEEEEEEE-SSS-EEEEEEETTBSSPPPEEEETTEEEEEEEEE--TT---B--EETTS-SGGGGHHHH-B-TT-EEEEEEE--S-EEEEEE--SSSHHHHHHTT-EEEEEEE-SSPPPP-SEEEEEEEEEE-BPPPPB-TTSPBPSEE-B-HHHHHTT--SEEEETTBTTHHHHS-----TT-EEEEEEEEEESSPPEEEEBTTB-EEEEE-TT--SSPPEEEESEEEE-TT-EEEEEEE--S-SPPP--HHHHHHHHHHHHHHHHHHHHHHHHHHHHHHHH-GGGGGTS-HHHHHHTHHHHHHHHHHHHHHHTTT-GGGGHHHHHHHHHHHHHHT--TTHHHHHHHHHHHHHHHHHGGG--HHHHHHHHHHHHHHHHHHHHHHHHHHHHHHHSTT--SSEEEEEEEEEEE-SSSEEEEEEEETT-PPPP--TT-SSSS-EEEEEE----BTTBPPPHHHHHHHHT--TT-EEEEEPP--S----SS--S-EEEEEEGGGHHHHHHHHHHHHHTT----EEEEEEES-GGG-TTHHHHHHHHHH-TTEEEEEEESS--TT--BTTTBSEESS--TTTTHHHH--TT-EEEEEE-HHHHHHHHHHHHHTT--GGGEEEEESS-TT-